Protein 3ABH (pdb70)

Organism: Homo sapiens (NCBI:txid9606)

CATH classification: 1.20.1270.60

B-factor: mean 42.29, std 32.55, range [4.33, 200.43]

Structure (mmCIF, N/CA/C/O backbone):
data_3ABH
#
_entry.id   3ABH
#
_cell.length_a   31.522
_cell.length_b   86.145
_cell.length_c   353.051
_cell.angle_alpha   90.00
_cell.angle_beta   90.00
_cell.angle_gamma   90.00
#
_symmetry.space_group_name_H-M   'P 21 21 21'
#
loop_
_entity.id
_entity.type
_entity.pdbx_description
1 polymer 'Protein kinase C and casein kinase substrate in neurons protein 2'
2 water water
#
loop_
_atom_site.group_PDB
_atom_site.id
_atom_site.type_symbol
_atom_site.label_atom_id
_atom_site.label_alt_id
_atom_site.label_comp_id
_atom_site.label_asym_id
_atom_site.label_entity_id
_atom_site.label_seq_id
_atom_site.pdbx_PDB_ins_code
_atom_site.Cartn_x
_atom_site.Cartn_y
_atom_site.Cartn_z
_atom_site.occupancy
_atom_site.B_iso_or_equiv
_atom_site.auth_seq_id
_atom_site.auth_comp_id
_atom_site.auth_asym_id
_atom_site.auth_atom_id
_atom_site.pdbx_PDB_model_num
ATOM 1 N N . ASP A 1 23 ? -5.365 23.640 41.934 1.00 62.25 16 ASP A N 1
ATOM 2 C CA . ASP A 1 23 ? -6.240 22.587 41.339 1.00 62.22 16 ASP A CA 1
ATOM 3 C C . ASP A 1 23 ? -7.561 23.162 40.839 1.00 57.71 16 ASP A C 1
ATOM 4 O O . ASP A 1 23 ? -8.074 22.759 39.794 1.00 59.15 16 ASP A O 1
ATOM 9 N N . SER A 1 24 ? -8.111 24.106 41.594 1.00 45.20 17 SER A N 1
ATOM 10 C CA . SER A 1 24 ? -9.374 24.732 41.234 1.00 38.90 17 SER A CA 1
ATOM 11 C C . SER A 1 24 ? -9.216 25.773 40.129 1.00 35.09 17 SER A C 1
ATOM 12 O O . SER A 1 24 ? -8.143 26.355 39.956 1.00 33.99 17 SER A O 1
ATOM 15 N N . PHE A 1 25 ? -10.299 25.994 39.390 1.00 43.81 18 PHE A N 1
ATOM 16 C CA . PHE A 1 25 ? -10.335 26.968 38.302 1.00 41.16 18 PHE A CA 1
ATOM 17 C C . PHE A 1 25 ? -9.969 28.354 38.817 1.00 41.01 18 PHE A C 1
ATOM 18 O O . PHE A 1 25 ? -9.425 29.174 38.079 1.00 40.48 18 PHE A O 1
ATOM 26 N N . TRP A 1 26 ? -10.272 28.606 40.088 1.00 32.48 19 TRP A N 1
ATOM 27 C CA . TRP A 1 26 ? -10.007 29.906 40.691 1.00 32.89 19 TRP A CA 1
ATOM 28 C C . TRP A 1 26 ? -8.579 30.146 41.157 1.00 34.89 19 TRP A C 1
ATOM 29 O O . TRP A 1 26 ? -8.219 31.272 41.492 1.00 36.36 19 TRP A O 1
ATOM 40 N N . GLU A 1 27 ? -7.770 29.094 41.193 1.00 33.25 20 GLU A N 1
ATOM 41 C CA . GLU A 1 27 ? -6.378 29.241 41.591 1.00 34.95 20 GLU A CA 1
ATOM 42 C C . GLU A 1 27 ? -5.713 30.101 40.520 1.00 34.40 20 GLU A C 1
ATOM 43 O O . GLU A 1 27 ? -6.101 30.051 39.355 1.00 33.27 20 GLU A O 1
ATOM 49 N N . VAL A 1 28 ? -4.716 30.887 40.912 1.00 41.95 21 VAL A N 1
ATOM 50 C CA . VAL A 1 28 ? -4.021 31.755 39.969 1.00 40.67 21 VAL A CA 1
ATOM 51 C C . VAL A 1 28 ? -3.434 31.010 38.770 1.00 39.39 21 VAL A C 1
ATOM 52 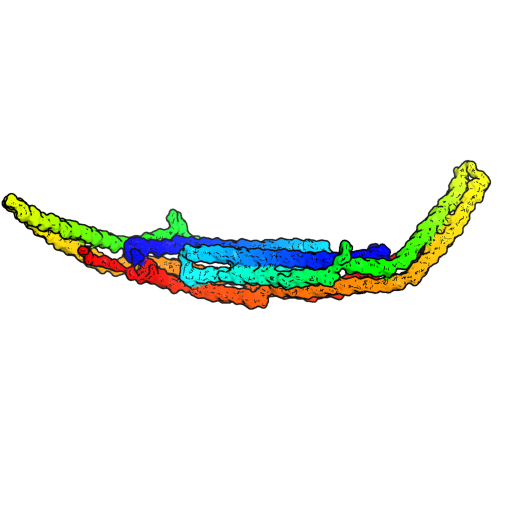O O . VAL A 1 28 ? -2.569 30.145 38.918 1.00 39.47 21 VAL A O 1
ATOM 56 N N . GLY A 1 29 ? -3.919 31.353 37.580 1.00 33.78 22 GLY A N 1
ATOM 57 C CA . GLY A 1 29 ? -3.421 30.733 36.365 1.00 31.65 22 GLY A CA 1
ATOM 58 C C . GLY A 1 29 ? -4.041 29.417 35.930 1.00 32.47 22 GLY A C 1
ATOM 59 O O . GLY A 1 29 ? -3.707 28.915 34.860 1.00 32.69 22 GLY A O 1
ATOM 60 N N . ASN A 1 30 ? -4.937 28.849 36.729 1.00 36.49 23 ASN A N 1
ATOM 61 C CA . ASN A 1 30 ? -5.554 27.581 36.354 1.00 36.60 23 ASN A CA 1
ATOM 62 C C . ASN A 1 30 ? -6.663 27.718 35.318 1.00 36.37 23 ASN A C 1
ATOM 63 O O . ASN A 1 30 ? -7.356 26.752 35.004 1.00 37.36 23 ASN A O 1
ATOM 68 N N . TYR A 1 31 ? -6.831 28.923 34.791 1.00 29.08 24 TYR A N 1
ATOM 69 C CA . TYR A 1 31 ? -7.842 29.173 33.772 1.00 29.52 24 TYR A CA 1
ATOM 70 C C . TYR A 1 31 ? -7.283 28.655 32.447 1.00 30.01 24 TYR A C 1
ATOM 71 O O . TYR A 1 31 ? -7.986 28.586 31.440 1.00 28.59 24 TYR A O 1
ATOM 80 N N . LYS A 1 32 ? -6.003 28.297 32.472 1.00 29.50 25 LYS A N 1
ATOM 81 C CA . LYS A 1 32 ? -5.295 27.805 31.298 1.00 32.37 25 LYS A CA 1
ATOM 82 C C . LYS A 1 32 ? -5.959 26.631 30.586 1.00 30.25 25 LYS A C 1
ATOM 83 O O . LYS A 1 32 ? -5.871 26.514 29.364 1.00 28.59 25 LYS A O 1
ATOM 89 N N . ARG A 1 33 ? -6.621 25.762 31.340 1.00 33.25 26 ARG A N 1
ATOM 90 C CA . ARG A 1 33 ? -7.272 24.608 30.737 1.00 31.94 26 ARG A CA 1
ATOM 91 C C . ARG A 1 33 ? -8.376 25.077 29.795 1.00 30.73 26 ARG A C 1
ATOM 92 O O . ARG A 1 33 ? -8.635 24.449 28.765 1.00 28.97 26 ARG A O 1
ATOM 100 N N . THR A 1 34 ? -9.021 26.185 30.152 1.00 23.64 27 THR A N 1
ATOM 101 C CA . THR A 1 34 ? -10.083 26.741 29.327 1.00 22.27 27 THR A CA 1
ATOM 102 C C . THR A 1 34 ? -9.467 27.351 28.077 1.00 20.99 27 THR A C 1
ATOM 103 O O . THR A 1 34 ? -10.037 27.273 26.991 1.00 21.21 27 THR A O 1
ATOM 107 N N . VAL A 1 35 ? -8.296 27.956 28.235 1.00 24.10 28 VAL A N 1
ATOM 108 C CA . VAL A 1 35 ? -7.614 28.562 27.104 1.00 22.25 28 VAL A CA 1
ATOM 109 C C . VAL A 1 35 ? -7.144 27.474 26.149 1.00 22.82 28 VAL A C 1
ATOM 110 O O . VAL A 1 35 ? -7.220 27.640 24.932 1.00 23.75 28 VAL A O 1
ATOM 114 N N . LYS A 1 36 ? -6.671 26.359 26.703 1.00 22.68 29 LYS A N 1
ATOM 115 C CA . LYS A 1 36 ? -6.178 25.243 25.896 1.00 22.43 29 LYS A CA 1
ATOM 116 C C . LYS A 1 36 ? -7.262 24.622 25.019 1.00 22.49 29 LYS A C 1
ATOM 117 O O . LYS A 1 36 ? -6.989 24.167 23.911 1.00 20.20 29 LYS A O 1
ATOM 123 N N . ARG A 1 37 ? -8.491 24.601 25.521 1.00 19.53 30 ARG A N 1
ATOM 124 C CA . ARG A 1 37 ? -9.596 24.031 24.771 1.00 20.29 30 ARG A CA 1
ATOM 125 C C . ARG A 1 37 ? -9.712 24.721 23.419 1.00 20.06 30 ARG A C 1
ATOM 126 O O . ARG A 1 37 ? -10.231 24.152 22.457 1.00 19.79 30 ARG A O 1
ATOM 134 N N . ILE A 1 38 ? -9.225 25.957 23.360 1.00 18.39 31 ILE A N 1
ATOM 135 C CA . ILE A 1 38 ? -9.254 26.730 22.140 1.00 16.42 31 ILE A CA 1
ATOM 136 C C . ILE A 1 38 ? -8.266 26.144 21.140 1.00 16.83 31 ILE A C 1
ATOM 137 O O . ILE A 1 38 ? -8.638 25.863 19.998 1.00 15.87 31 ILE A O 1
ATOM 142 N N . ASP A 1 39 ? -7.012 25.949 21.545 1.00 16.24 32 ASP A N 1
ATOM 143 C CA . ASP A 1 39 ? -6.056 25.342 20.617 1.00 17.37 32 ASP A CA 1
ATOM 144 C C . ASP A 1 39 ? -6.567 23.954 20.222 1.00 16.19 32 ASP A C 1
ATOM 145 O O . ASP A 1 39 ? -6.443 23.546 19.068 1.00 13.49 32 ASP A O 1
ATOM 150 N N . ASP A 1 40 ? -7.161 23.243 21.179 1.00 17.52 33 ASP A N 1
ATOM 151 C CA . ASP A 1 40 ? -7.693 21.898 20.922 1.00 18.80 33 ASP A CA 1
ATOM 152 C C . ASP A 1 40 ? -8.866 21.879 19.955 1.00 17.06 33 ASP A C 1
ATOM 153 O O . ASP A 1 40 ? -9.056 20.907 19.219 1.00 18.87 33 ASP A O 1
ATOM 158 N N . GLY A 1 41 ? -9.662 22.942 19.982 1.00 13.15 34 GLY A N 1
ATOM 159 C CA . GLY A 1 41 ? -10.808 23.030 19.101 1.00 13.14 34 GLY A CA 1
ATOM 160 C C . GLY A 1 41 ? -10.352 23.013 17.659 1.00 13.22 34 GLY A C 1
ATOM 161 O O . GLY A 1 41 ? -10.929 22.318 16.813 1.00 12.29 34 GLY A O 1
ATOM 162 N N . HIS A 1 42 ? -9.307 23.782 17.378 1.00 15.55 35 HIS A N 1
ATOM 163 C CA . HIS A 1 42 ? -8.768 23.865 16.028 1.00 15.31 35 HIS A CA 1
ATOM 164 C C . HIS A 1 42 ? -8.214 22.508 15.610 1.00 16.57 35 HIS A C 1
ATOM 165 O O . HIS A 1 42 ? -8.447 22.058 14.487 1.00 14.00 35 HIS A O 1
ATOM 172 N N . ARG A 1 43 ? -7.492 21.862 16.527 1.00 9.89 36 ARG A N 1
ATOM 173 C CA . ARG A 1 43 ? -6.904 20.542 16.294 1.00 9.86 36 ARG A CA 1
ATOM 174 C C . ARG A 1 43 ? -7.981 19.493 16.020 1.00 9.42 36 ARG A C 1
ATOM 175 O O . ARG A 1 43 ? -7.781 18.593 15.204 1.00 7.33 36 ARG A O 1
ATOM 183 N N . LEU A 1 44 ? -9.116 19.604 16.701 1.00 15.76 37 LEU A N 1
ATOM 184 C CA . LEU A 1 44 ? -10.206 18.654 16.504 1.00 15.44 37 LEU A CA 1
ATOM 185 C C . LEU A 1 44 ? -10.819 18.833 15.115 1.00 15.13 37 LEU A C 1
ATOM 186 O O . LEU A 1 44 ? -11.294 17.879 14.516 1.00 15.50 37 LEU A O 1
ATOM 191 N N . CYS A 1 45 ? -10.816 20.057 14.608 1.00 13.96 38 CYS A N 1
ATOM 192 C CA . CYS A 1 45 ? -11.337 20.299 13.272 1.00 15.75 38 CYS A CA 1
ATOM 193 C C . CYS A 1 45 ? -10.463 19.546 12.280 1.00 15.33 38 CYS A C 1
ATOM 194 O O . CYS A 1 45 ? -10.958 18.927 11.336 1.00 14.94 38 CYS A O 1
ATOM 197 N N . SER A 1 46 ? -9.156 19.582 12.513 1.00 10.84 39 SER A N 1
ATOM 198 C CA . SER A 1 46 ? -8.218 18.898 11.627 1.00 11.13 39 SER A CA 1
ATOM 199 C C . SER A 1 46 ? -8.335 17.383 11.768 1.00 11.68 39 SER A C 1
ATOM 200 O O . SER A 1 46 ? -8.196 16.655 10.791 1.00 11.75 39 SER A O 1
ATOM 203 N N . ASP A 1 47 ? -8.590 16.910 12.985 1.00 12.44 40 ASP A N 1
ATOM 204 C CA . ASP A 1 47 ? -8.769 15.477 13.200 1.00 12.20 40 ASP A CA 1
ATOM 205 C C . ASP A 1 47 ? -9.972 15.004 12.384 1.00 11.19 40 ASP A C 1
ATOM 206 O O . ASP A 1 47 ? -9.894 14.002 11.675 1.00 13.70 40 ASP A O 1
ATOM 211 N N . LEU A 1 48 ? -11.088 15.729 12.493 1.00 11.04 41 LEU A N 1
ATOM 212 C CA . LEU A 1 48 ? -12.294 15.357 11.771 1.00 10.77 41 LEU A CA 1
ATOM 213 C C . LEU A 1 48 ? -12.041 15.311 10.266 1.00 11.89 41 LEU A C 1
ATOM 214 O O . LEU A 1 48 ? -12.474 14.382 9.584 1.00 11.24 41 LEU A O 1
ATOM 227 N N . ASN A 1 50 ? -9.200 14.779 8.615 1.00 13.67 43 ASN A N 1
ATOM 228 C CA . ASN A 1 50 ? -8.358 13.642 8.270 1.00 13.65 43 ASN A CA 1
ATOM 229 C C . ASN A 1 50 ? -9.160 12.359 8.334 1.00 12.16 43 ASN A C 1
ATOM 230 O O . ASN A 1 50 ? -8.986 11.470 7.511 1.00 11.01 43 ASN A O 1
ATOM 235 N N . CYS A 1 51 ? -10.044 12.286 9.323 1.00 14.62 44 CYS A N 1
ATOM 236 C CA . CYS A 1 51 ? -10.916 11.133 9.519 1.00 14.99 44 CYS A CA 1
ATOM 237 C C . CYS A 1 51 ? -11.784 10.933 8.271 1.00 15.09 44 CYS A C 1
ATOM 238 O O . CYS A 1 51 ? -11.870 9.827 7.729 1.00 14.94 44 CYS A O 1
ATOM 241 N N . LEU A 1 52 ? -12.419 12.012 7.819 1.00 11.55 45 LEU A N 1
ATOM 242 C CA . LEU A 1 52 ? -13.264 11.961 6.622 1.00 9.39 45 LEU A CA 1
ATOM 243 C C . LEU A 1 52 ? -12.424 11.685 5.382 1.00 9.97 45 LEU A C 1
ATOM 244 O O . LEU A 1 52 ? -12.804 10.890 4.511 1.00 11.34 45 LEU A O 1
ATOM 249 N N . HIS A 1 53 ? -11.275 12.343 5.307 1.00 10.73 46 HIS A N 1
ATOM 250 C CA . HIS A 1 53 ? -10.370 12.160 4.182 1.00 12.70 46 HIS A CA 1
ATOM 251 C C . HIS A 1 53 ? -9.994 10.675 4.085 1.00 13.24 46 HIS A C 1
ATOM 252 O O . HIS A 1 53 ? -10.019 10.085 3.003 1.00 11.43 46 HIS A O 1
ATOM 259 N N . GLU A 1 54 ? -9.641 10.077 5.220 1.00 12.76 47 GLU A N 1
ATOM 260 C CA . GLU A 1 54 ? -9.258 8.670 5.242 1.00 11.70 47 GLU A CA 1
ATOM 261 C C . GLU A 1 54 ? -10.393 7.752 4.810 1.00 11.24 47 GLU A C 1
ATOM 262 O O . GLU A 1 54 ? -10.171 6.767 4.098 1.00 12.01 47 GLU A O 1
ATOM 268 N N . ARG A 1 55 ? -11.618 8.075 5.221 1.00 13.86 48 ARG A N 1
ATOM 269 C CA . ARG A 1 55 ? -12.761 7.271 4.817 1.00 12.58 48 ARG A CA 1
ATOM 270 C C . ARG A 1 55 ? -12.985 7.449 3.303 1.00 13.18 48 ARG A C 1
ATOM 271 O O . ARG A 1 55 ? -13.328 6.502 2.595 1.00 10.82 48 ARG A O 1
ATOM 279 N N . ALA A 1 56 ? -12.776 8.668 2.815 1.00 13.32 49 ALA A N 1
ATOM 280 C CA . ALA A 1 56 ? -12.951 8.971 1.396 1.00 12.77 49 ALA A CA 1
ATOM 281 C C . ALA A 1 56 ? -12.020 8.143 0.507 1.00 13.48 49 ALA A C 1
ATOM 282 O O . ALA A 1 56 ? -12.421 7.693 -0.562 1.00 11.01 49 ALA A O 1
ATOM 284 N N . ARG A 1 57 ? -10.772 7.959 0.939 1.00 15.68 50 ARG A N 1
ATOM 285 C CA . ARG A 1 57 ? -9.816 7.164 0.170 1.00 13.75 50 ARG A CA 1
ATOM 286 C C . ARG A 1 57 ? -10.302 5.713 0.107 1.00 12.72 50 ARG A C 1
ATOM 287 O O . ARG A 1 57 ? -10.181 5.037 -0.924 1.00 13.29 50 ARG A O 1
ATOM 295 N N . ILE A 1 58 ? -10.844 5.242 1.222 1.00 9.43 51 ILE A N 1
ATOM 296 C CA . ILE A 1 58 ? -11.353 3.876 1.327 1.00 9.75 51 ILE A CA 1
ATOM 297 C C . ILE A 1 58 ? -12.540 3.639 0.385 1.00 10.39 51 ILE A C 1
ATOM 298 O O . ILE A 1 58 ? -12.646 2.588 -0.241 1.00 11.18 51 ILE A O 1
ATOM 303 N N . GLU A 1 59 ? -13.423 4.627 0.290 1.00 12.99 52 GLU A N 1
ATOM 304 C CA . GLU A 1 59 ? -14.585 4.530 -0.577 1.00 14.83 52 GLU A CA 1
ATOM 305 C C . GLU A 1 59 ? -14.130 4.521 -2.034 1.00 15.36 52 GLU A C 1
ATOM 306 O O . GLU A 1 59 ? -14.681 3.798 -2.860 1.00 14.10 52 GLU A O 1
ATOM 312 N N . LYS A 1 60 ? -13.127 5.334 -2.346 1.00 11.29 53 LYS A N 1
ATOM 313 C CA . LYS A 1 60 ? -12.612 5.390 -3.709 1.00 11.62 53 LYS A CA 1
ATOM 314 C C . LYS A 1 60 ? -11.894 4.088 -4.075 1.00 10.53 53 LYS A C 1
ATOM 315 O O . LYS A 1 60 ? -11.964 3.644 -5.224 1.00 9.36 53 LYS A O 1
ATOM 321 N N . ALA A 1 61 ? -11.196 3.497 -3.100 1.00 15.77 54 ALA A N 1
ATOM 322 C CA . ALA A 1 61 ? -10.464 2.249 -3.314 1.00 14.89 54 ALA A CA 1
ATOM 323 C C . ALA A 1 61 ? -11.400 1.109 -3.706 1.00 15.95 54 ALA A C 1
ATOM 324 O O . ALA A 1 61 ? -11.097 0.320 -4.606 1.00 15.48 54 ALA A O 1
ATOM 326 N N . TYR A 1 62 ? -12.535 1.022 -3.026 1.00 12.96 55 TYR A N 1
ATOM 327 C CA . TYR A 1 62 ? -13.527 -0.012 -3.316 1.00 14.08 55 TYR A CA 1
ATOM 328 C C . TYR A 1 62 ? -14.051 0.233 -4.733 1.00 12.72 55 TYR A C 1
ATOM 329 O O . TYR A 1 62 ? -14.264 -0.707 -5.500 1.00 12.38 55 TYR A O 1
ATOM 338 N N . ALA A 1 63 ? -14.246 1.505 -5.075 1.00 9.24 56 ALA A N 1
ATOM 339 C CA . ALA A 1 63 ? -14.737 1.874 -6.395 1.00 7.88 56 ALA A CA 1
ATOM 340 C C . ALA A 1 63 ? -13.725 1.505 -7.470 1.00 9.39 56 ALA A C 1
ATOM 341 O O . ALA A 1 63 ? -14.083 1.011 -8.535 1.00 13.05 56 ALA A O 1
ATOM 343 N N . GLN A 1 64 ? -12.457 1.770 -7.192 1.00 11.67 57 GLN A N 1
ATOM 344 C CA . GLN A 1 64 ? -11.397 1.458 -8.133 1.00 12.95 57 GLN A CA 1
ATOM 345 C C . GLN A 1 64 ? -11.380 -0.047 -8.398 1.00 11.11 57 GLN A C 1
ATOM 346 O O . GLN A 1 64 ? -11.256 -0.484 -9.546 1.00 11.38 57 GLN A O 1
ATOM 352 N N . GLN A 1 65 ? -11.490 -0.839 -7.337 1.00 7.64 58 GLN A N 1
ATOM 353 C CA . GLN A 1 65 ? -11.473 -2.285 -7.505 1.00 11.42 58 GLN A CA 1
ATOM 354 C C . GLN A 1 65 ? -12.671 -2.794 -8.295 1.00 11.03 58 GLN A C 1
ATOM 355 O O . GLN A 1 65 ? -12.525 -3.689 -9.124 1.00 14.35 58 GLN A O 1
ATOM 361 N N . LEU A 1 66 ? -13.850 -2.227 -8.047 1.00 11.32 59 LEU A N 1
ATOM 362 C CA . LEU A 1 66 ? -15.048 -2.634 -8.781 1.00 8.84 59 LEU A CA 1
ATOM 363 C C . LEU A 1 66 ? -14.885 -2.324 -10.266 1.00 10.86 59 LEU A C 1
ATOM 364 O O . LEU A 1 66 ? -15.225 -3.144 -11.114 1.00 11.82 59 LEU A O 1
ATOM 369 N N . THR A 1 67 ? -14.368 -1.137 -10.564 1.00 13.80 60 THR A N 1
ATOM 370 C CA . THR A 1 67 ? -14.130 -0.698 -11.943 1.00 14.72 60 THR A CA 1
ATOM 371 C C . THR A 1 67 ? -13.242 -1.700 -12.675 1.00 13.45 60 THR A C 1
ATOM 372 O O . THR A 1 67 ? -13.547 -2.128 -13.781 1.00 15.86 60 THR A O 1
ATOM 376 N N . GLU A 1 68 ? -12.125 -2.043 -12.047 1.00 11.89 61 GLU A N 1
ATOM 377 C CA . GLU A 1 68 ? -11.168 -2.981 -12.611 1.00 10.52 61 GLU A CA 1
ATOM 378 C C . GLU A 1 68 ? -11.756 -4.376 -12.794 1.00 9.69 61 GLU A C 1
ATOM 379 O O . GLU A 1 68 ? -11.555 -5.015 -13.827 1.00 8.79 61 GLU A O 1
ATOM 385 N N . TRP A 1 69 ? -12.491 -4.847 -11.796 1.00 13.82 62 TRP A N 1
ATOM 386 C CA . TRP A 1 69 ? -13.100 -6.165 -11.869 1.00 12.96 62 TRP A CA 1
ATOM 387 C C . TRP A 1 69 ? -14.043 -6.191 -13.072 1.00 14.98 62 TRP A C 1
ATOM 388 O O . TRP A 1 69 ? -14.060 -7.153 -13.840 1.00 15.26 62 TRP A O 1
ATOM 399 N N . ALA A 1 70 ? -14.812 -5.118 -13.236 1.00 12.84 63 ALA A N 1
ATOM 400 C CA . ALA A 1 70 ? -15.760 -4.999 -14.339 1.00 14.02 63 ALA A CA 1
ATOM 401 C C . ALA A 1 70 ? -15.052 -5.009 -15.691 1.00 15.57 63 ALA A C 1
ATOM 402 O O . ALA A 1 70 ? -15.452 -5.718 -16.608 1.00 15.69 63 ALA A O 1
ATOM 404 N N . ARG A 1 71 ? -14.006 -4.201 -15.815 1.00 15.74 64 ARG A N 1
ATOM 405 C CA . ARG A 1 71 ? -13.261 -4.126 -17.071 1.00 19.12 64 ARG A CA 1
ATOM 406 C C . ARG A 1 71 ? -12.656 -5.479 -17.444 1.00 17.68 64 ARG A C 1
ATOM 407 O O . ARG A 1 71 ? -12.677 -5.881 -18.608 1.00 16.02 64 ARG A O 1
ATOM 415 N N . ARG A 1 72 ? -12.112 -6.169 -16.447 1.00 17.46 65 ARG A N 1
ATOM 416 C CA . ARG A 1 72 ? -11.467 -7.464 -16.654 1.00 17.77 65 ARG A CA 1
ATOM 417 C C . ARG A 1 72 ? -12.442 -8.532 -17.116 1.00 17.71 65 ARG A C 1
ATOM 418 O O . ARG A 1 72 ? -12.189 -9.257 -18.090 1.00 19.99 65 ARG A O 1
ATOM 426 N N . TRP A 1 73 ? -13.568 -8.615 -16.424 1.00 14.70 66 TRP A N 1
ATOM 427 C CA . TRP A 1 73 ? -14.560 -9.612 -16.758 1.00 14.34 66 TRP A CA 1
ATOM 428 C C . TRP A 1 73 ? -15.336 -9.326 -18.018 1.00 14.34 66 TRP A C 1
ATOM 429 O O . TRP A 1 73 ? -15.794 -10.253 -18.691 1.00 12.38 66 TRP A O 1
ATOM 440 N N . ARG A 1 74 ? -15.472 -8.052 -18.360 1.00 15.85 67 ARG A N 1
ATOM 441 C CA . ARG A 1 74 ? -16.166 -7.728 -19.594 1.00 17.38 67 ARG A CA 1
ATOM 442 C C . ARG A 1 74 ? -15.322 -8.346 -20.712 1.00 17.13 67 ARG A C 1
ATOM 443 O O . ARG A 1 74 ? -15.838 -9.012 -21.606 1.00 16.79 67 ARG A O 1
ATOM 451 N N . GLN A 1 75 ? -14.013 -8.135 -20.643 1.00 16.67 68 GLN A N 1
ATOM 452 C CA . GLN A 1 75 ? -13.118 -8.681 -21.656 1.00 17.76 68 GLN A CA 1
ATOM 453 C C . GLN A 1 75 ? -13.095 -10.207 -21.658 1.00 14.40 68 GLN A C 1
ATOM 454 O O . GLN A 1 75 ? -13.154 -10.823 -22.719 1.00 13.20 68 GLN A O 1
ATOM 460 N N . LEU A 1 76 ? -13.009 -10.818 -20.482 1.00 11.23 69 LEU A N 1
ATOM 461 C CA . LEU A 1 76 ? -12.994 -12.275 -20.402 1.00 10.48 69 LEU A CA 1
ATOM 462 C C . LEU A 1 76 ? -14.301 -12.899 -20.874 1.00 10.82 69 LEU A C 1
ATOM 463 O O . LEU A 1 76 ? -14.302 -13.953 -21.515 1.00 10.04 69 LEU A O 1
ATOM 468 N N . VAL A 1 77 ? -15.420 -12.259 -20.553 1.00 13.47 70 VAL A N 1
ATOM 469 C CA . VAL A 1 77 ? -16.713 -12.793 -20.970 1.00 12.47 70 VAL A CA 1
ATOM 470 C C . VAL A 1 77 ? -16.918 -12.628 -22.473 1.00 12.43 70 VAL A C 1
ATOM 471 O O . VAL A 1 77 ? -17.362 -13.556 -23.147 1.00 10.31 70 VAL A O 1
ATOM 475 N N . GLU A 1 78 ? -16.578 -11.462 -23.007 1.00 15.99 71 GLU A N 1
ATOM 476 C CA . GLU A 1 78 ? -16.736 -11.224 -24.440 1.00 19.66 71 GLU A CA 1
ATOM 477 C C . GLU A 1 78 ? -15.848 -12.137 -25.286 1.00 19.07 71 GLU A C 1
ATOM 478 O O . GLU A 1 78 ? -16.262 -12.602 -26.342 1.00 16.17 71 GLU A O 1
ATOM 484 N N . LYS A 1 79 ? -14.624 -12.383 -24.830 1.00 22.39 72 LYS A N 1
ATOM 485 C CA . LYS A 1 79 ? -13.706 -13.236 -25.572 1.00 23.25 72 LYS A CA 1
ATOM 486 C C . LYS A 1 79 ? -13.959 -14.723 -25.334 1.00 22.90 72 LYS A C 1
ATOM 487 O O . LYS A 1 79 ? -13.523 -15.566 -26.121 1.00 22.64 72 LYS A O 1
ATOM 493 N N . GLY A 1 80 ? -14.671 -15.040 -24.255 1.00 18.97 73 GLY A N 1
ATOM 494 C CA . GLY A 1 80 ? -14.961 -16.428 -23.932 1.00 15.88 73 GLY A CA 1
ATOM 495 C C . GLY A 1 80 ? -16.033 -17.055 -24.808 1.00 15.83 73 GLY A C 1
ATOM 496 O O . GLY A 1 80 ? -16.570 -16.393 -25.684 1.00 13.56 73 GLY A O 1
ATOM 497 N N . PRO A 1 81 ? -16.364 -18.342 -24.590 1.00 19.85 74 PRO A N 1
ATOM 498 C CA . PRO A 1 81 ? -17.376 -19.064 -25.371 1.00 20.32 74 PRO A CA 1
ATOM 499 C C . PRO A 1 81 ? -18.849 -18.946 -24.957 1.00 21.27 74 PRO A C 1
ATOM 500 O O . PRO A 1 81 ? -19.699 -19.650 -25.505 1.00 21.57 74 PRO A O 1
ATOM 504 N N . GLN A 1 82 ? -19.158 -18.078 -23.997 1.00 19.22 75 GLN A N 1
ATOM 505 C CA . GLN A 1 82 ? -20.549 -17.898 -23.585 1.00 17.92 75 GLN A CA 1
ATOM 506 C C . GLN A 1 82 ? -21.192 -16.756 -24.374 1.00 20.64 75 GLN A C 1
ATOM 507 O O . GLN A 1 82 ? -20.720 -15.610 -24.335 1.00 16.94 75 GLN A O 1
ATOM 513 N N . TYR A 1 83 ? -22.273 -17.071 -25.083 1.00 16.88 76 TYR A N 1
ATOM 514 C CA . TYR A 1 83 ? -22.982 -16.080 -25.877 1.00 18.06 76 TYR A CA 1
ATOM 515 C C . TYR A 1 83 ? -24.476 -16.078 -25.546 1.00 15.03 76 TYR A C 1
ATOM 516 O O . TYR A 1 83 ? -24.895 -16.611 -24.519 1.00 11.88 76 TYR A O 1
ATOM 525 N N . GLY A 1 84 ? -25.268 -15.457 -26.413 1.00 16.73 77 GLY A N 1
ATOM 526 C CA . GLY A 1 84 ? -26.708 -15.405 -26.201 1.00 17.58 77 GLY A CA 1
ATOM 527 C C . GLY A 1 84 ? -27.159 -14.618 -24.986 1.00 18.87 77 GLY A C 1
ATOM 528 O O . GLY A 1 84 ? -26.405 -13.814 -24.430 1.00 19.36 77 GLY A O 1
ATOM 529 N N . THR A 1 85 ? -28.404 -14.856 -24.573 1.00 20.86 78 THR A N 1
ATOM 530 C CA . THR A 1 85 ? -28.990 -14.167 -23.429 1.00 19.60 78 THR A CA 1
ATOM 531 C C . THR A 1 85 ? -28.332 -14.545 -22.111 1.00 19.82 78 THR A C 1
ATOM 532 O O . THR A 1 85 ? -28.433 -13.804 -21.134 1.00 19.77 78 THR A O 1
ATOM 536 N N . VAL A 1 86 ? -27.671 -15.700 -22.063 1.00 15.73 79 VAL A N 1
ATOM 537 C CA . VAL A 1 86 ? -27.010 -16.084 -20.822 1.00 13.97 79 VAL A CA 1
ATOM 538 C C . VAL A 1 86 ? -25.781 -15.203 -20.667 1.00 13.60 79 VAL A C 1
ATOM 539 O O . VAL A 1 86 ? -25.431 -14.809 -19.553 1.00 11.88 79 VAL A O 1
ATOM 543 N N . GLU A 1 87 ? -25.131 -14.886 -21.786 1.00 12.04 80 GLU A N 1
ATOM 544 C CA . GLU A 1 87 ? -23.971 -14.000 -21.738 1.00 12.92 80 GLU A CA 1
ATOM 545 C C . GLU A 1 87 ? -24.434 -12.626 -21.243 1.00 12.63 80 GLU A C 1
ATOM 546 O O . GLU A 1 87 ? -23.769 -11.991 -20.425 1.00 13.79 80 GLU A O 1
ATOM 552 N N . LYS A 1 88 ? -25.575 -12.158 -21.732 1.00 18.35 81 LYS A N 1
ATOM 553 C CA . LYS A 1 88 ? -26.059 -10.851 -21.288 1.00 18.89 81 LYS A CA 1
ATOM 554 C C . LYS A 1 88 ? -26.349 -10.829 -19.791 1.00 17.20 81 LYS A C 1
ATOM 555 O O . LYS A 1 88 ? -26.109 -9.825 -19.120 1.00 18.11 81 LYS A O 1
ATOM 561 N N . ALA A 1 89 ? -26.858 -11.939 -19.273 1.00 14.44 82 ALA A N 1
ATOM 562 C CA . ALA A 1 89 ? -27.174 -12.048 -17.851 1.00 13.97 82 ALA A CA 1
ATOM 563 C C . ALA A 1 89 ? -25.901 -11.931 -17.025 1.00 15.54 82 ALA A C 1
ATOM 564 O O . ALA A 1 89 ? -25.885 -11.286 -15.973 1.00 17.31 82 ALA A O 1
ATOM 566 N N . TRP A 1 90 ? -24.837 -12.572 -17.500 1.00 14.87 83 TRP A N 1
ATOM 567 C CA . TRP A 1 90 ? -23.548 -12.542 -16.818 1.00 13.87 83 TRP A CA 1
ATOM 568 C C . TRP A 1 90 ? -22.971 -11.136 -16.891 1.00 15.21 83 TRP A C 1
ATOM 569 O O . TRP A 1 90 ? -22.439 -10.611 -15.907 1.00 13.21 83 TRP A O 1
ATOM 588 N N . ALA A 1 92 ? -24.459 -8.486 -16.956 1.00 21.67 85 ALA A N 1
ATOM 589 C CA . ALA A 1 92 ? -25.218 -7.576 -16.106 1.00 20.48 85 ALA A CA 1
ATOM 590 C C . ALA A 1 92 ? -24.454 -7.323 -14.809 1.00 19.38 85 ALA A C 1
ATOM 591 O O . ALA A 1 92 ? -24.599 -6.266 -14.187 1.00 19.18 85 ALA A O 1
ATOM 593 N N . PHE A 1 93 ? -23.631 -8.287 -14.401 1.00 16.69 86 PHE A N 1
ATOM 594 C CA . PHE A 1 93 ? -22.861 -8.119 -13.177 1.00 14.08 86 PHE A CA 1
ATOM 595 C C . PHE A 1 93 ? -21.735 -7.106 -13.372 1.00 14.63 86 PHE A C 1
ATOM 596 O O . PHE A 1 93 ? -21.371 -6.401 -12.430 1.00 11.63 86 PHE A O 1
ATOM 612 N N . SER A 1 95 ? -22.014 -4.502 -15.243 1.00 13.12 88 SER A N 1
ATOM 613 C CA . SER A 1 95 ? -22.692 -3.205 -15.177 1.00 12.31 88 SER A CA 1
ATOM 614 C C . SER A 1 95 ? -22.982 -2.805 -13.723 1.00 11.48 88 SER A C 1
ATOM 615 O O . SER A 1 95 ? -22.878 -1.628 -13.362 1.00 10.47 88 SER A O 1
ATOM 618 N N . GLU A 1 96 ? -23.342 -3.783 -12.896 1.00 14.41 89 GLU A N 1
ATOM 619 C CA . GLU A 1 96 ? -23.620 -3.530 -11.478 1.00 14.31 89 GLU A CA 1
ATOM 620 C C . GLU A 1 96 ? -22.369 -2.984 -10.783 1.00 13.16 89 GLU A C 1
ATOM 621 O O . GLU A 1 96 ? -22.414 -1.970 -10.085 1.00 14.08 89 GLU A O 1
ATOM 627 N N . ALA A 1 97 ? -21.246 -3.662 -10.979 1.00 11.73 90 ALA A N 1
ATOM 628 C CA . ALA A 1 97 ? -19.998 -3.221 -10.356 1.00 11.46 90 ALA A CA 1
ATOM 629 C C . ALA A 1 97 ? -19.700 -1.779 -10.768 1.00 12.40 90 ALA A C 1
ATOM 630 O O . ALA A 1 97 ? -19.178 -0.984 -9.978 1.00 14.93 90 ALA A O 1
ATOM 632 N N . GLU A 1 98 ? -20.035 -1.441 -12.009 1.00 15.81 91 GLU A N 1
ATOM 633 C CA . GLU A 1 98 ? -19.794 -0.095 -12.517 1.00 16.10 91 GLU A CA 1
ATOM 634 C C . GLU A 1 98 ? -20.693 0.941 -11.854 1.00 15.59 91 GLU A C 1
ATOM 635 O O . GLU A 1 98 ? -20.231 2.024 -11.485 1.00 15.13 91 GLU A O 1
ATOM 641 N N . ARG A 1 99 ? -21.970 0.601 -11.701 1.00 13.83 92 ARG A N 1
ATOM 642 C CA . ARG A 1 99 ? -22.931 1.500 -11.073 1.00 14.91 92 ARG A CA 1
ATOM 643 C C . ARG A 1 99 ? -22.536 1.715 -9.608 1.00 14.68 92 ARG A C 1
ATOM 644 O O . ARG A 1 99 ? -22.550 2.842 -9.115 1.00 14.58 92 ARG A O 1
ATOM 652 N N . VAL A 1 100 ? -22.155 0.635 -8.932 1.00 12.83 93 VAL A N 1
ATOM 653 C CA . VAL A 1 100 ? -21.752 0.698 -7.524 1.00 13.00 93 VAL A CA 1
ATOM 654 C C . VAL A 1 100 ? -20.441 1.479 -7.383 1.00 12.58 93 VAL A C 1
ATOM 655 O O . VAL A 1 100 ? -20.216 2.173 -6.393 1.00 15.25 93 VAL A O 1
ATOM 659 N N . SER A 1 101 ? -19.581 1.366 -8.386 1.00 15.23 94 SER A N 1
ATOM 660 C CA . SER A 1 101 ? -18.322 2.086 -8.361 1.00 13.68 94 SER A CA 1
ATOM 661 C C . SER A 1 101 ? -18.615 3.587 -8.417 1.00 13.82 94 SER A C 1
ATOM 662 O O . SER A 1 101 ? -18.047 4.372 -7.653 1.00 15.89 94 SER A O 1
ATOM 665 N N . GLU A 1 102 ? -19.499 3.976 -9.334 1.00 10.85 95 GLU A N 1
ATOM 666 C CA . GLU A 1 102 ? -19.865 5.376 -9.483 1.00 11.89 95 GLU A CA 1
ATOM 667 C C . GLU A 1 102 ? -20.461 5.888 -8.180 1.00 11.96 95 GLU A C 1
ATOM 668 O O . GLU A 1 102 ? -20.223 7.030 -7.779 1.00 9.76 95 GLU A O 1
ATOM 674 N N . LEU A 1 103 ? -21.241 5.034 -7.527 1.00 12.66 96 LEU A N 1
ATOM 675 C CA . LEU A 1 103 ? -21.859 5.383 -6.254 1.00 13.62 96 LEU A CA 1
ATOM 676 C C . LEU A 1 103 ? -20.796 5.744 -5.222 1.00 13.39 96 LEU A C 1
ATOM 677 O O . LEU A 1 103 ? -20.836 6.817 -4.617 1.00 15.62 96 LEU A O 1
ATOM 682 N N . HIS A 1 104 ? -19.838 4.844 -5.020 1.00 15.64 97 HIS A N 1
ATOM 683 C CA . HIS A 1 104 ? -18.802 5.083 -4.024 1.00 14.34 97 HIS A CA 1
ATOM 684 C C . HIS A 1 104 ? -17.844 6.195 -4.372 1.00 15.89 97 HIS A C 1
ATOM 685 O O . HIS A 1 104 ? -17.285 6.844 -3.481 1.00 14.86 97 HIS A O 1
ATOM 692 N N . LEU A 1 105 ? -17.656 6.422 -5.667 1.00 15.73 98 LEU A N 1
ATOM 693 C CA . LEU A 1 105 ? -16.775 7.483 -6.117 1.00 16.38 98 LEU A CA 1
ATOM 694 C C . LEU A 1 105 ? -17.471 8.767 -5.675 1.00 14.95 98 LEU A C 1
ATOM 695 O O . LEU A 1 105 ? -16.829 9.722 -5.246 1.00 15.79 98 LEU A O 1
ATOM 700 N N . GLU A 1 106 ? -18.798 8.772 -5.777 1.00 15.87 99 GLU A N 1
ATOM 701 C CA . GLU A 1 106 ? -19.594 9.932 -5.378 1.00 15.32 99 GLU A CA 1
ATOM 702 C C . GLU A 1 106 ? -19.564 10.162 -3.859 1.00 15.10 99 GLU A C 1
ATOM 703 O O . GLU A 1 106 ? -19.655 11.305 -3.395 1.00 13.92 99 GLU A O 1
ATOM 709 N N . VAL A 1 107 ? -19.442 9.085 -3.088 1.00 12.69 100 VAL A N 1
ATOM 710 C CA . VAL A 1 107 ? -19.392 9.234 -1.634 1.00 12.01 100 VAL A CA 1
ATOM 711 C C . VAL A 1 107 ? -18.111 10.003 -1.342 1.00 11.85 100 VAL A C 1
ATOM 712 O O . VAL A 1 107 ? -18.105 10.961 -0.575 1.00 11.14 100 VAL A O 1
ATOM 716 N N . LYS A 1 108 ? -17.029 9.584 -1.988 1.00 14.51 101 LYS A N 1
ATOM 717 C CA . LYS A 1 108 ? -15.739 10.229 -1.828 1.00 13.85 101 LYS A CA 1
ATOM 718 C C . LYS A 1 108 ? -15.856 11.705 -2.219 1.00 14.18 101 LYS A C 1
ATOM 719 O O . LYS A 1 108 ? -15.372 12.583 -1.501 1.00 12.11 101 LYS A O 1
ATOM 725 N N . ALA A 1 109 ? -16.508 11.969 -3.351 1.00 14.72 102 ALA A N 1
ATOM 726 C CA . ALA A 1 109 ? -16.693 13.332 -3.840 1.00 15.47 102 ALA A CA 1
ATOM 727 C C . ALA A 1 109 ? -17.471 14.220 -2.866 1.00 13.82 102 ALA A C 1
ATOM 728 O O . ALA A 1 109 ? -17.151 15.402 -2.702 1.00 15.30 102 ALA A O 1
ATOM 730 N N . SER A 1 110 ? -18.493 13.654 -2.229 1.00 11.56 103 SER A N 1
ATOM 731 C CA . SER A 1 110 ? -19.303 14.399 -1.277 1.00 12.58 103 SER A CA 1
ATOM 732 C C . SER A 1 110 ? -18.547 14.620 0.022 1.00 14.90 103 SER A C 1
ATOM 733 O O . SER A 1 110 ? -18.641 15.692 0.617 1.00 16.44 103 SER A O 1
ATOM 736 N N . LEU A 1 111 ? -17.808 13.606 0.465 1.00 14.97 104 LEU A N 1
ATOM 737 C CA . LEU A 1 111 ? -17.038 13.726 1.703 1.00 14.10 104 LEU A CA 1
ATOM 738 C C . LEU A 1 111 ? -15.944 14.781 1.569 1.00 15.48 104 LEU A C 1
ATOM 739 O O . LEU A 1 111 ? -15.643 15.509 2.523 1.00 13.71 104 LEU A O 1
ATOM 752 N N . ASN A 1 113 ? -15.568 17.212 -1.369 1.00 20.01 106 ASN A N 1
ATOM 753 C CA . ASN A 1 113 ? -16.038 18.484 -1.899 1.00 19.79 106 ASN A CA 1
ATOM 754 C C . ASN A 1 113 ? -17.029 19.202 -1.009 1.00 20.47 106 ASN A C 1
ATOM 755 O O . ASN A 1 113 ? -17.129 20.430 -1.054 1.00 22.37 106 ASN A O 1
ATOM 760 N N . ASP A 1 114 ? -17.765 18.459 -0.194 1.00 12.97 107 ASP A N 1
ATOM 761 C CA . ASP A 1 114 ? -18.733 19.112 0.668 1.00 12.65 107 ASP A CA 1
ATOM 762 C C . ASP A 1 114 ? -18.353 19.146 2.141 1.00 10.63 107 ASP A C 1
ATOM 763 O O . ASP A 1 114 ? -18.092 20.211 2.685 1.00 8.82 107 ASP A O 1
ATOM 768 N N . ASP A 1 115 ? -18.324 17.980 2.774 1.00 11.11 108 ASP A N 1
ATOM 769 C CA . ASP A 1 115 ? -18.030 17.872 4.198 1.00 12.02 108 ASP A CA 1
ATOM 770 C C . ASP A 1 115 ? -16.649 18.367 4.620 1.00 12.86 108 ASP A C 1
ATOM 771 O O . ASP A 1 115 ? -16.533 19.235 5.481 1.00 14.70 108 ASP A O 1
ATOM 776 N N . PHE A 1 116 ? -15.611 17.807 4.010 1.00 14.04 109 PHE A N 1
ATOM 777 C CA . PHE A 1 116 ? -14.216 18.181 4.291 1.00 13.43 109 PHE A CA 1
ATOM 778 C C . PHE A 1 116 ? -14.051 19.698 4.128 1.00 13.65 109 PHE A C 1
ATOM 779 O O . PHE A 1 116 ? -13.528 20.398 5.002 1.00 11.39 109 PHE A O 1
ATOM 787 N N . GLU A 1 117 ? -14.496 20.198 2.988 1.00 15.98 110 GLU A N 1
ATOM 788 C CA . GLU A 1 117 ? -14.392 21.617 2.685 1.00 16.01 110 GLU A CA 1
ATOM 789 C C . GLU A 1 117 ? -15.151 22.495 3.667 1.00 14.75 110 GLU A C 1
ATOM 790 O O . GLU A 1 117 ? -14.659 23.557 4.071 1.00 13.61 110 GLU A O 1
ATOM 796 N N . LYS A 1 118 ? -16.350 22.059 4.035 1.00 15.87 111 LYS A N 1
ATOM 797 C CA . LYS A 1 118 ? -17.179 22.802 4.975 1.00 16.27 111 LYS A CA 1
ATOM 798 C C . LYS A 1 118 ? -16.457 22.975 6.307 1.00 15.54 111 LYS A C 1
ATOM 799 O O . LYS A 1 118 ? -16.468 24.062 6.890 1.00 12.90 111 LYS A O 1
ATOM 805 N N . ILE A 1 119 ? -15.827 21.900 6.778 1.00 10.08 112 ILE A N 1
ATOM 806 C CA . ILE A 1 119 ? -15.085 21.932 8.040 1.00 9.71 112 ILE A CA 1
ATOM 807 C C . ILE A 1 119 ? -13.858 22.822 7.888 1.00 9.01 112 ILE A C 1
ATOM 808 O O . ILE A 1 119 ? -13.546 23.624 8.763 1.00 12.28 112 ILE A O 1
ATOM 813 N N . LYS A 1 120 ? -13.158 22.655 6.772 1.00 15.00 113 LYS A N 1
ATOM 814 C CA . LYS A 1 120 ? -11.966 23.434 6.469 1.00 14.26 113 LYS A CA 1
ATOM 815 C C . LYS A 1 120 ? -12.289 24.935 6.451 1.00 16.75 113 LYS A C 1
ATOM 816 O O . LYS A 1 120 ? -11.539 25.748 6.998 1.00 15.28 113 LYS A O 1
ATOM 822 N N . ASN A 1 121 ? -13.404 25.301 5.824 1.00 11.53 114 ASN A N 1
ATOM 823 C CA . ASN A 1 121 ? -13.798 26.708 5.763 1.00 11.73 114 ASN A CA 1
ATOM 824 C C . ASN A 1 121 ? -14.240 27.223 7.136 1.00 12.45 114 ASN A C 1
ATOM 825 O O . ASN A 1 121 ? -14.027 28.394 7.473 1.00 12.08 114 ASN A O 1
ATOM 830 N N . TRP A 1 122 ? -14.853 26.356 7.934 1.00 17.73 115 TRP A N 1
ATOM 831 C CA . TRP A 1 122 ? -15.287 26.773 9.264 1.00 16.66 115 TRP A CA 1
ATOM 832 C C . TRP A 1 122 ? -14.057 27.049 10.119 1.00 18.39 115 TRP A C 1
ATOM 833 O O . TRP A 1 122 ? -14.013 28.025 10.873 1.00 18.31 115 TRP A O 1
ATOM 844 N N . GLN A 1 123 ? -13.062 26.175 9.991 1.00 16.00 116 GLN A N 1
ATOM 845 C CA . GLN A 1 123 ? -11.821 26.295 10.744 1.00 16.48 116 GLN A CA 1
ATOM 846 C C . GLN A 1 123 ? -11.080 27.587 10.401 1.00 17.59 116 GLN A C 1
ATOM 847 O O . GLN A 1 123 ? -10.483 28.210 11.275 1.00 15.86 116 GLN A O 1
ATOM 853 N N . LYS A 1 124 ? -11.121 27.997 9.135 1.00 17.76 117 LYS A N 1
ATOM 854 C CA . LYS A 1 124 ? -10.424 29.216 8.745 1.00 19.05 117 LYS A CA 1
ATOM 855 C C . LYS A 1 124 ? -11.169 30.469 9.184 1.00 18.58 117 LYS A C 1
ATOM 856 O O . LYS A 1 124 ? -10.553 31.510 9.395 1.00 18.24 117 LYS A O 1
ATOM 862 N N . GLU A 1 125 ? -12.488 30.367 9.323 1.00 15.86 118 GLU A N 1
ATOM 863 C CA . GLU A 1 125 ? -13.302 31.501 9.754 1.00 18.43 118 GLU A CA 1
ATOM 864 C C . GLU A 1 125 ? -13.339 31.627 11.276 1.00 17.00 118 GLU A C 1
ATOM 865 O O . GLU A 1 125 ? -13.494 32.721 11.808 1.00 17.84 118 GLU A O 1
ATOM 871 N N . ALA A 1 126 ? -13.214 30.506 11.973 1.00 14.49 119 ALA A N 1
ATOM 872 C CA . ALA A 1 126 ? -13.256 30.511 13.434 1.00 13.43 119 ALA A CA 1
ATOM 873 C C . ALA A 1 126 ? -11.895 30.743 14.113 1.00 12.54 119 ALA A C 1
ATOM 874 O O . ALA A 1 126 ? -11.828 31.312 15.206 1.00 12.07 119 ALA A O 1
ATOM 876 N N . PHE A 1 127 ? -10.815 30.297 13.483 1.00 17.01 120 PHE A N 1
ATOM 877 C CA . PHE A 1 127 ? -9.487 30.450 14.071 1.00 17.25 120 PHE A CA 1
ATOM 878 C C . PHE A 1 127 ? -8.558 31.205 13.132 1.00 18.83 120 PHE A C 1
ATOM 879 O O . PHE A 1 127 ? -8.424 30.841 11.965 1.00 17.35 120 PHE A O 1
ATOM 887 N N . HIS A 1 128 ? -7.901 32.243 13.646 1.00 20.27 121 HIS A N 1
ATOM 888 C CA . HIS A 1 128 ? -6.999 33.042 12.824 1.00 20.21 121 HIS A CA 1
ATOM 889 C C . HIS A 1 128 ? -5.552 33.054 13.332 1.00 20.93 121 HIS A C 1
ATOM 890 O O . HIS A 1 128 ? -5.249 33.616 14.386 1.00 20.35 121 HIS A O 1
ATOM 897 N N . LYS A 1 129 ? -4.670 32.415 12.571 1.00 15.95 122 LYS A N 1
ATOM 898 C CA . LYS A 1 129 ? -3.250 32.354 12.911 1.00 17.69 122 LYS A CA 1
ATOM 899 C C . LYS A 1 129 ? -2.677 33.763 12.805 1.00 17.04 122 LYS A C 1
ATOM 900 O O . LYS A 1 129 ? -3.001 34.499 11.872 1.00 11.12 122 LYS A O 1
ATOM 906 N N . GLN A 1 130 ? -1.823 34.131 13.753 1.00 9.18 123 GLN A N 1
ATOM 907 C CA . GLN A 1 130 ? -1.224 35.457 13.740 1.00 14.24 123 GLN A CA 1
ATOM 908 C C . GLN A 1 130 ? 0.256 35.411 13.363 1.00 16.22 123 GLN A C 1
ATOM 909 O O . GLN A 1 130 ? 0.917 34.384 13.512 1.00 12.65 123 GLN A O 1
ATOM 931 N N . GLY A 1 133 ? 2.637 34.135 15.800 1.00 37.11 126 GLY A N 1
ATOM 932 C CA . GLY A 1 133 ? 2.398 32.766 16.229 1.00 30.13 126 GLY A CA 1
ATOM 933 C C . GLY A 1 133 ? 1.201 32.650 17.154 1.00 25.60 126 GLY A C 1
ATOM 934 O O . GLY A 1 133 ? 0.886 33.585 17.895 1.00 26.29 126 GLY A O 1
ATOM 935 N N . GLY A 1 134 ? 0.527 31.505 17.100 1.00 32.56 127 GLY A N 1
ATOM 936 C CA . GLY A 1 134 ? -0.635 31.285 17.939 1.00 26.24 127 GLY A CA 1
ATOM 937 C C . GLY A 1 134 ? -1.919 31.790 17.312 1.00 22.06 127 GLY A C 1
ATOM 938 O O . GLY A 1 134 ? -1.894 32.522 16.319 1.00 19.54 127 GLY A O 1
ATOM 939 N N . PHE A 1 135 ? -3.051 31.393 17.885 1.00 23.26 128 PHE A N 1
ATOM 940 C CA . PHE A 1 135 ? -4.343 31.836 17.376 1.00 21.16 128 PHE A CA 1
ATOM 941 C C . PHE A 1 135 ? -4.809 33.109 18.057 1.00 20.93 128 PHE A C 1
ATOM 942 O O . PHE A 1 135 ? -4.659 33.280 19.273 1.00 22.25 128 PHE A O 1
ATOM 950 N N . LYS A 1 136 ? -5.383 33.995 17.258 1.00 18.83 129 LYS A N 1
ATOM 951 C CA . LYS A 1 136 ? -5.907 35.259 17.752 1.00 18.25 129 LYS A CA 1
ATOM 952 C C . LYS A 1 136 ? -6.893 35.008 18.895 1.00 19.38 129 LYS A C 1
ATOM 953 O O . LYS A 1 136 ? -6.809 35.635 19.955 1.00 16.05 129 LYS A O 1
ATOM 959 N N . GLU A 1 137 ? -7.823 34.079 18.694 1.00 18.55 130 GLU A N 1
ATOM 960 C CA . GLU A 1 137 ? -8.807 33.829 19.732 1.00 19.55 130 GLU A CA 1
ATOM 961 C C . GLU A 1 137 ? -8.257 33.171 21.002 1.00 19.78 130 GLU A C 1
ATOM 962 O O . GLU A 1 137 ? -8.868 33.271 22.062 1.00 17.28 130 GLU A O 1
ATOM 968 N N . THR A 1 138 ? -7.100 32.524 20.904 1.00 16.34 131 THR A N 1
ATOM 969 C CA . THR A 1 138 ? -6.467 31.902 22.068 1.00 19.70 131 THR A CA 1
ATOM 970 C C . THR A 1 138 ? -5.759 32.999 22.865 1.00 23.58 131 THR A C 1
ATOM 971 O O . THR A 1 138 ? -5.810 33.035 24.102 1.00 22.61 131 THR A O 1
ATOM 975 N N . LYS A 1 139 ? -5.078 33.879 22.139 1.00 21.39 132 LYS A N 1
ATOM 976 C CA . LYS A 1 139 ? -4.360 34.984 22.757 1.00 28.26 132 LYS A CA 1
ATOM 977 C C . LYS A 1 139 ? -5.339 35.941 23.426 1.00 26.28 132 LYS A C 1
ATOM 978 O O . LYS A 1 139 ? -5.029 36.533 24.459 1.00 25.79 132 LYS A O 1
ATOM 984 N N . GLU A 1 140 ? -6.522 36.088 22.838 1.00 24.76 133 GLU A N 1
ATOM 985 C CA . GLU A 1 140 ? -7.535 36.969 23.406 1.00 24.41 133 GLU A CA 1
ATOM 986 C C . GLU A 1 140 ? -8.019 36.413 24.729 1.00 23.00 133 GLU A C 1
ATOM 987 O O . GLU A 1 140 ? -8.202 37.156 25.691 1.00 22.33 133 GLU A O 1
ATOM 993 N N . ALA A 1 141 ? -8.248 35.101 24.759 1.00 22.83 134 ALA A N 1
ATOM 994 C CA . ALA A 1 141 ? -8.714 34.425 25.963 1.00 20.91 134 ALA A CA 1
ATOM 995 C C . ALA A 1 141 ? -7.686 34.602 27.071 1.00 20.72 134 ALA A C 1
ATOM 996 O O . ALA A 1 141 ? -8.020 34.963 28.198 1.00 20.99 134 ALA A O 1
ATOM 998 N N . GLU A 1 142 ? -6.433 34.332 26.735 1.00 26.84 135 GLU A N 1
ATOM 999 C CA . GLU A 1 142 ? -5.341 34.456 27.683 1.00 28.42 135 GLU A CA 1
ATOM 1000 C C . GLU A 1 142 ? -5.299 35.875 28.250 1.00 28.20 135 GLU A C 1
ATOM 1001 O O . GLU A 1 142 ? -5.318 36.067 29.469 1.00 25.71 135 GLU A O 1
ATOM 1007 N N . ASP A 1 143 ? -5.252 36.867 27.366 1.00 28.95 136 ASP A N 1
ATOM 1008 C CA . ASP A 1 143 ? -5.215 38.257 27.808 1.00 30.38 136 ASP A CA 1
ATOM 1009 C C . ASP A 1 143 ? -6.438 38.565 28.677 1.00 29.11 136 ASP A C 1
ATOM 1010 O O . ASP A 1 143 ? -6.322 39.187 29.732 1.00 28.91 136 ASP A O 1
ATOM 1015 N N . GLY A 1 144 ? -7.607 38.119 28.230 1.00 26.43 137 GLY A N 1
ATOM 1016 C CA . GLY A 1 144 ? -8.828 38.364 28.976 1.00 25.05 137 GLY A CA 1
ATOM 1017 C C . GLY A 1 144 ? -8.806 37.834 30.400 1.00 26.23 137 GLY A C 1
ATOM 1018 O O . GLY A 1 144 ? -9.214 38.526 31.334 1.00 25.52 137 GLY A O 1
ATOM 1019 N N . PHE A 1 145 ? -8.341 36.602 30.571 1.00 24.98 138 PHE A N 1
ATOM 1020 C CA . PHE A 1 145 ? -8.272 35.986 31.893 1.00 26.49 138 PHE A CA 1
ATOM 1021 C C . PHE A 1 145 ? -7.255 36.697 32.776 1.00 29.98 138 PHE A C 1
ATOM 1022 O O . PHE A 1 145 ? -7.523 36.973 33.948 1.00 27.64 138 PHE A O 1
ATOM 1030 N N . ARG A 1 146 ? -6.086 36.984 32.209 1.00 28.99 139 ARG A N 1
ATOM 1031 C CA . ARG A 1 146 ? -5.033 37.673 32.941 1.00 32.03 139 ARG A CA 1
ATOM 1032 C C . ARG A 1 146 ? -5.555 38.988 33.499 1.00 33.23 139 ARG A C 1
ATOM 1033 O O . ARG A 1 146 ? -5.388 39.281 34.680 1.00 33.47 139 ARG A O 1
ATOM 1041 N N . LYS A 1 147 ? -6.197 39.773 32.642 1.00 27.74 140 LYS A N 1
ATOM 1042 C CA . LYS A 1 147 ? -6.730 41.067 33.045 1.00 29.90 140 LYS A CA 1
ATOM 1043 C C . LYS A 1 147 ? -7.818 40.959 34.109 1.00 29.94 140 LYS A C 1
ATOM 1044 O O . LYS A 1 147 ? -7.975 41.851 34.936 1.00 29.35 140 LYS A O 1
ATOM 1050 N N . ALA A 1 148 ? -8.569 39.865 34.092 1.00 36.10 141 ALA A N 1
ATOM 1051 C CA . ALA A 1 148 ? -9.632 39.682 35.068 1.00 37.56 141 ALA A CA 1
ATOM 1052 C C . ALA A 1 148 ? -9.063 39.168 36.382 1.00 38.34 141 ALA A C 1
ATOM 1053 O O . ALA A 1 148 ? -9.692 39.293 37.435 1.00 37.71 141 ALA A O 1
ATOM 1055 N N . GLN A 1 149 ? -7.859 38.612 36.316 1.00 44.31 142 GLN A N 1
ATOM 1056 C CA . GLN A 1 149 ? -7.208 38.046 37.488 1.00 45.45 142 GLN A CA 1
ATOM 1057 C C . GLN A 1 149 ? -6.067 38.900 38.039 1.00 48.59 142 GLN A C 1
ATOM 1058 O O . GLN A 1 149 ? -5.611 38.682 39.160 1.00 49.78 142 GLN A O 1
ATOM 1064 N N . LYS A 1 150 ? -5.615 39.878 37.260 1.00 41.81 143 LYS A N 1
ATOM 1065 C CA . LYS A 1 150 ? -4.503 40.734 37.676 1.00 45.73 143 LYS A CA 1
ATOM 1066 C C . LYS A 1 150 ? -4.605 41.336 39.079 1.00 45.41 143 LYS A C 1
ATOM 1067 O O . LYS A 1 150 ? -3.721 41.126 39.911 1.00 44.43 143 LYS A O 1
ATOM 1073 N N . PRO A 1 151 ? -5.677 42.094 39.360 1.00 44.36 144 PRO A N 1
ATOM 1074 C CA . PRO A 1 151 ? -5.823 42.698 40.689 1.00 44.13 144 PRO A CA 1
ATOM 1075 C C . PRO A 1 151 ? -5.855 41.675 41.818 1.00 43.67 144 PRO A C 1
ATOM 1076 O O . PRO A 1 151 ? -5.041 41.736 42.741 1.00 44.30 144 PRO A O 1
ATOM 1080 N N . TRP A 1 152 ? -6.793 40.737 41.739 1.00 44.73 145 TRP A N 1
ATOM 1081 C CA . TRP A 1 152 ? -6.927 39.700 42.756 1.00 43.97 145 TRP A CA 1
ATOM 1082 C C . TRP A 1 152 ? -5.579 39.017 42.965 1.00 43.79 145 TRP A C 1
ATOM 1083 O O . TRP A 1 152 ? -5.158 38.789 44.099 1.00 43.38 145 TRP A O 1
ATOM 1094 N N . ALA A 1 153 ? -4.903 38.700 41.865 1.00 40.44 146 ALA A N 1
ATOM 1095 C CA . ALA A 1 153 ? -3.600 38.046 41.931 1.00 40.37 146 ALA A CA 1
ATOM 1096 C C . ALA A 1 153 ? -2.596 38.920 42.678 1.00 41.09 146 ALA A C 1
ATOM 1097 O O . ALA A 1 153 ? -1.754 38.419 43.426 1.00 39.97 146 ALA A O 1
ATOM 1099 N N . LYS A 1 154 ? -2.686 40.228 42.462 1.00 45.94 147 LYS A N 1
ATOM 1100 C CA . LYS A 1 154 ? -1.790 41.170 43.120 1.00 48.10 147 LYS A CA 1
ATOM 1101 C C . LYS A 1 154 ? -2.104 41.203 44.610 1.00 47.45 147 LYS A C 1
ATOM 1102 O O . LYS A 1 154 ? -1.200 41.205 45.443 1.00 47.30 147 LYS A O 1
ATOM 1108 N N . LYS A 1 155 ? -3.393 41.224 44.936 1.00 52.58 148 LYS A N 1
ATOM 1109 C CA . LYS A 1 155 ? -3.823 41.251 46.325 1.00 52.27 148 LYS A CA 1
ATOM 1110 C C . LYS A 1 155 ? -3.416 39.957 47.017 1.00 52.14 148 LYS A C 1
ATOM 1111 O O . LYS A 1 155 ? -3.085 39.957 48.202 1.00 52.17 148 LYS A O 1
ATOM 1117 N N . LEU A 1 156 ? -3.440 38.853 46.275 1.00 43.80 149 LEU A N 1
ATOM 1118 C CA . LEU A 1 156 ? -3.051 37.567 46.838 1.00 43.90 149 LEU A CA 1
ATOM 1119 C C . LEU A 1 156 ? -1.583 37.628 47.252 1.00 45.51 149 LEU A C 1
ATOM 1120 O O . LEU A 1 156 ? -1.228 37.229 48.361 1.00 45.30 149 LEU A O 1
ATOM 1125 N N . LYS A 1 157 ? -0.733 38.129 46.361 1.00 47.98 150 LYS A N 1
ATOM 1126 C CA . LYS A 1 157 ? 0.690 38.251 46.664 1.00 50.52 150 LYS A CA 1
ATOM 1127 C C . LYS A 1 157 ? 0.878 39.078 47.928 1.00 50.62 150 LYS A C 1
ATOM 1128 O O . LYS A 1 157 ? 1.719 38.758 48.767 1.00 49.81 150 LYS A O 1
ATOM 1134 N N . GLU A 1 158 ? 0.096 40.148 48.052 1.00 53.73 151 GLU A N 1
ATOM 1135 C CA . GLU A 1 158 ? 0.165 41.006 49.228 1.00 55.23 151 GLU A CA 1
ATOM 1136 C C . GLU A 1 158 ? -0.107 40.151 50.455 1.00 55.05 151 GLU A C 1
ATOM 1137 O O . GLU A 1 158 ? 0.677 40.141 51.402 1.00 54.50 151 GLU A O 1
ATOM 1143 N N . VAL A 1 159 ? -1.223 39.430 50.426 1.00 50.56 152 VAL A N 1
ATOM 1144 C CA . VAL A 1 159 ? -1.603 38.560 51.528 1.00 51.36 152 VAL A CA 1
ATOM 1145 C C . VAL A 1 159 ? -0.512 37.525 51.780 1.00 54.00 152 VAL A C 1
ATOM 1146 O O . VAL A 1 159 ? -0.282 37.116 52.919 1.00 54.86 152 VAL A O 1
ATOM 1150 N N . GLU A 1 160 ? 0.163 37.110 50.712 1.00 59.82 153 GLU A N 1
ATOM 1151 C CA . GLU A 1 160 ? 1.233 36.125 50.815 1.00 63.75 153 GLU A CA 1
ATOM 1152 C C . GLU A 1 160 ? 2.440 36.712 51.536 1.00 62.89 153 GLU A C 1
ATOM 1153 O O . GLU A 1 160 ? 3.088 36.035 52.334 1.00 62.86 153 GLU A O 1
ATOM 1159 N N . ALA A 1 161 ? 2.739 37.974 51.245 1.00 61.81 154 ALA A N 1
ATOM 1160 C CA . ALA A 1 161 ? 3.868 38.655 51.867 1.00 61.97 154 ALA A CA 1
ATOM 1161 C C . ALA A 1 161 ? 3.577 38.893 53.342 1.00 62.20 154 ALA A C 1
ATOM 1162 O O . ALA A 1 161 ? 4.443 38.704 54.195 1.00 61.95 154 ALA A O 1
ATOM 1164 N N . ALA A 1 162 ? 2.350 39.311 53.634 1.00 63.55 155 ALA A N 1
ATOM 1165 C CA . ALA A 1 162 ? 1.937 39.569 55.005 1.00 63.53 155 ALA A CA 1
ATOM 1166 C C . ALA A 1 162 ? 1.940 38.263 55.788 1.00 64.06 155 ALA A C 1
ATOM 1167 O O . ALA A 1 162 ? 2.097 38.257 57.009 1.00 65.71 155 ALA A O 1
ATOM 1169 N N . LYS A 1 163 ? 1.769 37.156 55.073 1.00 61.24 156 LYS A N 1
ATOM 1170 C CA . LYS A 1 163 ? 1.747 35.836 55.689 1.00 63.64 156 LYS A CA 1
ATOM 1171 C C . LYS A 1 163 ? 3.149 35.415 56.122 1.00 67.34 156 LYS A C 1
ATOM 1172 O O . LYS A 1 163 ? 3.370 35.057 57.278 1.00 65.40 156 LYS A O 1
ATOM 1178 N N . LYS A 1 164 ? 4.094 35.464 55.189 1.00 78.02 157 LYS A N 1
ATOM 1179 C CA . LYS A 1 164 ? 5.472 35.085 55.475 1.00 82.03 157 LYS A CA 1
ATOM 1180 C C . LYS A 1 164 ? 6.141 36.084 56.413 1.00 83.85 157 LYS A C 1
ATOM 1181 O O . LYS A 1 164 ? 7.027 35.723 57.189 1.00 82.06 157 LYS A O 1
ATOM 1187 N N . ALA A 1 165 ? 5.714 37.340 56.335 1.00 100.43 158 ALA A N 1
ATOM 1188 C CA . ALA A 1 165 ? 6.271 38.392 57.178 1.00 103.41 158 ALA A CA 1
ATOM 1189 C C . ALA A 1 165 ? 5.742 38.276 58.603 1.00 104.92 158 ALA A C 1
ATOM 1190 O O . ALA A 1 165 ? 6.329 38.817 59.539 1.00 106.03 158 ALA A O 1
ATOM 1192 N N . HIS A 1 166 ? 4.630 37.567 58.759 1.00 93.48 159 HIS A N 1
ATOM 1193 C CA . HIS A 1 166 ? 4.024 37.379 60.070 1.00 95.02 159 HIS A CA 1
ATOM 1194 C C . HIS A 1 166 ? 4.764 36.287 60.836 1.00 96.71 159 HIS A C 1
ATOM 1195 O O . HIS A 1 166 ? 5.013 36.416 62.034 1.00 96.09 159 HIS A O 1
ATOM 1202 N N . HIS A 1 167 ? 5.111 35.211 60.135 1.00 97.94 160 HIS A N 1
ATOM 1203 C CA . HIS A 1 167 ? 5.827 34.097 60.746 1.00 98.94 160 HIS A CA 1
ATOM 1204 C C . HIS A 1 167 ? 7.269 34.483 61.058 1.00 96.26 160 HIS A C 1
ATOM 1205 O O . HIS A 1 167 ? 7.881 33.939 61.976 1.00 97.39 160 HIS A O 1
ATOM 1212 N N . ALA A 1 168 ? 7.807 35.423 60.287 1.00 87.47 161 ALA A N 1
ATOM 1213 C CA . ALA A 1 168 ? 9.177 35.881 60.485 1.00 86.49 161 ALA A CA 1
ATOM 1214 C C . ALA A 1 168 ? 9.348 36.471 61.882 1.00 86.93 161 ALA A C 1
ATOM 1215 O O . ALA A 1 168 ? 10.339 36.203 62.562 1.00 85.43 161 ALA A O 1
ATOM 1217 N N . ALA A 1 169 ? 8.375 37.274 62.301 1.00 97.02 162 ALA A N 1
ATOM 1218 C CA . ALA A 1 169 ? 8.404 37.905 63.616 1.00 96.56 162 ALA A CA 1
ATOM 1219 C C . ALA A 1 169 ? 7.828 36.962 64.665 1.00 95.92 162 ALA A C 1
ATOM 1220 O O . ALA A 1 169 ? 8.261 36.958 65.817 1.00 93.56 162 ALA A O 1
ATOM 1222 N N . CYS A 1 170 ? 6.844 36.167 64.257 1.00 99.05 163 CYS A N 1
ATOM 1223 C CA . CYS A 1 170 ? 6.210 35.213 65.156 1.00 99.03 163 CYS A CA 1
ATOM 1224 C C . CYS A 1 170 ? 7.242 34.180 65.598 1.00 98.53 163 CYS A C 1
ATOM 1225 O O . CYS A 1 170 ? 7.100 33.549 66.646 1.00 97.83 163 CYS A O 1
ATOM 1228 N N . LYS A 1 171 ? 8.284 34.017 64.789 1.00 84.28 164 LYS A N 1
ATOM 1229 C CA . LYS A 1 171 ? 9.353 33.071 65.085 1.00 84.07 164 LYS A CA 1
ATOM 1230 C C . LYS A 1 171 ? 10.564 33.818 65.633 1.00 85.08 164 LYS A C 1
ATOM 1231 O O . LYS A 1 171 ? 11.387 33.250 66.351 1.00 87.13 164 LYS A O 1
ATOM 1237 N N . GLU A 1 172 ? 10.662 35.097 65.286 1.00 92.48 165 GLU A N 1
ATOM 1238 C CA . GLU A 1 172 ? 11.765 35.936 65.736 1.00 94.81 165 GLU A CA 1
ATOM 1239 C C . GLU A 1 172 ? 11.670 36.181 67.237 1.00 95.71 165 GLU A C 1
ATOM 1240 O O . GLU A 1 172 ? 12.682 36.393 67.907 1.00 96.09 165 GLU A O 1
ATOM 1246 N N . GLU A 1 173 ? 10.448 36.154 67.761 1.00 101.12 166 GLU A N 1
ATOM 1247 C CA . GLU A 1 173 ? 10.224 36.371 69.184 1.00 102.32 166 GLU A CA 1
ATOM 1248 C C . GLU A 1 173 ? 10.700 35.171 69.994 1.00 101.17 166 GLU A C 1
ATOM 1249 O O . GLU A 1 173 ? 11.462 35.321 70.949 1.00 99.29 166 GLU A O 1
ATOM 1255 N N . LYS A 1 174 ? 10.251 33.981 69.607 1.00 94.59 167 LYS A N 1
ATOM 1256 C CA . LYS A 1 174 ? 10.635 32.759 70.302 1.00 92.68 167 LYS A CA 1
ATOM 1257 C C . LYS A 1 174 ? 12.120 32.454 70.148 1.00 92.86 167 LYS A C 1
ATOM 1258 O O . LYS A 1 174 ? 12.591 31.398 70.569 1.00 92.67 167 LYS A O 1
ATOM 1264 N N . LEU A 1 175 ? 12.852 33.380 69.539 1.00 107.12 168 LEU A N 1
ATOM 1265 C CA . LEU A 1 175 ? 14.288 33.218 69.355 1.00 108.31 168 LEU A CA 1
ATOM 1266 C C . LEU A 1 175 ? 14.957 33.927 70.526 1.00 108.97 168 LEU A C 1
ATOM 1267 O O . LEU A 1 175 ? 15.986 33.483 71.035 1.00 107.52 168 LEU A O 1
ATOM 1272 N N . ALA A 1 176 ? 14.352 35.033 70.949 1.00 116.21 169 ALA A N 1
ATOM 1273 C CA . ALA A 1 176 ? 14.863 35.814 72.068 1.00 116.40 169 ALA A CA 1
ATOM 1274 C C . ALA A 1 176 ? 14.240 35.297 73.360 1.00 115.99 169 ALA A C 1
ATOM 1275 O O . ALA A 1 176 ? 14.886 35.278 74.408 1.00 114.19 169 ALA A O 1
ATOM 1277 N N . ILE A 1 177 ? 12.980 34.880 73.277 1.00 99.29 170 ILE A N 1
ATOM 1278 C CA . ILE A 1 177 ? 12.272 34.351 74.437 1.00 98.55 170 ILE A CA 1
ATOM 1279 C C . ILE A 1 177 ? 13.016 33.132 74.967 1.00 98.61 170 ILE A C 1
ATOM 1280 O O . ILE A 1 177 ? 13.147 32.948 76.177 1.00 98.19 170 ILE A O 1
ATOM 1285 N N . SER A 1 178 ? 13.502 32.300 74.052 1.00 101.83 171 SER A N 1
ATOM 1286 C CA . SER A 1 178 ? 14.240 31.103 74.428 1.00 104.78 171 SER A CA 1
ATOM 1287 C C . SER A 1 178 ? 15.571 31.496 75.056 1.00 106.71 171 SER A C 1
ATOM 1288 O O . SER A 1 178 ? 16.081 30.804 75.938 1.00 106.66 171 SER A O 1
ATOM 1291 N N . ARG A 1 179 ? 16.130 32.611 74.596 1.00 108.82 172 ARG A N 1
ATOM 1292 C CA . ARG A 1 179 ? 17.398 33.099 75.121 1.00 110.16 172 ARG A CA 1
ATOM 1293 C C . ARG A 1 179 ? 17.258 33.417 76.604 1.00 110.06 172 ARG A C 1
ATOM 1294 O O . ARG A 1 179 ? 18.242 33.419 77.344 1.00 111.01 172 ARG A O 1
ATOM 1302 N N . GLU A 1 180 ? 16.029 33.691 77.030 1.00 106.28 173 GLU A N 1
ATOM 1303 C CA . GLU A 1 180 ? 15.752 34.000 78.427 1.00 107.95 173 GLU A CA 1
ATOM 1304 C C . GLU A 1 180 ? 16.157 32.815 79.296 1.00 109.50 173 GLU A C 1
ATOM 1305 O O . GLU A 1 180 ? 16.610 32.987 80.429 1.00 106.69 173 GLU A O 1
ATOM 1311 N N . ALA A 1 181 ? 15.988 31.613 78.755 1.00 116.15 174 ALA A N 1
ATOM 1312 C CA . ALA A 1 181 ? 16.344 30.393 79.467 1.00 116.52 174 ALA A CA 1
ATOM 1313 C C . ALA A 1 181 ? 17.859 30.239 79.465 1.00 116.61 174 ALA A C 1
ATOM 1314 O O . ALA A 1 181 ? 18.452 29.812 80.455 1.00 116.10 174 ALA A O 1
ATOM 1316 N N . ASN A 1 182 ? 18.480 30.593 78.342 1.00 117.20 175 ASN A N 1
ATOM 1317 C CA . ASN A 1 182 ? 19.929 30.509 78.204 1.00 118.05 175 ASN A CA 1
ATOM 1318 C C . ASN A 1 182 ? 20.590 31.549 79.100 1.00 117.28 175 ASN A C 1
ATOM 1319 O O . ASN A 1 182 ? 21.811 31.564 79.259 1.00 118.65 175 ASN A O 1
ATOM 1324 N N . SER A 1 183 ? 19.770 32.420 79.680 1.00 119.69 176 SER A N 1
ATOM 1325 C CA . SER A 1 183 ? 20.256 33.470 80.565 1.00 118.77 176 SER A CA 1
ATOM 1326 C C . SER A 1 183 ? 20.305 32.969 82.004 1.00 117.00 176 SER A C 1
ATOM 1327 O O . SER A 1 183 ? 21.311 33.131 82.695 1.00 115.11 176 SER A O 1
ATOM 1330 N N . LYS A 1 184 ? 19.210 32.360 82.448 1.00 106.88 177 LYS A N 1
ATOM 1331 C CA . LYS A 1 184 ? 19.127 31.828 83.802 1.00 102.97 177 LYS A CA 1
ATOM 1332 C C . LYS A 1 184 ? 20.221 30.785 84.001 1.00 102.74 177 LYS A C 1
ATOM 1333 O O . LYS A 1 184 ? 20.760 30.633 85.097 1.00 102.73 177 LYS A O 1
ATOM 1339 N N . ALA A 1 185 ? 20.544 30.073 82.927 1.00 105.36 178 ALA A N 1
ATOM 1340 C CA . ALA A 1 185 ? 21.569 29.039 82.966 1.00 105.94 178 ALA A CA 1
ATOM 1341 C C . ALA A 1 185 ? 22.968 29.643 83.023 1.00 107.38 178 ALA A C 1
ATOM 1342 O O . ALA A 1 185 ? 23.955 28.923 83.170 1.00 108.71 178 ALA A O 1
ATOM 1344 N N . ASP A 1 186 ? 23.049 30.964 82.904 1.00 104.82 179 ASP A N 1
ATOM 1345 C CA . ASP A 1 186 ? 24.334 31.651 82.947 1.00 107.40 179 ASP A CA 1
ATOM 1346 C C . ASP A 1 186 ? 24.683 32.050 84.378 1.00 107.31 179 ASP A C 1
ATOM 1347 O O . ASP A 1 186 ? 24.110 32.991 84.927 1.00 107.41 179 ASP A O 1
ATOM 1352 N N . PRO A 1 187 ? 25.630 31.329 85.001 1.00 116.14 180 PRO A N 1
ATOM 1353 C CA . PRO A 1 187 ? 26.057 31.608 86.375 1.00 115.25 180 PRO A CA 1
ATOM 1354 C C . PRO A 1 187 ? 26.478 33.063 86.555 1.00 115.89 180 PRO A C 1
ATOM 1355 O O . PRO A 1 187 ? 26.201 33.678 87.585 1.00 113.17 180 PRO A O 1
ATOM 1359 N N . SER A 1 188 ? 27.147 33.604 85.542 1.00 124.32 181 SER A N 1
ATOM 1360 C CA . SER A 1 188 ? 27.612 34.984 85.575 1.00 124.96 181 SER A CA 1
ATOM 1361 C C . SER A 1 188 ? 26.458 35.951 85.810 1.00 122.99 181 SER A C 1
ATOM 1362 O O . SER A 1 188 ? 26.608 36.946 86.520 1.00 121.50 181 SER A O 1
ATOM 1365 N N . LEU A 1 189 ? 25.308 35.650 85.213 1.00 117.35 182 LEU A N 1
ATOM 1366 C CA . LEU A 1 189 ? 24.121 36.490 85.343 1.00 116.17 182 LEU A CA 1
ATOM 1367 C C . LEU A 1 189 ? 24.522 37.950 85.151 1.00 116.79 182 LEU A C 1
ATOM 1368 O O . LEU A 1 189 ? 24.524 38.736 86.099 1.00 118.67 182 LEU A O 1
ATOM 1373 N N . ASN A 1 190 ? 24.873 38.302 83.918 1.00 118.46 183 ASN A N 1
ATOM 1374 C CA . ASN A 1 190 ? 25.282 39.662 83.598 1.00 119.76 183 ASN A CA 1
ATOM 1375 C C . ASN A 1 190 ? 24.219 40.670 84.028 1.00 120.38 183 ASN A C 1
ATOM 1376 O O . ASN A 1 190 ? 23.020 40.408 83.921 1.00 120.77 183 ASN A O 1
ATOM 1381 N N . PRO A 1 191 ? 24.652 41.840 84.525 1.00 113.42 184 PRO A N 1
ATOM 1382 C CA . PRO A 1 191 ? 23.764 42.913 84.985 1.00 113.34 184 PRO A CA 1
ATOM 1383 C C . PRO A 1 191 ? 22.688 43.315 83.980 1.00 113.85 184 PRO A C 1
ATOM 1384 O O . PRO A 1 191 ? 21.707 42.599 83.782 1.00 114.44 184 PRO A O 1
ATOM 1388 N N . GLU A 1 192 ? 22.882 44.471 83.353 1.00 126.25 185 GLU A N 1
ATOM 1389 C CA . GLU A 1 192 ? 21.934 44.988 82.374 1.00 127.48 185 GLU A CA 1
ATOM 1390 C C . GLU A 1 192 ? 21.908 44.148 81.103 1.00 127.12 185 GLU A C 1
ATOM 1391 O O . GLU A 1 192 ? 20.985 44.261 80.296 1.00 127.27 185 GLU A O 1
ATOM 1397 N N . GLN A 1 193 ? 22.921 43.306 80.925 1.00 118.64 186 GLN A N 1
ATOM 1398 C CA . GLN A 1 193 ? 22.992 42.451 79.748 1.00 118.11 186 GLN A CA 1
ATOM 1399 C C . GLN A 1 193 ? 21.873 41.417 79.787 1.00 116.65 186 GLN A C 1
ATOM 1400 O O . GLN A 1 193 ? 21.648 40.690 78.819 1.00 115.35 186 GLN A O 1
ATOM 1406 N N . LEU A 1 194 ? 21.174 41.362 80.918 1.00 117.20 187 LEU A N 1
ATOM 1407 C CA . LEU A 1 194 ? 20.059 40.440 81.099 1.00 114.44 187 LEU A CA 1
ATOM 1408 C C . LEU A 1 194 ? 18.787 41.149 80.654 1.00 112.95 187 LEU A C 1
ATOM 1409 O O . LEU A 1 194 ? 17.906 40.549 80.039 1.00 113.85 187 LEU A O 1
ATOM 1414 N N . LYS A 1 195 ? 18.704 42.435 80.977 1.00 112.46 188 LYS A N 1
ATOM 1415 C CA . LYS A 1 195 ? 17.554 43.251 80.615 1.00 110.81 188 LYS A CA 1
ATOM 1416 C C . LYS A 1 195 ? 17.560 43.459 79.105 1.00 109.69 188 LYS A C 1
ATOM 1417 O O . LYS A 1 195 ? 16.508 43.505 78.471 1.00 110.44 188 LYS A O 1
ATOM 1423 N N . LYS A 1 196 ? 18.759 43.586 78.542 1.00 110.53 189 LYS A N 1
ATOM 1424 C CA . LYS A 1 196 ? 18.928 43.785 77.106 1.00 108.61 189 LYS A CA 1
ATOM 1425 C C . LYS A 1 196 ? 18.189 42.706 76.326 1.00 107.28 189 LYS A C 1
ATOM 1426 O O . LYS A 1 196 ? 17.657 42.961 75.246 1.00 107.01 189 LYS A O 1
ATOM 1432 N N . LEU A 1 197 ? 18.161 41.500 76.881 1.00 93.44 190 LEU A N 1
ATOM 1433 C CA . LEU A 1 197 ? 17.480 40.386 76.240 1.00 91.76 190 LEU A CA 1
ATOM 1434 C C . LEU A 1 197 ? 15.975 40.542 76.425 1.00 91.54 190 LEU A C 1
ATOM 1435 O O . LEU A 1 197 ? 15.181 39.970 75.677 1.00 93.15 190 LEU A O 1
ATOM 1440 N N . GLN A 1 198 ? 15.592 41.324 77.430 1.00 92.51 191 GLN A N 1
ATOM 1441 C CA . GLN A 1 198 ? 14.185 41.574 77.720 1.00 93.55 191 GLN A CA 1
ATOM 1442 C C . GLN A 1 198 ? 13.631 42.630 76.771 1.00 95.21 191 GLN A C 1
ATOM 1443 O O . GLN A 1 198 ? 12.461 43.006 76.855 1.00 94.79 191 GLN A O 1
ATOM 1449 N N . ASP A 1 199 ? 14.483 43.109 75.871 1.00 105.14 192 ASP A N 1
ATOM 1450 C CA . ASP A 1 199 ? 14.082 44.107 74.888 1.00 107.16 192 ASP A CA 1
ATOM 1451 C C . ASP A 1 199 ? 13.644 43.376 73.628 1.00 105.57 192 ASP A C 1
ATOM 1452 O O . ASP A 1 199 ? 12.636 43.721 73.010 1.00 102.74 192 ASP A O 1
ATOM 1457 N N . LYS A 1 200 ? 14.415 42.360 73.258 1.00 104.37 193 LYS A N 1
ATOM 1458 C CA . LYS A 1 200 ? 14.122 41.562 72.077 1.00 101.94 193 LYS A CA 1
ATOM 1459 C C . LYS A 1 200 ? 12.997 40.576 72.363 1.00 101.23 193 LYS A C 1
ATOM 1460 O O . LYS A 1 200 ? 12.729 39.681 71.564 1.00 102.93 193 LYS A O 1
ATOM 1466 N N . ILE A 1 201 ? 12.345 40.737 73.510 1.00 96.71 194 ILE A N 1
ATOM 1467 C CA . ILE A 1 201 ? 11.244 39.857 73.881 1.00 95.82 194 ILE A CA 1
ATOM 1468 C C . ILE A 1 201 ? 9.938 40.642 73.873 1.00 96.61 194 ILE A C 1
ATOM 1469 O O . ILE A 1 201 ? 8.859 40.073 73.713 1.00 98.44 194 ILE A O 1
ATOM 1474 N N . GLU A 1 202 ? 10.044 41.956 74.047 1.00 91.49 195 GLU A N 1
ATOM 1475 C CA . GLU A 1 202 ? 8.871 42.818 74.048 1.00 92.41 195 GLU A CA 1
ATOM 1476 C C . GLU A 1 202 ? 8.659 43.400 72.656 1.00 92.10 195 GLU A C 1
ATOM 1477 O O . GLU A 1 202 ? 7.535 43.457 72.159 1.00 90.97 195 GLU A O 1
ATOM 1483 N N . LYS A 1 203 ? 9.750 43.832 72.030 1.00 102.29 196 LYS A N 1
ATOM 1484 C CA . LYS A 1 203 ? 9.684 44.408 70.694 1.00 101.31 196 LYS A CA 1
ATOM 1485 C C . LYS A 1 203 ? 9.366 43.338 69.655 1.00 100.02 196 LYS A C 1
ATOM 1486 O O . LYS A 1 203 ? 8.632 43.589 68.701 1.00 100.01 196 LYS A O 1
ATOM 1492 N N . CYS A 1 204 ? 9.921 42.146 69.842 1.00 92.30 197 CYS A N 1
ATOM 1493 C CA . CYS A 1 204 ? 9.672 41.052 68.913 1.00 91.95 197 CYS A CA 1
ATOM 1494 C C . CYS A 1 204 ? 8.216 40.621 68.999 1.00 92.09 197 CYS A C 1
ATOM 1495 O O . CYS A 1 204 ? 7.603 40.273 67.990 1.00 91.30 197 CYS A O 1
ATOM 1498 N N . LYS A 1 205 ? 7.664 40.648 70.207 1.00 94.17 198 LYS A N 1
ATOM 1499 C CA . LYS A 1 205 ? 6.272 40.271 70.409 1.00 94.34 198 LYS A CA 1
ATOM 1500 C C . LYS A 1 205 ? 5.401 41.473 70.060 1.00 96.11 198 LYS A C 1
ATOM 1501 O O . LYS A 1 205 ? 4.172 41.397 70.078 1.00 96.82 198 LYS A O 1
ATOM 1507 N N . GLN A 1 206 ? 6.060 42.583 69.740 1.00 99.86 199 GLN A N 1
ATOM 1508 C CA . GLN A 1 206 ? 5.379 43.817 69.371 1.00 102.65 199 GLN A CA 1
ATOM 1509 C C . GLN A 1 206 ? 4.985 43.759 67.899 1.00 102.72 199 GLN A C 1
ATOM 1510 O O . GLN A 1 206 ? 3.838 44.027 67.540 1.00 102.39 199 GLN A O 1
ATOM 1516 N N . ASP A 1 207 ? 5.947 43.405 67.053 1.00 107.70 200 ASP A N 1
ATOM 1517 C CA . ASP A 1 207 ? 5.712 43.306 65.619 1.00 107.21 200 ASP A CA 1
ATOM 1518 C C . ASP A 1 207 ? 4.730 42.184 65.304 1.00 103.89 200 ASP A C 1
ATOM 1519 O O . ASP A 1 207 ? 4.079 42.194 64.260 1.00 102.30 200 ASP A O 1
ATOM 1524 N N . VAL A 1 208 ? 4.629 41.218 66.211 1.00 89.28 201 VAL A N 1
ATOM 1525 C CA . VAL A 1 208 ? 3.719 40.095 66.026 1.00 86.03 201 VAL A CA 1
ATOM 1526 C C . VAL A 1 208 ? 2.290 40.609 65.907 1.00 84.53 201 VAL A C 1
ATOM 1527 O O . VAL A 1 208 ? 1.474 40.043 65.179 1.00 85.81 201 VAL A O 1
ATOM 1531 N N . LEU A 1 209 ? 1.994 41.688 66.624 1.00 81.84 202 LEU A N 1
ATOM 1532 C CA . LEU A 1 209 ? 0.664 42.281 66.593 1.00 81.77 202 LEU A CA 1
ATOM 1533 C C . LEU A 1 209 ? 0.533 43.178 65.366 1.00 81.49 202 LEU A C 1
ATOM 1534 O O . LEU A 1 209 ? -0.554 43.323 64.806 1.00 83.40 202 LEU A O 1
ATOM 1539 N N . LYS A 1 210 ? 1.648 43.774 64.952 1.00 84.62 203 LYS A N 1
ATOM 1540 C CA . LYS A 1 210 ? 1.663 44.651 63.786 1.00 85.42 203 LYS A CA 1
ATOM 1541 C C . LYS A 1 210 ? 1.410 43.834 62.525 1.00 83.75 203 LYS A C 1
ATOM 1542 O O . LYS A 1 210 ? 0.443 44.073 61.799 1.00 80.56 203 LYS A O 1
ATOM 1548 N N . THR A 1 211 ? 2.288 42.870 62.271 1.00 96.34 204 THR A N 1
ATOM 1549 C CA . THR A 1 211 ? 2.164 42.009 61.104 1.00 94.01 204 THR A CA 1
ATOM 1550 C C . THR A 1 211 ? 0.794 41.344 61.088 1.00 92.02 204 THR A C 1
ATOM 1551 O O . THR A 1 211 ? 0.180 41.195 60.033 1.00 92.75 204 THR A O 1
ATOM 1555 N N . LYS A 1 212 ? 0.318 40.949 62.266 1.00 72.04 205 LYS A N 1
ATOM 1556 C CA . LYS A 1 212 ? -0.980 40.299 62.385 1.00 72.89 205 LYS A CA 1
ATOM 1557 C C . LYS A 1 212 ? -2.080 41.181 61.811 1.00 74.12 205 LYS A C 1
ATOM 1558 O O . LYS A 1 212 ? -2.828 40.759 60.930 1.00 74.30 205 LYS A O 1
ATOM 1564 N N . GLU A 1 213 ? -2.172 42.408 62.314 1.00 95.00 206 GLU A N 1
ATOM 1565 C CA . GLU A 1 213 ? -3.181 43.350 61.847 1.00 95.57 206 GLU A CA 1
ATOM 1566 C C . GLU A 1 213 ? -3.059 43.566 60.344 1.00 92.88 206 GLU A C 1
ATOM 1567 O O . GLU A 1 213 ? -4.064 43.659 59.638 1.00 92.36 206 GLU A O 1
ATOM 1573 N N . LYS A 1 214 ? -1.823 43.646 59.861 1.00 74.32 207 LYS A N 1
ATOM 1574 C CA . LYS A 1 214 ? -1.568 43.835 58.439 1.00 71.08 207 LYS A CA 1
ATOM 1575 C C . LYS A 1 214 ? -2.082 42.616 57.680 1.00 70.57 207 LYS A C 1
ATOM 1576 O O . LYS A 1 214 ? -2.881 42.735 56.752 1.00 70.76 207 LYS A O 1
ATOM 1582 N N . TYR A 1 215 ? -1.610 41.446 58.095 1.00 71.90 208 TYR A N 1
ATOM 1583 C CA . TYR A 1 215 ? -1.991 40.177 57.488 1.00 70.00 208 TYR A CA 1
ATOM 1584 C C . TYR A 1 215 ? -3.508 40.043 57.410 1.00 68.05 208 TYR A C 1
ATOM 1585 O O . TYR A 1 215 ? -4.052 39.642 56.380 1.00 69.12 208 TYR A O 1
ATOM 1594 N N . GLU A 1 216 ? -4.184 40.387 58.501 1.00 55.10 209 GLU A N 1
ATOM 1595 C CA . GLU A 1 216 ? -5.639 40.307 58.560 1.00 53.61 209 GLU A CA 1
ATOM 1596 C C . GLU A 1 216 ? -6.265 41.401 57.700 1.00 52.83 209 GLU A C 1
ATOM 1597 O O . GLU A 1 216 ? -7.364 41.237 57.165 1.00 52.85 209 GLU A O 1
ATOM 1603 N N . LYS A 1 217 ? -5.555 42.516 57.572 1.00 62.04 210 LYS A N 1
ATOM 1604 C CA . LYS A 1 217 ? -6.037 43.634 56.776 1.00 62.11 210 LYS A CA 1
ATOM 1605 C C . LYS A 1 217 ? -6.025 43.281 55.289 1.00 62.73 210 LYS A C 1
ATOM 1606 O O . LYS A 1 217 ? -7.018 43.481 54.591 1.00 59.83 210 LYS A O 1
ATOM 1612 N N . SER A 1 218 ? -4.901 42.754 54.810 1.00 71.02 211 SER A N 1
ATOM 1613 C CA . SER A 1 218 ? -4.780 42.378 53.405 1.00 71.28 211 SER A CA 1
ATOM 1614 C C . SER A 1 218 ? -5.750 41.244 53.092 1.00 70.94 211 SER A C 1
ATOM 1615 O O . SER A 1 218 ? -6.286 41.159 51.987 1.00 72.12 211 SER A O 1
ATOM 1618 N N . LEU A 1 219 ? -5.968 40.373 54.072 1.00 58.68 212 LEU A N 1
ATOM 1619 C CA . LEU A 1 219 ? -6.887 39.253 53.913 1.00 59.76 212 LEU A CA 1
ATOM 1620 C C . LEU A 1 219 ? -8.300 39.788 53.738 1.00 61.27 212 LEU A C 1
ATOM 1621 O O . LEU A 1 219 ? -9.017 39.388 52.823 1.00 61.09 212 LEU A O 1
ATOM 1626 N N . LYS A 1 220 ? -8.690 40.697 54.625 1.00 69.92 213 LYS A N 1
ATOM 1627 C CA . LYS A 1 220 ? -10.015 41.303 54.577 1.00 69.99 213 LYS A CA 1
ATOM 1628 C C . LYS A 1 220 ? -10.206 42.012 53.241 1.00 67.11 213 LYS A C 1
ATOM 1629 O O . LYS A 1 220 ? -11.302 42.023 52.679 1.00 66.89 213 LYS A O 1
ATOM 1635 N N . GLU A 1 221 ? -9.126 42.605 52.742 1.00 58.73 214 GLU A N 1
ATOM 1636 C CA . GLU A 1 221 ? -9.154 43.317 51.472 1.00 56.21 214 GLU A CA 1
ATOM 1637 C C . GLU A 1 221 ? -9.399 42.337 50.331 1.00 56.30 214 GLU A C 1
ATOM 1638 O O . GLU A 1 221 ? -10.245 42.572 49.468 1.00 56.53 214 GLU A O 1
ATOM 1644 N N . LEU A 1 222 ? -8.655 41.236 50.338 1.00 49.89 215 LEU A N 1
ATOM 1645 C CA . LEU A 1 222 ? -8.801 40.214 49.312 1.00 50.53 215 LEU A CA 1
ATOM 1646 C C . LEU A 1 222 ? -10.225 39.672 49.335 1.00 54.24 215 LEU A C 1
ATOM 1647 O O . LEU A 1 222 ? -10.887 39.599 48.303 1.00 54.46 215 LEU A O 1
ATOM 1652 N N . ASP A 1 223 ? -10.685 39.296 50.524 1.00 56.45 216 ASP A N 1
ATOM 1653 C CA . ASP A 1 223 ? -12.027 38.757 50.703 1.00 61.42 216 ASP A CA 1
ATOM 1654 C C . ASP A 1 223 ? -13.072 39.763 50.228 1.00 60.96 216 ASP A C 1
ATOM 1655 O O . ASP A 1 223 ? -14.200 39.395 49.899 1.00 61.13 216 ASP A O 1
ATOM 1660 N N . GLN A 1 224 ? -12.685 41.033 50.187 1.00 57.62 217 GLN A N 1
ATOM 1661 C CA . GLN A 1 224 ? -13.584 42.099 49.759 1.00 57.51 217 GLN A CA 1
ATOM 1662 C C . GLN A 1 224 ? -13.657 42.229 48.237 1.00 54.17 217 GLN A C 1
ATOM 1663 O O . GLN A 1 224 ? -14.723 42.492 47.679 1.00 53.97 217 GLN A O 1
ATOM 1669 N N . GLY A 1 225 ? -12.521 42.044 47.570 1.00 58.92 218 GLY A N 1
ATOM 1670 C CA . GLY A 1 225 ? -12.486 42.153 46.122 1.00 55.03 218 GLY A CA 1
ATOM 1671 C C . GLY A 1 225 ? -12.810 40.858 45.399 1.00 53.00 218 GLY A C 1
ATOM 1672 O O . GLY A 1 225 ? -12.960 40.846 44.177 1.00 53.27 218 GLY A O 1
ATOM 1673 N N . THR A 1 226 ? -12.922 39.768 46.151 1.00 52.76 219 THR A N 1
ATOM 1674 C CA . THR A 1 226 ? -13.226 38.460 45.578 1.00 50.64 219 THR A CA 1
ATOM 1675 C C . THR A 1 226 ? -14.477 38.448 44.697 1.00 49.76 219 THR A C 1
ATOM 1676 O O . THR A 1 226 ? -14.485 37.821 43.636 1.00 49.44 219 THR A O 1
ATOM 1680 N N . PRO A 1 227 ? -15.552 39.135 45.123 1.00 48.51 220 PRO A N 1
ATOM 1681 C CA . PRO A 1 227 ? -16.767 39.148 44.305 1.00 47.19 220 PRO A CA 1
ATOM 1682 C C . PRO A 1 227 ? -16.525 39.655 42.885 1.00 45.94 220 PRO A C 1
ATOM 1683 O O . PRO A 1 227 ? -16.885 38.989 41.915 1.00 46.36 220 PRO A O 1
ATOM 1687 N N . GLN A 1 228 ? -15.912 40.829 42.763 1.00 43.82 221 GLN A N 1
ATOM 1688 C CA . GLN A 1 228 ? -15.625 41.394 41.451 1.00 41.58 221 GLN A CA 1
ATOM 1689 C C . GLN A 1 228 ? -14.691 40.478 40.669 1.00 39.82 221 GLN A C 1
ATOM 1690 O O . GLN A 1 228 ? -14.786 40.376 39.445 1.00 39.59 221 GLN A O 1
ATOM 1696 N N . TYR A 1 229 ? -13.785 39.820 41.386 1.00 37.24 222 TYR A N 1
ATOM 1697 C CA . TYR A 1 229 ? -12.845 38.896 40.766 1.00 35.70 222 TYR A CA 1
ATOM 1698 C C . TYR A 1 229 ? -13.613 37.788 40.053 1.00 35.93 222 TYR A C 1
ATOM 1699 O O . TYR A 1 229 ? -13.373 37.507 38.881 1.00 34.94 222 TYR A O 1
ATOM 1716 N N . GLU A 1 231 ? -16.710 37.770 39.120 1.00 41.26 224 GLU A N 1
ATOM 1717 C CA . GLU A 1 231 ? -17.515 38.322 38.038 1.00 41.97 224 GLU A CA 1
ATOM 1718 C C . GLU A 1 231 ? -16.673 38.473 36.770 1.00 40.31 224 GLU A C 1
ATOM 1719 O O . GLU A 1 231 ? -17.110 38.122 35.674 1.00 40.20 224 GLU A O 1
ATOM 1725 N N . ASN A 1 232 ? -15.461 38.993 36.929 1.00 32.56 225 ASN A N 1
ATOM 1726 C CA . ASN A 1 232 ? -14.559 39.198 35.800 1.00 31.04 225 ASN A CA 1
ATOM 1727 C C . ASN A 1 232 ? -14.159 37.881 35.129 1.00 30.25 225 ASN A C 1
ATOM 1728 O O . ASN A 1 232 ? -14.108 37.790 33.898 1.00 29.76 225 ASN A O 1
ATOM 1741 N N . GLU A 1 234 ? -15.790 34.887 35.340 1.00 35.57 227 GLU A N 1
ATOM 1742 C CA . GLU A 1 234 ? -16.963 34.250 34.759 1.00 36.69 227 GLU A CA 1
ATOM 1743 C C . GLU A 1 234 ? -17.391 34.933 33.465 1.00 36.43 227 GLU A C 1
ATOM 1744 O O . GLU A 1 234 ? -18.044 34.321 32.622 1.00 37.46 227 GLU A O 1
ATOM 1750 N N . GLN A 1 235 ? -17.023 36.200 33.312 1.00 34.54 228 GLN A N 1
ATOM 1751 C CA . GLN A 1 235 ? -17.367 36.942 32.109 1.00 35.09 228 GLN A CA 1
ATOM 1752 C C . GLN A 1 235 ? -16.543 36.398 30.949 1.00 31.65 228 GLN A C 1
ATOM 1753 O O . GLN A 1 235 ? -17.067 36.137 29.864 1.00 30.44 228 GLN A O 1
ATOM 1759 N N . VAL A 1 236 ? -15.249 36.223 31.192 1.00 27.61 229 VAL A N 1
ATOM 1760 C CA . VAL A 1 236 ? -14.338 35.709 30.179 1.00 24.58 229 VAL A CA 1
ATOM 1761 C C . VAL A 1 236 ? -14.641 34.241 29.897 1.00 24.25 229 VAL A C 1
ATOM 1762 O O . VAL A 1 236 ? -14.574 33.794 28.750 1.00 22.03 229 VAL A O 1
ATOM 1766 N N . PHE A 1 237 ? -14.980 33.500 30.949 1.00 21.58 230 PHE A N 1
ATOM 1767 C CA . PHE A 1 237 ? -15.303 32.084 30.805 1.00 22.63 230 PHE A CA 1
ATOM 1768 C C . PHE A 1 237 ? -16.544 31.875 29.932 1.00 24.16 230 PHE A C 1
ATOM 1769 O O . PHE A 1 237 ? -16.575 30.987 29.078 1.00 21.60 230 PHE A O 1
ATOM 1777 N N . GLU A 1 238 ? -17.570 32.687 30.158 1.00 22.78 231 GLU A N 1
ATOM 1778 C CA . GLU A 1 238 ? -18.798 32.567 29.380 1.00 27.60 231 GLU A CA 1
ATOM 1779 C C . GLU A 1 238 ? -18.500 32.813 27.906 1.00 27.54 231 GLU A C 1
ATOM 1780 O O . GLU A 1 238 ? -19.137 32.229 27.029 1.00 26.98 231 GLU A O 1
ATOM 1786 N N . GLN A 1 239 ? -17.524 33.677 27.641 1.00 27.28 232 GLN A N 1
ATOM 1787 C CA . GLN A 1 239 ? -17.144 33.987 26.269 1.00 30.10 232 GLN A CA 1
ATOM 1788 C C . GLN A 1 239 ? -16.475 32.776 25.626 1.00 24.77 232 GLN A C 1
ATOM 1789 O O . GLN A 1 239 ? -16.644 32.520 24.433 1.00 20.29 232 GLN A O 1
ATOM 1795 N N . CYS A 1 240 ? -15.711 32.038 26.424 1.00 26.12 233 CYS A N 1
ATOM 1796 C CA . CYS A 1 240 ? -15.023 30.857 25.928 1.00 24.27 233 CYS A CA 1
ATOM 1797 C C . CYS A 1 240 ? -16.025 29.733 25.717 1.00 21.81 233 CYS A C 1
ATOM 1798 O O . CYS A 1 240 ? -15.843 28.892 24.839 1.00 21.83 233 CYS A O 1
ATOM 1801 N N . GLN A 1 241 ? -17.084 2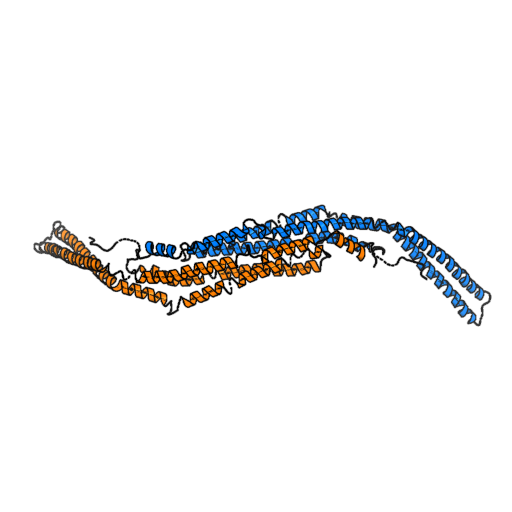9.730 26.521 1.00 21.83 234 GLN A N 1
ATOM 1802 C CA . GLN A 1 241 ? -18.126 28.715 26.420 1.00 19.67 234 GLN A CA 1
ATOM 1803 C C . GLN A 1 241 ? -18.909 28.907 25.126 1.00 20.04 234 GLN A C 1
ATOM 1804 O O . GLN A 1 241 ? -19.195 27.943 24.412 1.00 18.00 234 GLN A O 1
ATOM 1810 N N . GLN A 1 242 ? -19.245 30.157 24.820 1.00 19.50 235 GLN A N 1
ATOM 1811 C CA . GLN A 1 242 ? -19.991 30.466 23.610 1.00 22.22 235 GLN A CA 1
ATOM 1812 C C . GLN A 1 242 ? -19.194 30.162 22.351 1.00 21.44 235 GLN A C 1
ATOM 1813 O O . GLN A 1 242 ? -19.762 29.765 21.333 1.00 17.33 235 GLN A O 1
ATOM 1819 N N . PHE A 1 243 ? -17.880 30.357 22.412 1.00 18.50 236 PHE A N 1
ATOM 1820 C CA . PHE A 1 243 ? -17.039 30.079 21.256 1.00 17.44 236 PHE A CA 1
ATOM 1821 C C . PHE A 1 243 ? -17.006 28.569 21.057 1.00 18.66 236 PHE A C 1
ATOM 1822 O O . PHE A 1 243 ? -17.179 28.074 19.940 1.00 17.55 236 PHE A O 1
ATOM 1830 N N . GLU A 1 244 ? -16.792 27.848 22.155 1.00 21.29 237 GLU A N 1
ATOM 1831 C CA . GLU A 1 244 ? -16.745 26.392 22.127 1.00 22.01 237 GLU A CA 1
ATOM 1832 C C . GLU A 1 244 ? -18.090 25.860 21.627 1.00 21.88 237 GLU A C 1
ATOM 1833 O O . GLU A 1 244 ? -18.140 24.891 20.863 1.00 21.37 237 GLU A O 1
ATOM 1839 N N . GLU A 1 245 ? -19.177 26.504 22.049 1.00 20.96 238 GLU A N 1
ATOM 1840 C CA . GLU A 1 245 ? -20.512 26.088 21.627 1.00 20.64 238 GLU A CA 1
ATOM 1841 C C . GLU A 1 245 ? -20.619 26.133 20.108 1.00 20.27 238 GLU A C 1
ATOM 1842 O O . GLU A 1 245 ? -21.250 25.271 19.502 1.00 21.19 238 GLU A O 1
ATOM 1848 N N . LYS A 1 246 ? -19.996 27.134 19.492 1.00 18.81 239 LYS A N 1
ATOM 1849 C CA . LYS A 1 246 ? -20.037 27.254 18.037 1.00 18.36 239 LYS A CA 1
ATOM 1850 C C . LYS A 1 246 ? -19.480 26.017 17.347 1.00 16.88 239 LYS A C 1
ATOM 1851 O O . LYS A 1 246 ? -20.065 25.521 16.379 1.00 17.90 239 LYS A O 1
ATOM 1857 N N . ARG A 1 247 ? -18.354 25.517 17.845 1.00 17.49 240 ARG A N 1
ATOM 1858 C CA . ARG A 1 247 ? -17.727 24.337 17.261 1.00 15.18 240 ARG A CA 1
ATOM 1859 C C . ARG A 1 247 ? -18.512 23.071 17.541 1.00 14.96 240 ARG A C 1
ATOM 1860 O O . ARG A 1 247 ? -18.582 22.187 16.691 1.00 15.21 240 ARG A O 1
ATOM 1868 N N . LEU A 1 248 ? -19.076 22.969 18.742 1.00 16.62 241 LEU A N 1
ATOM 1869 C CA . LEU A 1 248 ? -19.847 21.788 19.095 1.00 15.75 241 LEU A CA 1
ATOM 1870 C C . LEU A 1 248 ? -21.112 21.704 18.241 1.00 16.75 241 LEU A C 1
ATOM 1871 O O . LEU A 1 248 ? -21.461 20.629 17.763 1.00 16.76 241 LEU A O 1
ATOM 1876 N N . ARG A 1 249 ? -21.799 22.828 18.037 1.00 18.72 242 ARG A N 1
ATOM 1877 C CA . ARG A 1 249 ? -23.009 22.809 17.215 1.00 18.11 242 ARG A CA 1
ATOM 1878 C C . ARG A 1 249 ? -22.658 22.543 15.751 1.00 18.52 242 ARG A C 1
ATOM 1879 O O . ARG A 1 249 ? -23.410 21.874 15.039 1.00 18.64 242 ARG A O 1
ATOM 1887 N N . PHE A 1 250 ? -21.525 23.082 15.306 1.00 11.83 243 PHE A N 1
ATOM 1888 C CA . PHE A 1 250 ? -21.073 22.896 13.929 1.00 12.65 243 PHE A CA 1
ATOM 1889 C C . PHE A 1 250 ? -20.797 21.406 13.691 1.00 13.95 243 PHE A C 1
ATOM 1890 O O . PHE A 1 250 ? -21.215 20.847 12.678 1.00 16.96 243 PHE A O 1
ATOM 1898 N N . PHE A 1 251 ? -20.101 20.769 14.630 1.00 18.52 244 PHE A N 1
ATOM 1899 C CA . PHE A 1 251 ? -19.781 19.344 14.517 1.00 17.63 244 PHE A CA 1
ATOM 1900 C C . PHE A 1 251 ? -21.050 18.497 14.371 1.00 16.70 244 PHE A C 1
ATOM 1901 O O . PHE A 1 251 ? -21.098 17.551 13.587 1.00 15.01 244 PHE A O 1
ATOM 1909 N N . ARG A 1 252 ? -22.081 18.833 15.131 1.00 15.75 245 ARG A N 1
ATOM 1910 C CA . ARG A 1 252 ? -23.323 18.080 15.063 1.00 17.19 245 ARG A CA 1
ATOM 1911 C C . ARG A 1 252 ? -23.967 18.263 13.695 1.00 16.28 245 ARG A C 1
ATOM 1912 O O . ARG A 1 252 ? -24.408 17.297 13.072 1.00 13.75 245 ARG A O 1
ATOM 1920 N N . GLU A 1 253 ? -24.011 19.510 13.237 1.00 17.43 246 GLU A N 1
ATOM 1921 C CA . GLU A 1 253 ? -24.587 19.849 11.944 1.00 16.31 246 GLU A CA 1
ATOM 1922 C C . GLU A 1 253 ? -23.861 19.156 10.792 1.00 17.61 246 GLU A C 1
ATOM 1923 O O . GLU A 1 253 ? -24.497 18.579 9.908 1.00 16.19 246 GLU A O 1
ATOM 1929 N N . VAL A 1 254 ? -22.531 19.213 10.786 1.00 15.14 247 VAL A N 1
ATOM 1930 C CA . VAL A 1 254 ? -21.802 18.583 9.692 1.00 14.84 247 VAL A CA 1
ATOM 1931 C C . VAL A 1 254 ? -21.797 17.052 9.732 1.00 13.67 247 VAL A C 1
ATOM 1932 O O . VAL A 1 254 ? -21.758 16.402 8.686 1.00 11.26 247 VAL A O 1
ATOM 1936 N N . LEU A 1 255 ? -21.845 16.465 10.922 1.00 16.01 248 LEU A N 1
ATOM 1937 C CA . LEU A 1 255 ? -21.851 15.008 11.010 1.00 14.51 248 LEU A CA 1
ATOM 1938 C C . LEU A 1 255 ? -23.144 14.439 10.439 1.00 15.16 248 LEU A C 1
ATOM 1939 O O . LEU A 1 255 ? -23.156 13.330 9.894 1.00 15.15 248 LEU A O 1
ATOM 1944 N N . LEU A 1 256 ? -24.234 15.195 10.556 1.00 15.97 249 LEU A N 1
ATOM 1945 C CA . LEU A 1 256 ? -25.508 14.735 10.025 1.00 16.37 249 LEU A CA 1
ATOM 1946 C C . LEU A 1 256 ? -25.416 14.704 8.501 1.00 16.24 249 LEU A C 1
ATOM 1947 O O . LEU A 1 256 ? -26.003 13.837 7.849 1.00 15.66 249 LEU A O 1
ATOM 1952 N N . GLU A 1 257 ? -24.667 15.647 7.939 1.00 15.50 250 GLU A N 1
ATOM 1953 C CA . GLU A 1 257 ? -24.488 15.716 6.491 1.00 16.12 250 GLU A CA 1
ATOM 1954 C C . GLU A 1 257 ? -23.589 14.573 6.020 1.00 15.19 250 GLU A C 1
ATOM 1955 O O . GLU A 1 257 ? -23.829 13.976 4.970 1.00 16.82 250 GLU A O 1
ATOM 1961 N N . VAL A 1 258 ? -22.565 14.259 6.808 1.00 13.16 251 VAL A N 1
ATOM 1962 C CA . VAL A 1 258 ? -21.651 13.167 6.476 1.00 10.87 251 VAL A CA 1
ATOM 1963 C C . VAL A 1 258 ? -22.473 11.873 6.481 1.00 11.32 251 VAL A C 1
ATOM 1964 O O . VAL A 1 258 ? -22.381 11.049 5.574 1.00 10.36 251 VAL A O 1
ATOM 1968 N N . GLN A 1 259 ? -23.293 11.721 7.511 1.00 12.86 252 GLN A N 1
ATOM 1969 C CA . GLN A 1 259 ? -24.165 10.560 7.668 1.00 14.90 252 GLN A CA 1
ATOM 1970 C C . GLN A 1 259 ? -24.971 10.313 6.388 1.00 13.34 252 GLN A C 1
ATOM 1971 O O . GLN A 1 259 ? -25.007 9.202 5.855 1.00 12.19 252 GLN A O 1
ATOM 1977 N N . LYS A 1 260 ? -25.619 11.359 5.900 1.00 17.87 253 LYS A N 1
ATOM 1978 C CA . LYS A 1 260 ? -26.425 11.263 4.693 1.00 18.80 253 LYS A CA 1
ATOM 1979 C C . LYS A 1 260 ? -25.591 10.942 3.446 1.00 19.50 253 LYS A C 1
ATOM 1980 O O . LYS A 1 260 ? -26.070 10.264 2.535 1.00 17.71 253 LYS A O 1
ATOM 1986 N N . HIS A 1 261 ? -24.346 11.414 3.407 1.00 15.60 254 HIS A N 1
ATOM 1987 C CA . HIS A 1 261 ? -23.480 11.153 2.256 1.00 14.97 254 HIS A CA 1
ATOM 1988 C C . HIS A 1 261 ? -22.962 9.716 2.222 1.00 14.67 254 HIS A C 1
ATOM 1989 O O . HIS A 1 261 ? -22.608 9.198 1.159 1.00 12.72 254 HIS A O 1
ATOM 1996 N N . LEU A 1 262 ? -22.921 9.071 3.383 1.00 10.84 255 LEU A N 1
ATOM 1997 C CA . LEU A 1 262 ? -22.417 7.706 3.457 1.00 12.88 255 LEU A CA 1
ATOM 1998 C C . LEU A 1 262 ? -23.500 6.680 3.164 1.00 14.35 255 LEU A C 1
ATOM 1999 O O . LEU A 1 262 ? -23.224 5.597 2.656 1.00 17.74 255 LEU A O 1
ATOM 2004 N N . ASP A 1 263 ? -24.730 7.036 3.500 1.00 20.07 256 ASP A N 1
ATOM 2005 C CA . ASP A 1 263 ? -25.885 6.164 3.324 1.00 21.59 256 ASP A CA 1
ATOM 2006 C C . ASP A 1 263 ? -26.318 6.093 1.855 1.00 22.42 256 ASP A C 1
ATOM 2007 O O . ASP A 1 263 ? -26.958 7.009 1.342 1.00 20.88 256 ASP A O 1
ATOM 2012 N N . LEU A 1 264 ? -25.962 5.004 1.179 1.00 21.61 257 LEU A N 1
ATOM 2013 C CA . LEU A 1 264 ? -26.328 4.856 -0.225 1.00 20.62 257 LEU A CA 1
ATOM 2014 C C . LEU A 1 264 ? -27.839 4.722 -0.420 1.00 20.97 257 LEU A C 1
ATOM 2015 O O . LEU A 1 264 ? -28.342 4.850 -1.543 1.00 17.51 257 LEU A O 1
ATOM 2020 N N . SER A 1 265 ? -28.564 4.467 0.667 1.00 18.95 258 SER A N 1
ATOM 2021 C CA . SER A 1 265 ? -30.020 4.346 0.581 1.00 21.35 258 SER A CA 1
ATOM 2022 C C . SER A 1 265 ? -30.619 5.699 0.192 1.00 20.14 258 SER A C 1
ATOM 2023 O O . SER A 1 265 ? -31.754 5.779 -0.283 1.00 19.72 258 SER A O 1
ATOM 2026 N N . ASN A 1 266 ? -29.838 6.757 0.395 1.00 20.97 259 ASN A N 1
ATOM 2027 C CA . ASN A 1 266 ? -30.269 8.107 0.070 1.00 19.82 259 ASN A CA 1
ATOM 2028 C C . ASN A 1 266 ? -30.175 8.376 -1.432 1.00 20.92 259 ASN A C 1
ATOM 2029 O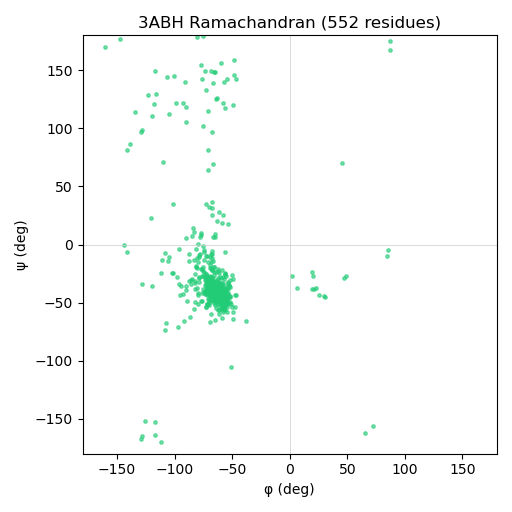 O . ASN A 1 266 ? -30.633 9.418 -1.912 1.00 17.99 259 ASN A O 1
ATOM 2034 N N . VAL A 1 267 ? -29.571 7.444 -2.168 1.00 17.92 260 VAL A N 1
ATOM 2035 C CA . VAL A 1 267 ? -29.446 7.602 -3.614 1.00 18.30 260 VAL A CA 1
ATOM 2036 C C . VAL A 1 267 ? -30.658 6.978 -4.308 1.00 19.93 260 VAL A C 1
ATOM 2037 O O . VAL A 1 267 ? -30.912 5.770 -4.208 1.00 15.80 260 VAL A O 1
ATOM 2041 N N . ALA A 1 268 ? -31.404 7.824 -5.007 1.00 23.99 261 ALA A N 1
ATOM 2042 C CA . ALA A 1 268 ? -32.613 7.418 -5.706 1.00 25.04 261 ALA A CA 1
ATOM 2043 C C . ALA A 1 268 ? -32.473 6.165 -6.549 1.00 24.59 261 ALA A C 1
ATOM 2044 O O . ALA A 1 268 ? -33.346 5.304 -6.531 1.00 27.53 261 ALA A O 1
ATOM 2046 N N . GLY A 1 269 ? -31.380 6.058 -7.292 1.00 25.46 262 GLY A N 1
ATOM 2047 C CA . GLY A 1 269 ? -31.211 4.901 -8.145 1.00 25.13 262 GLY A CA 1
ATOM 2048 C C . GLY A 1 269 ? -30.516 3.695 -7.556 1.00 24.77 262 GLY A C 1
ATOM 2049 O O . GLY A 1 269 ? -30.275 2.730 -8.275 1.00 25.58 262 GLY A O 1
ATOM 2050 N N . TYR A 1 270 ? -30.210 3.723 -6.262 1.00 18.00 263 TYR A N 1
ATOM 2051 C CA . TYR A 1 270 ? -29.5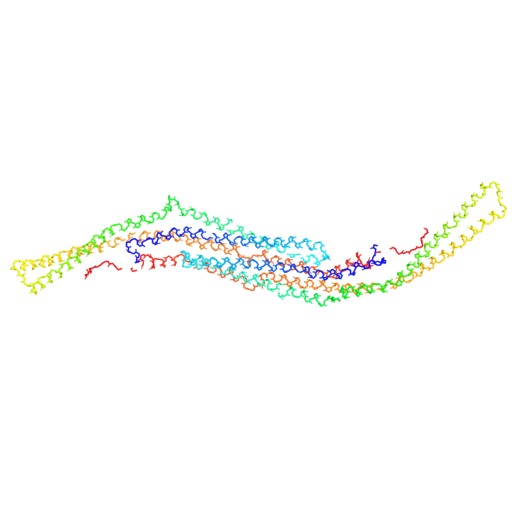11 2.597 -5.646 1.00 16.66 263 TYR A CA 1
ATOM 2052 C C . TYR A 1 270 ? -30.245 1.282 -5.870 1.00 16.51 263 TYR A C 1
ATOM 2053 O O . TYR A 1 270 ? -29.650 0.293 -6.293 1.00 13.64 263 TYR A O 1
ATOM 2062 N N . LYS A 1 271 ? -31.541 1.268 -5.581 1.00 12.77 264 LYS A N 1
ATOM 2063 C CA . LYS A 1 271 ? -32.328 0.058 -5.764 1.00 15.18 264 LYS A CA 1
ATOM 2064 C C . LYS A 1 271 ? -32.458 -0.328 -7.240 1.00 14.60 264 LYS A C 1
ATOM 2065 O O . LYS A 1 271 ? -32.543 -1.505 -7.557 1.00 11.91 264 LYS A O 1
ATOM 2071 N N . ALA A 1 272 ? -32.460 0.654 -8.138 1.00 14.67 265 ALA A N 1
ATOM 2072 C CA . ALA A 1 272 ? -32.575 0.383 -9.576 1.00 15.92 265 ALA A CA 1
ATOM 2073 C C . ALA A 1 272 ? -31.409 -0.449 -10.111 1.00 16.06 265 ALA A C 1
ATOM 2074 O O . ALA A 1 272 ? -31.552 -1.179 -11.094 1.00 13.51 265 ALA A O 1
ATOM 2076 N N . ILE A 1 273 ? -30.251 -0.324 -9.475 1.00 18.73 266 ILE A N 1
ATOM 2077 C CA . ILE A 1 273 ? -29.084 -1.091 -9.892 1.00 17.59 266 ILE A CA 1
ATOM 2078 C C . ILE A 1 273 ? -29.430 -2.569 -9.777 1.00 15.78 266 ILE A C 1
ATOM 2079 O O . ILE A 1 273 ? -29.181 -3.359 -10.689 1.00 17.34 266 ILE A O 1
ATOM 2084 N N . TYR A 1 274 ? -30.031 -2.940 -8.656 1.00 14.02 267 TYR A N 1
ATOM 2085 C CA . TYR A 1 274 ? -30.369 -4.333 -8.458 1.00 13.91 267 TYR A CA 1
ATOM 2086 C C . TYR A 1 274 ? -31.621 -4.776 -9.184 1.00 15.54 267 TYR A C 1
ATOM 2087 O O . TYR A 1 274 ? -31.723 -5.932 -9.574 1.00 14.90 267 TYR A O 1
ATOM 2096 N N . HIS A 1 275 ? -32.560 -3.860 -9.395 1.00 20.01 268 HIS A N 1
ATOM 2097 C CA . HIS A 1 275 ? -33.754 -4.205 -10.144 1.00 22.71 268 HIS A CA 1
ATOM 2098 C C . HIS A 1 275 ? -33.312 -4.520 -11.578 1.00 21.28 268 HIS A C 1
ATOM 2099 O O . HIS A 1 275 ? -33.741 -5.514 -12.162 1.00 22.04 268 HIS A O 1
ATOM 2106 N N . ASP A 1 276 ? -32.454 -3.668 -12.135 1.00 14.99 269 ASP A N 1
ATOM 2107 C CA . ASP A 1 276 ? -31.946 -3.865 -13.496 1.00 14.20 269 ASP A CA 1
ATOM 2108 C C . ASP A 1 276 ? -31.142 -5.163 -13.622 1.00 12.90 269 ASP A C 1
ATOM 2109 O O . ASP A 1 276 ? -31.267 -5.874 -14.608 1.00 10.53 269 ASP A O 1
ATOM 2114 N N . LEU A 1 277 ? -30.303 -5.452 -12.629 1.00 17.92 270 LEU A N 1
ATOM 2115 C CA . LEU A 1 277 ? -29.477 -6.668 -12.630 1.00 17.47 270 LEU A CA 1
ATOM 2116 C C . LEU A 1 277 ? -30.376 -7.902 -12.699 1.00 17.82 270 LEU A C 1
ATOM 2117 O O . LEU A 1 277 ? -30.152 -8.811 -13.500 1.00 17.82 270 LEU A O 1
ATOM 2122 N N . GLU A 1 278 ? -31.382 -7.924 -11.830 1.00 15.14 271 GLU A N 1
ATOM 2123 C CA . GLU A 1 278 ? -32.335 -9.021 -11.757 1.00 15.29 271 GLU A CA 1
ATOM 2124 C C . GLU A 1 278 ? -33.116 -9.181 -13.055 1.00 15.17 271 GLU A C 1
ATOM 2125 O O . GLU A 1 278 ? -33.366 -10.302 -13.515 1.00 13.78 271 GLU A O 1
ATOM 2131 N N . GLN A 1 279 ? -33.527 -8.056 -13.624 1.00 14.19 272 GLN A N 1
ATOM 2132 C CA . GLN A 1 279 ? -34.274 -8.077 -14.868 1.00 16.63 272 GLN A CA 1
ATOM 2133 C C . GLN A 1 279 ? -33.414 -8.657 -15.982 1.00 15.71 272 GLN A C 1
ATOM 2134 O O . GLN A 1 279 ? -33.885 -9.458 -16.790 1.00 13.08 272 GLN A O 1
ATOM 2140 N N . SER A 1 280 ? -32.153 -8.249 -16.036 1.00 14.62 273 SER A N 1
ATOM 2141 C CA . SER A 1 280 ? -31.269 -8.766 -17.076 1.00 14.03 273 SER A CA 1
ATOM 2142 C C . SER A 1 280 ? -31.045 -10.269 -16.919 1.00 14.57 273 SER A C 1
ATOM 2143 O O . SER A 1 280 ? -30.992 -10.999 -17.908 1.00 15.71 273 SER A O 1
ATOM 2146 N N . ILE A 1 281 ? -30.918 -10.733 -15.681 1.00 12.99 274 ILE A N 1
ATOM 2147 C CA . ILE A 1 281 ? -30.715 -12.159 -15.432 1.00 13.67 274 ILE A CA 1
ATOM 2148 C C . ILE A 1 281 ? -31.972 -12.943 -15.824 1.00 13.82 274 ILE A C 1
ATOM 2149 O O . ILE A 1 281 ? -31.887 -13.979 -16.487 1.00 15.59 274 ILE A O 1
ATOM 2154 N N . ARG A 1 282 ? -33.136 -12.450 -15.410 1.00 20.10 275 ARG A N 1
ATOM 2155 C CA . ARG A 1 282 ? -34.399 -13.111 -15.735 1.00 19.93 275 ARG A CA 1
ATOM 2156 C C . ARG A 1 282 ? -34.563 -13.268 -17.249 1.00 20.41 275 ARG A C 1
ATOM 2157 O O . ARG A 1 282 ? -35.266 -14.165 -17.721 1.00 22.18 275 ARG A O 1
ATOM 2165 N N . ALA A 1 283 ? -33.912 -12.391 -18.000 1.00 15.74 276 ALA A N 1
ATOM 2166 C CA . ALA A 1 283 ? -33.963 -12.423 -19.458 1.00 16.66 276 ALA A CA 1
ATOM 2167 C C . ALA A 1 283 ? -33.175 -13.604 -20.035 1.00 16.91 276 ALA A C 1
ATOM 2168 O O . ALA A 1 283 ? -33.240 -13.876 -21.231 1.00 17.61 276 ALA A O 1
ATOM 2170 N N . ALA A 1 284 ? -32.417 -14.296 -19.192 1.00 17.27 277 ALA A N 1
ATOM 2171 C CA . ALA A 1 284 ? -31.661 -15.453 -19.655 1.00 16.76 277 ALA A CA 1
ATOM 2172 C C . ALA A 1 284 ? -32.693 -16.491 -20.100 1.00 17.92 277 ALA A C 1
ATOM 2173 O O . ALA A 1 284 ? -33.584 -16.867 -19.324 1.00 16.07 277 ALA A O 1
ATOM 2175 N N . ASP A 1 285 ? -32.564 -16.945 -21.346 1.00 19.46 278 ASP A N 1
ATOM 2176 C CA . ASP A 1 285 ? -33.498 -17.902 -21.933 1.00 21.70 278 ASP A CA 1
ATOM 2177 C C . ASP A 1 285 ? -32.760 -19.078 -22.562 1.00 20.47 278 ASP A C 1
ATOM 2178 O O . ASP A 1 285 ? -32.308 -18.992 -23.703 1.00 23.42 278 ASP A O 1
ATOM 2183 N N . ALA A 1 286 ? -32.647 -20.178 -21.827 1.00 19.03 279 ALA A N 1
ATOM 2184 C CA . ALA A 1 286 ? -31.944 -21.359 -22.321 1.00 19.67 279 ALA A CA 1
ATOM 2185 C C . ALA A 1 286 ? -32.437 -21.799 -23.698 1.00 20.74 279 ALA A C 1
ATOM 2186 O O . ALA A 1 286 ? -31.639 -22.006 -24.613 1.00 20.39 279 ALA A O 1
ATOM 2188 N N . VAL A 1 287 ? -33.751 -21.922 -23.846 1.00 24.39 280 VAL A N 1
ATOM 2189 C CA . VAL A 1 287 ? -34.345 -22.354 -25.109 1.00 26.47 280 VAL A CA 1
ATOM 2190 C C . VAL A 1 287 ? -33.987 -21.431 -26.267 1.00 27.40 280 VAL A C 1
ATOM 2191 O O . VAL A 1 287 ? -33.534 -21.892 -27.316 1.00 28.73 280 VAL A O 1
ATOM 2195 N N . GLU A 1 288 ? -34.191 -20.129 -26.084 1.00 21.00 281 GLU A N 1
ATOM 2196 C CA . GLU A 1 288 ? -33.877 -19.177 -27.139 1.00 22.63 281 GLU A CA 1
ATOM 2197 C C . GLU A 1 288 ? -32.423 -19.347 -27.564 1.00 21.71 281 GLU A C 1
ATOM 2198 O O . GLU A 1 288 ? -32.122 -19.449 -28.754 1.00 19.02 281 GLU A O 1
ATOM 2204 N N . ASP A 1 289 ? -31.527 -19.382 -26.584 1.00 19.74 282 ASP A N 1
ATOM 2205 C CA . ASP A 1 289 ? -30.107 -19.546 -26.852 1.00 20.94 282 ASP A CA 1
ATOM 2206 C C . ASP A 1 289 ? -29.829 -20.832 -27.626 1.00 21.75 282 ASP A C 1
ATOM 2207 O O . ASP A 1 289 ? -29.000 -20.849 -28.544 1.00 22.09 282 ASP A O 1
ATOM 2212 N N . LEU A 1 290 ? -30.522 -21.907 -27.263 1.00 20.72 283 LEU A N 1
ATOM 2213 C CA . LEU A 1 290 ? -30.316 -23.182 -27.936 1.00 23.92 283 LEU A CA 1
ATOM 2214 C C . LEU A 1 290 ? -30.807 -23.166 -29.380 1.00 26.63 283 LEU A C 1
ATOM 2215 O O . LEU A 1 290 ? -30.186 -23.760 -30.260 1.00 23.23 283 LEU A O 1
ATOM 2220 N N . ARG A 1 291 ? -31.915 -22.479 -29.630 1.00 24.40 284 ARG A N 1
ATOM 2221 C CA . ARG A 1 291 ? -32.448 -22.390 -30.991 1.00 31.58 284 ARG A CA 1
ATOM 2222 C C . ARG A 1 291 ? -31.427 -21.707 -31.900 1.00 32.69 284 ARG A C 1
ATOM 2223 O O . ARG A 1 291 ? -31.188 -22.140 -33.028 1.00 31.78 284 ARG A O 1
ATOM 2231 N N . TRP A 1 292 ? -30.834 -20.628 -31.400 1.00 37.94 285 TRP A N 1
ATOM 2232 C CA . TRP A 1 292 ? -29.844 -19.882 -32.163 1.00 40.95 285 TRP A CA 1
ATOM 2233 C C . TRP A 1 292 ? -28.692 -20.790 -32.557 1.00 36.14 285 TRP A C 1
ATOM 2234 O O . TRP A 1 292 ? -28.298 -20.840 -33.720 1.00 34.81 285 TRP A O 1
ATOM 2245 N N . PHE A 1 293 ? -28.153 -21.508 -31.578 1.00 29.69 286 PHE A N 1
ATOM 2246 C CA . PHE A 1 293 ? -27.031 -22.400 -31.832 1.00 25.37 286 PHE A CA 1
ATOM 2247 C C . PHE A 1 293 ? -27.324 -23.426 -32.920 1.00 25.00 286 PHE A C 1
ATOM 2248 O O . PHE A 1 293 ? -26.462 -23.727 -33.750 1.00 23.19 286 PHE A O 1
ATOM 2256 N N . ARG A 1 294 ? -28.535 -23.975 -32.901 1.00 29.61 287 ARG A N 1
ATOM 2257 C CA . ARG A 1 294 ? -28.927 -24.975 -33.883 1.00 30.89 287 ARG A CA 1
ATOM 2258 C C . ARG A 1 294 ? -28.991 -24.398 -35.293 1.00 31.63 287 ARG A C 1
ATOM 2259 O O . ARG A 1 294 ? -28.427 -24.963 -36.233 1.00 29.61 287 ARG A O 1
ATOM 2267 N N . ALA A 1 295 ? -29.686 -23.273 -35.435 1.00 36.91 288 ALA A N 1
ATOM 2268 C CA . ALA A 1 295 ? -29.839 -22.630 -36.737 1.00 37.96 288 ALA A CA 1
ATOM 2269 C C . ALA A 1 295 ? -28.534 -22.060 -37.288 1.00 39.31 288 ALA A C 1
ATOM 2270 O O . ALA A 1 295 ? -28.329 -22.021 -38.501 1.00 38.09 288 ALA A O 1
ATOM 2272 N N . ASN A 1 296 ? -27.644 -21.633 -36.399 1.00 33.02 289 ASN A N 1
ATOM 2273 C CA . ASN A 1 296 ? -26.382 -21.048 -36.833 1.00 34.24 289 ASN A CA 1
ATOM 2274 C C . ASN A 1 296 ? -25.137 -21.919 -36.681 1.00 32.91 289 ASN A C 1
ATOM 2275 O O . ASN A 1 296 ? -24.080 -21.578 -37.214 1.00 32.45 289 ASN A O 1
ATOM 2280 N N . HIS A 1 297 ? -25.253 -23.041 -35.973 1.00 33.04 290 HIS A N 1
ATOM 2281 C CA . HIS A 1 297 ? -24.101 -23.920 -35.764 1.00 32.44 290 HIS A CA 1
ATOM 2282 C C . HIS A 1 297 ? -24.445 -25.404 -35.762 1.00 31.62 290 HIS A C 1
ATOM 2283 O O . HIS A 1 297 ? -23.563 -26.247 -35.593 1.00 29.91 290 HIS A O 1
ATOM 2290 N N . GLY A 1 298 ? -25.721 -25.723 -35.944 1.00 40.28 291 GLY A N 1
ATOM 2291 C CA . GLY A 1 298 ? -26.133 -27.114 -35.940 1.00 40.42 291 GLY A CA 1
ATOM 2292 C C . GLY A 1 298 ? -26.895 -27.536 -37.181 1.00 39.85 291 GLY A C 1
ATOM 2293 O O . GLY A 1 298 ? -26.703 -26.965 -38.256 1.00 40.42 291 GLY A O 1
ATOM 2294 N N . PRO A 1 299 ? -27.776 -28.540 -37.056 1.00 37.26 292 PRO A N 1
ATOM 2295 C CA . PRO A 1 299 ? -28.592 -29.073 -38.150 1.00 37.43 292 PRO A CA 1
ATOM 2296 C C . PRO A 1 299 ? -29.346 -28.010 -38.948 1.00 38.80 292 PRO A C 1
ATOM 2297 O O . PRO A 1 299 ? -29.661 -28.214 -40.121 1.00 37.38 292 PRO A O 1
ATOM 2301 N N . GLY A 1 300 ? -29.640 -26.883 -38.305 1.00 44.72 293 GLY A N 1
ATOM 2302 C CA . GLY A 1 300 ? -30.369 -25.818 -38.973 1.00 46.36 293 GLY A CA 1
ATOM 2303 C C . GLY A 1 300 ? -29.586 -25.079 -40.044 1.00 47.20 293 GLY A C 1
ATOM 2304 O O . GLY A 1 300 ? -30.148 -24.277 -40.789 1.00 47.20 293 GLY A O 1
ATOM 2313 N N . ALA A 1 302 ? -27.497 -24.304 -43.503 1.00 43.10 295 ALA A N 1
ATOM 2314 C CA . ALA A 1 302 ? -27.667 -24.666 -44.901 1.00 44.12 295 ALA A CA 1
ATOM 2315 C C . ALA A 1 302 ? -26.541 -25.624 -45.273 1.00 45.50 295 ALA A C 1
ATOM 2316 O O . ALA A 1 302 ? -25.458 -25.574 -44.688 1.00 44.33 295 ALA A O 1
ATOM 2326 N N . ASN A 1 304 ? -24.798 -27.506 -48.880 1.00 40.53 297 ASN A N 1
ATOM 2327 C CA . ASN A 1 304 ? -24.748 -27.718 -50.319 1.00 44.59 297 ASN A CA 1
ATOM 2328 C C . ASN A 1 304 ? -24.447 -29.189 -50.580 1.00 44.02 297 ASN A C 1
ATOM 2329 O O . ASN A 1 304 ? -23.303 -29.558 -50.836 1.00 43.79 297 ASN A O 1
ATOM 2334 N N . TRP A 1 305 ? -25.479 -30.026 -50.509 1.00 50.32 298 TRP A N 1
ATOM 2335 C CA . TRP A 1 305 ? -25.313 -31.459 -50.724 1.00 50.12 298 TRP A CA 1
ATOM 2336 C C . TRP A 1 305 ? -24.701 -31.757 -52.089 1.00 51.65 298 TRP A C 1
ATOM 2337 O O . TRP A 1 305 ? -25.045 -31.126 -53.089 1.00 50.53 298 TRP A O 1
ATOM 2348 N N . PRO A 1 306 ? -23.778 -32.731 -52.142 1.00 47.88 299 PRO A N 1
ATOM 2349 C CA . PRO A 1 306 ? -23.082 -33.147 -53.364 1.00 50.23 299 PRO A CA 1
ATOM 2350 C C . PRO A 1 306 ? -23.973 -33.362 -54.587 1.00 53.61 299 PRO A C 1
ATOM 2351 O O . PRO A 1 306 ? -25.098 -33.851 -54.479 1.00 54.31 299 PRO A O 1
ATOM 2355 N N . GLN A 1 307 ? -23.448 -32.983 -55.748 1.00 71.49 300 GLN A N 1
ATOM 2356 C CA . GLN A 1 307 ? -24.151 -33.133 -57.017 1.00 77.02 300 GLN A CA 1
ATOM 2357 C C . GLN A 1 307 ? -23.146 -33.403 -58.129 1.00 78.51 300 GLN A C 1
ATOM 2358 O O . GLN A 1 307 ? -21.936 -33.403 -57.899 1.00 79.44 300 GLN A O 1
ATOM 2364 N N . PHE A 1 308 ? -23.654 -33.629 -59.335 1.00 84.54 301 PHE A N 1
ATOM 2365 C CA . PHE A 1 308 ? -22.801 -33.899 -60.484 1.00 88.55 301 PHE A CA 1
ATOM 2366 C C . PHE A 1 308 ? -22.052 -32.640 -60.909 1.00 90.85 301 PHE A C 1
ATOM 2367 O O . PHE A 1 308 ? -22.659 -31.663 -61.344 1.00 91.17 301 PHE A O 1
ATOM 2375 N N . GLU A 1 309 ? -20.730 -32.668 -60.775 1.00 76.48 302 GLU A N 1
ATOM 2376 C CA . GLU A 1 309 ? -19.904 -31.530 -61.154 1.00 78.83 302 GLU A CA 1
ATOM 2377 C C . GLU A 1 309 ? -18.962 -31.906 -62.290 1.00 80.53 302 GLU A C 1
ATOM 2378 O O . GLU A 1 309 ? -18.537 -33.057 -62.399 1.00 82.02 302 GLU A O 1
ATOM 2384 N N . GLU A 1 310 ? -18.639 -30.931 -63.133 1.00 93.14 303 GLU A N 1
ATOM 2385 C CA . GLU A 1 310 ? -17.752 -31.162 -64.267 1.00 98.16 303 GLU A CA 1
ATOM 2386 C C . GLU A 1 310 ? -16.695 -30.069 -64.380 1.00 99.56 303 GLU A C 1
ATOM 2387 O O . GLU A 1 310 ? -16.661 -29.388 -65.427 1.00 99.62 303 GLU A O 1
ATOM 2393 N N . ASP B 1 23 ? -18.062 -25.090 -44.098 1.00 51.08 16 ASP B N 1
ATOM 2394 C CA . ASP B 1 23 ? -18.206 -24.716 -42.662 1.00 53.00 16 ASP B CA 1
ATOM 2395 C C . ASP B 1 23 ? -19.589 -25.091 -42.138 1.00 47.99 16 ASP B C 1
ATOM 2396 O O . ASP B 1 23 ? -19.942 -24.771 -41.004 1.00 47.12 16 ASP B O 1
ATOM 2401 N N . SER B 1 24 ? -20.368 -25.771 -42.972 1.00 51.17 17 SER B N 1
ATOM 2402 C CA . SER B 1 24 ? -21.708 -26.198 -42.591 1.00 45.16 17 SER B CA 1
ATOM 2403 C C . SER B 1 24 ? -21.666 -27.400 -41.648 1.00 42.16 17 SER B C 1
ATOM 2404 O O . SER B 1 24 ? -20.828 -28.289 -41.796 1.00 42.17 17 SER B O 1
ATOM 2407 N N . PHE B 1 25 ? -22.574 -27.415 -40.677 1.00 27.95 18 PHE B N 1
ATOM 2408 C CA . PHE B 1 25 ? -22.666 -28.508 -39.710 1.00 26.12 18 PHE B CA 1
ATOM 2409 C C . PHE B 1 25 ? -22.618 -29.873 -40.406 1.00 26.16 18 PHE B C 1
ATOM 2410 O O . PHE B 1 25 ? -21.927 -30.796 -39.963 1.00 23.40 18 PHE B O 1
ATOM 2418 N N . TRP B 1 26 ? -23.355 -29.984 -41.506 1.00 39.85 19 TRP B N 1
ATOM 2419 C CA . TRP B 1 26 ? -23.449 -31.229 -42.256 1.00 40.02 19 TRP B CA 1
ATOM 2420 C C . TRP B 1 26 ? -22.181 -31.698 -42.958 1.00 41.01 19 TRP B C 1
ATOM 2421 O O . TRP B 1 26 ? -22.121 -32.831 -43.437 1.00 41.36 19 TRP B O 1
ATOM 2432 N N . GLU B 1 27 ? -21.174 -30.833 -43.026 1.00 33.30 20 GLU B N 1
ATOM 2433 C CA . GLU B 1 27 ? -19.910 -31.209 -43.642 1.00 34.00 20 GLU B CA 1
ATOM 2434 C C . GLU B 1 27 ? -19.274 -32.252 -42.726 1.00 33.50 20 GLU B C 1
ATOM 2435 O O . GLU B 1 27 ? -19.481 -32.233 -41.510 1.00 34.47 20 GLU B O 1
ATOM 2441 N N . VAL B 1 28 ? -18.504 -33.166 -43.304 1.00 34.68 21 VAL B N 1
ATOM 2442 C CA . VAL B 1 28 ? -17.858 -34.207 -42.518 1.00 33.47 21 VAL B CA 1
ATOM 2443 C C . VAL B 1 28 ? -16.947 -33.639 -41.431 1.00 33.90 21 VAL B C 1
ATOM 2444 O O . VAL B 1 28 ? -16.015 -32.884 -41.713 1.00 32.52 21 VAL B O 1
ATOM 2448 N N . GLY B 1 29 ? -17.233 -34.006 -40.185 1.00 37.59 22 GLY B N 1
ATOM 2449 C CA . GLY B 1 29 ? -16.425 -33.548 -39.070 1.00 36.66 22 GLY B CA 1
ATOM 2450 C C . GLY B 1 29 ? -16.769 -32.189 -38.487 1.00 36.30 22 GLY B C 1
ATOM 2451 O O . GLY B 1 29 ? -16.254 -31.829 -37.429 1.00 36.33 22 GLY B O 1
ATOM 2452 N N . ASN B 1 30 ? -17.633 -31.428 -39.152 1.00 36.11 23 ASN B N 1
ATOM 2453 C CA . ASN B 1 30 ? -17.993 -30.107 -38.645 1.00 34.46 23 ASN B CA 1
ATOM 2454 C C . ASN B 1 30 ? -18.786 -30.135 -37.351 1.00 32.48 23 ASN B C 1
ATOM 2455 O O . ASN B 1 30 ? -19.060 -29.090 -36.762 1.00 32.07 23 ASN B O 1
ATOM 2460 N N . TYR B 1 31 ? -19.141 -31.333 -36.905 1.00 25.83 24 TYR B N 1
ATOM 2461 C CA . TYR B 1 31 ? -19.895 -31.498 -35.668 1.00 24.08 24 TYR B CA 1
ATOM 2462 C C . TYR B 1 31 ? -19.003 -31.175 -34.467 1.00 26.21 24 TYR B C 1
ATOM 2463 O O . TYR B 1 31 ? -19.484 -30.990 -33.341 1.00 23.09 24 TYR B O 1
ATOM 2472 N N . LYS B 1 32 ? -17.699 -31.114 -34.714 1.00 21.44 25 LYS B N 1
ATOM 2473 C CA . LYS B 1 32 ? -16.739 -30.848 -33.656 1.00 26.83 25 LYS B CA 1
ATOM 2474 C C . LYS B 1 32 ? -17.006 -29.569 -32.880 1.00 24.86 25 LYS B C 1
ATOM 2475 O O . LYS B 1 32 ? -16.642 -29.466 -31.710 1.00 22.77 25 LYS B O 1
ATOM 2481 N N . ARG B 1 33 ? -17.654 -28.602 -33.519 1.00 25.88 26 ARG B N 1
ATOM 2482 C CA . ARG B 1 33 ? -17.957 -27.342 -32.857 1.00 25.87 26 ARG B CA 1
ATOM 2483 C C . ARG B 1 33 ? -18.942 -27.604 -31.723 1.00 24.07 26 ARG B C 1
ATOM 2484 O O . ARG B 1 33 ? -18.807 -27.046 -30.632 1.00 22.25 26 ARG B O 1
ATOM 2492 N N . THR B 1 34 ? -19.919 -28.473 -31.978 1.00 25.57 27 THR B N 1
ATOM 2493 C CA . THR B 1 34 ? -20.915 -28.820 -30.970 1.00 23.09 27 THR B CA 1
ATOM 2494 C C . THR B 1 34 ? -20.255 -29.578 -29.828 1.00 23.33 27 THR B C 1
ATOM 2495 O O . THR B 1 34 ? -20.589 -29.373 -28.659 1.00 23.43 27 THR B O 1
ATOM 2499 N N . VAL B 1 35 ? -19.315 -30.454 -30.173 1.00 20.77 28 VAL B N 1
ATOM 2500 C CA . VAL B 1 35 ? -18.603 -31.246 -29.178 1.00 21.11 28 VAL B CA 1
ATOM 2501 C C . VAL B 1 35 ? -17.714 -30.339 -28.332 1.00 21.64 28 VAL B C 1
ATOM 2502 O O . VAL B 1 35 ? -17.553 -30.551 -27.126 1.00 20.53 28 VAL B O 1
ATOM 2506 N N . LYS B 1 36 ? -17.146 -29.324 -28.975 1.00 23.41 29 LYS B N 1
ATOM 2507 C CA . LYS B 1 36 ? -16.276 -28.368 -28.302 1.00 25.89 29 LYS B CA 1
ATOM 2508 C C . LYS B 1 36 ? -17.036 -27.606 -27.208 1.00 24.83 29 LYS B C 1
ATOM 2509 O O . LYS B 1 36 ? -16.481 -27.288 -26.151 1.00 22.92 29 LYS B O 1
ATOM 2515 N N . ARG B 1 37 ? -18.308 -27.324 -27.466 1.00 22.27 30 ARG B N 1
ATOM 2516 C CA . ARG B 1 37 ? -19.140 -26.603 -26.511 1.00 20.98 30 ARG B CA 1
ATOM 2517 C C . ARG B 1 37 ? -19.181 -27.317 -25.153 1.00 18.59 30 ARG B C 1
ATOM 2518 O O . ARG B 1 37 ? -19.436 -26.693 -24.124 1.00 17.83 30 ARG B O 1
ATOM 2526 N N . ILE B 1 38 ? -18.934 -28.626 -25.157 1.00 18.73 31 ILE B N 1
ATOM 2527 C CA . ILE B 1 38 ? -18.937 -29.421 -23.929 1.00 16.65 31 ILE B CA 1
ATOM 2528 C C . ILE B 1 38 ? -17.720 -29.075 -23.071 1.00 15.63 31 ILE B C 1
ATOM 2529 O O . ILE B 1 38 ? -17.849 -28.801 -21.882 1.00 12.73 31 ILE B O 1
ATOM 2534 N N . ASP B 1 39 ? -16.532 -29.095 -23.664 1.00 16.55 32 ASP B N 1
ATOM 2535 C CA . ASP B 1 39 ? -15.340 -28.739 -22.901 1.00 17.59 32 ASP B CA 1
ATOM 2536 C C . ASP B 1 39 ? -15.468 -27.267 -22.504 1.00 16.70 32 ASP B C 1
ATOM 2537 O O . ASP B 1 39 ? -15.019 -26.867 -21.437 1.00 17.09 32 ASP B O 1
ATOM 2542 N N . ASP B 1 40 ? -16.086 -26.469 -23.370 1.00 14.86 33 ASP B N 1
ATOM 2543 C CA . ASP B 1 40 ? -16.265 -25.040 -23.089 1.00 14.59 33 ASP B CA 1
ATOM 2544 C C . ASP B 1 40 ? -17.186 -24.828 -21.889 1.00 13.83 33 ASP B C 1
ATOM 2545 O O . ASP B 1 40 ? -16.975 -23.916 -21.090 1.00 16.44 33 ASP B O 1
ATOM 2550 N N . GLY B 1 41 ? -18.206 -25.670 -21.771 1.00 15.99 34 GLY B N 1
ATOM 2551 C CA . GLY B 1 41 ? -19.147 -25.559 -20.671 1.00 15.70 34 GLY B CA 1
ATOM 2552 C C . GLY B 1 41 ? -18.451 -25.746 -19.339 1.00 16.23 34 GLY B C 1
ATOM 2553 O O . GLY B 1 41 ? -18.788 -25.095 -18.348 1.00 18.50 34 GLY B O 1
ATOM 2554 N N . HIS B 1 42 ? -17.480 -26.650 -19.309 1.00 15.53 35 HIS B N 1
ATOM 2555 C CA . HIS B 1 42 ? -16.731 -26.891 -18.088 1.00 16.00 35 HIS B CA 1
ATOM 2556 C C . HIS B 1 42 ? -15.848 -25.673 -17.826 1.00 15.61 35 HIS B C 1
ATOM 2557 O O . HIS B 1 42 ? -15.700 -25.240 -16.689 1.00 16.71 35 HIS B O 1
ATOM 2564 N N . ARG B 1 43 ? -15.273 -25.124 -18.890 1.00 13.92 36 ARG B N 1
ATOM 2565 C CA . ARG B 1 43 ? -14.414 -23.952 -18.777 1.00 13.40 36 ARG B CA 1
ATOM 2566 C C . ARG B 1 43 ? -15.205 -22.747 -18.247 1.00 12.07 36 ARG B C 1
ATOM 2567 O O . ARG B 1 43 ? -14.714 -22.005 -17.396 1.00 12.70 36 ARG B O 1
ATOM 2575 N N . LEU B 1 44 ? -16.425 -22.562 -18.751 1.00 10.09 37 LEU B N 1
ATOM 2576 C CA . LEU B 1 44 ? -17.269 -21.442 -18.323 1.00 11.76 37 LEU B CA 1
ATOM 2577 C C . LEU B 1 44 ? -17.667 -21.520 -16.840 1.00 11.53 37 LEU B C 1
ATOM 2578 O O . LEU B 1 44 ? -17.819 -20.486 -16.182 1.00 11.74 37 LEU B O 1
ATOM 2583 N N . CYS B 1 45 ? -17.849 -22.731 -16.316 1.00 8.17 38 CYS B N 1
ATOM 2584 C CA . CYS B 1 45 ? -18.183 -22.892 -14.895 1.00 9.90 38 CYS B CA 1
ATOM 2585 C C . CYS B 1 45 ? -16.975 -22.414 -14.093 1.00 9.94 38 CYS B C 1
ATOM 2586 O O . CYS B 1 45 ? -17.110 -21.732 -13.071 1.00 9.97 38 CYS B O 1
ATOM 2589 N N . SER B 1 46 ? -15.786 -22.771 -14.560 1.00 12.79 39 SER B N 1
ATOM 2590 C CA . SER B 1 46 ? -14.576 -22.344 -13.862 1.00 13.75 39 SER B CA 1
ATOM 2591 C C . SER B 1 46 ? -14.414 -20.830 -13.968 1.00 13.30 39 SER B C 1
ATOM 2592 O O . SER B 1 46 ? -13.986 -20.173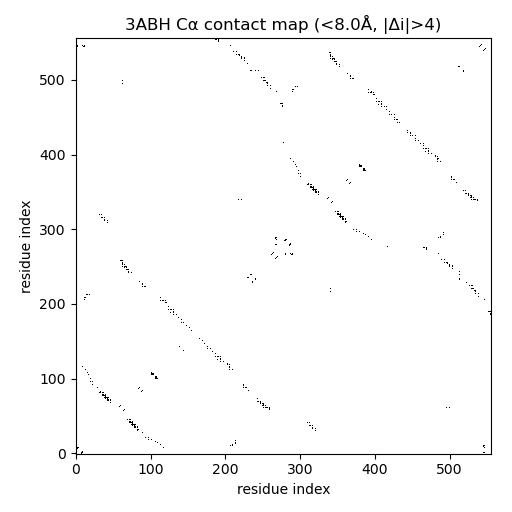 -13.024 1.00 15.53 39 SER B O 1
ATOM 2595 N N . ASP B 1 47 ? -14.751 -20.272 -15.121 1.00 7.12 40 ASP B N 1
ATOM 2596 C CA . ASP B 1 47 ? -14.636 -18.827 -15.290 1.00 7.72 40 ASP B CA 1
ATOM 2597 C C . ASP B 1 47 ? -15.576 -18.089 -14.333 1.00 8.47 40 ASP B C 1
ATOM 2598 O O . ASP B 1 47 ? -15.191 -17.085 -13.712 1.00 13.07 40 ASP B O 1
ATOM 2603 N N . LEU B 1 48 ? -16.814 -18.568 -14.235 1.00 12.45 41 LEU B N 1
ATOM 2604 C CA . LEU B 1 48 ? -17.788 -17.938 -13.361 1.00 10.35 41 LEU B CA 1
ATOM 2605 C C . LEU B 1 48 ? -17.287 -18.008 -11.925 1.00 11.04 41 LEU B C 1
ATOM 2606 O O . LEU B 1 48 ? -17.381 -17.038 -11.182 1.00 12.65 41 LEU B O 1
ATOM 2619 N N . ASN B 1 50 ? -14.214 -18.133 -10.853 1.00 15.73 43 ASN B N 1
ATOM 2620 C CA . ASN B 1 50 ? -13.121 -17.184 -10.646 1.00 16.39 43 ASN B CA 1
ATOM 2621 C C . ASN B 1 50 ? -13.650 -15.769 -10.564 1.00 15.97 43 ASN B C 1
ATOM 2622 O O . ASN B 1 50 ? -13.165 -14.962 -9.775 1.00 16.21 43 ASN B O 1
ATOM 2627 N N . CYS B 1 51 ? -14.649 -15.480 -11.392 1.00 10.07 44 CYS B N 1
ATOM 2628 C CA . CYS B 1 51 ? -15.266 -14.167 -11.434 1.00 11.87 44 CYS B CA 1
ATOM 2629 C C . CYS B 1 51 ? -15.840 -13.820 -10.057 1.00 10.82 44 CYS B C 1
ATOM 2630 O O . CYS B 1 51 ? -15.620 -12.724 -9.530 1.00 10.23 44 CYS B O 1
ATOM 2633 N N . LEU B 1 52 ? -16.569 -14.772 -9.482 1.00 11.16 45 LEU B N 1
ATOM 2634 C CA . LEU B 1 52 ? -17.190 -14.595 -8.175 1.00 10.86 45 LEU B CA 1
ATOM 2635 C C . LEU B 1 52 ? -16.159 -14.574 -7.048 1.00 11.15 45 LEU B C 1
ATOM 2636 O O . LEU B 1 52 ? -16.309 -13.841 -6.072 1.00 11.62 45 LEU B O 1
ATOM 2641 N N . HIS B 1 53 ? -15.127 -15.402 -7.174 1.00 11.83 46 HIS B N 1
ATOM 2642 C CA . HIS B 1 53 ? -14.066 -15.464 -6.165 1.00 10.06 46 HIS B CA 1
ATOM 2643 C C . HIS B 1 53 ? -13.407 -14.072 -6.105 1.00 11.39 46 HIS B C 1
ATOM 2644 O O . HIS B 1 53 ? -13.137 -13.525 -5.023 1.00 9.95 46 HIS B O 1
ATOM 2651 N N . GLU B 1 54 ? -13.163 -13.510 -7.284 1.00 11.33 47 GLU B N 1
ATOM 2652 C CA . GLU B 1 54 ? -12.535 -12.201 -7.407 1.00 12.60 47 GLU B CA 1
ATOM 2653 C C . GLU B 1 54 ? -13.382 -11.080 -6.827 1.00 13.46 47 GLU B C 1
ATOM 2654 O O . GLU B 1 54 ? -12.847 -10.152 -6.219 1.00 12.68 47 GLU B O 1
ATOM 2660 N N . ARG B 1 55 ? -14.699 -11.170 -6.995 1.00 13.01 48 ARG B N 1
ATOM 2661 C CA . ARG B 1 55 ? -15.587 -10.148 -6.449 1.00 12.47 48 ARG B CA 1
ATOM 2662 C C . ARG B 1 55 ? -15.650 -10.295 -4.935 1.00 11.38 48 ARG B C 1
ATOM 2663 O O . ARG B 1 55 ? -15.784 -9.314 -4.210 1.00 11.91 48 ARG B O 1
ATOM 2671 N N . ALA B 1 56 ? -15.550 -11.530 -4.467 1.00 12.19 49 ALA B N 1
ATOM 2672 C CA . ALA B 1 56 ? -15.587 -11.812 -3.038 1.00 12.41 49 ALA B CA 1
ATOM 2673 C C . ALA B 1 56 ? -14.360 -11.224 -2.346 1.00 13.36 49 ALA B C 1
ATOM 2674 O O . ALA B 1 56 ? -14.449 -10.759 -1.222 1.00 12.68 49 ALA B O 1
ATOM 2676 N N . ARG B 1 57 ? -13.213 -11.250 -3.017 1.00 10.10 50 ARG B N 1
ATOM 2677 C CA . ARG B 1 57 ? -11.995 -10.694 -2.436 1.00 11.05 50 ARG B CA 1
ATOM 2678 C C . ARG B 1 57 ? -12.131 -9.180 -2.351 1.00 11.14 50 ARG B C 1
ATOM 2679 O O . ARG B 1 57 ? -11.638 -8.560 -1.423 1.00 12.37 50 ARG B O 1
ATOM 2687 N N . ILE B 1 58 ? -12.810 -8.596 -3.331 1.00 15.67 51 ILE B N 1
ATOM 2688 C CA . ILE B 1 58 ? -13.025 -7.154 -3.376 1.00 15.02 51 ILE B CA 1
ATOM 2689 C C . ILE B 1 58 ? -13.950 -6.716 -2.230 1.00 15.77 51 ILE B C 1
ATOM 2690 O O . ILE B 1 58 ? -13.777 -5.649 -1.632 1.00 17.69 51 ILE B O 1
ATOM 2695 N N . GLU B 1 59 ? -14.936 -7.547 -1.927 1.00 10.22 52 GLU B N 1
ATOM 2696 C CA . GLU B 1 59 ? -15.860 -7.242 -0.843 1.00 10.27 52 GLU B CA 1
ATOM 2697 C C . GLU B 1 59 ? -15.096 -7.313 0.475 1.00 9.57 52 GLU B C 1
ATOM 2698 O O . GLU B 1 59 ? -15.187 -6.412 1.305 1.00 10.80 52 GLU B O 1
ATOM 2704 N N . LYS B 1 60 ? -14.332 -8.387 0.660 1.00 11.64 53 LYS B N 1
ATOM 2705 C CA . LYS B 1 60 ? -13.538 -8.556 1.875 1.00 11.74 53 LYS B CA 1
ATOM 2706 C C . LYS B 1 60 ? -12.574 -7.380 2.075 1.00 11.34 53 LYS B C 1
ATOM 2707 O O . LYS B 1 60 ? -12.365 -6.913 3.194 1.00 9.37 53 LYS B O 1
ATOM 2713 N N . ALA B 1 61 ? -11.978 -6.915 0.986 1.00 10.73 54 ALA B N 1
ATOM 2714 C CA . ALA B 1 61 ? -11.026 -5.810 1.051 1.00 10.89 54 ALA B CA 1
ATOM 2715 C C . ALA B 1 61 ? -11.666 -4.520 1.552 1.00 9.95 54 ALA B C 1
ATOM 2716 O O . ALA B 1 61 ? -11.101 -3.800 2.389 1.00 11.05 54 ALA B O 1
ATOM 2718 N N . TYR B 1 62 ? -12.838 -4.211 1.025 1.00 14.12 55 TYR B N 1
ATOM 2719 C CA . TYR B 1 62 ? -13.526 -3.001 1.443 1.00 14.29 55 TYR B CA 1
ATOM 2720 C C . TYR B 1 62 ? -13.892 -3.165 2.916 1.00 13.58 55 TYR B C 1
ATOM 2721 O O . TYR B 1 62 ? -13.682 -2.260 3.714 1.00 14.23 55 TYR B O 1
ATOM 2730 N N . ALA B 1 63 ? -14.393 -4.341 3.282 1.00 12.44 56 ALA B N 1
ATOM 2731 C CA . ALA B 1 63 ? -14.793 -4.609 4.671 1.00 11.57 56 ALA B CA 1
ATOM 2732 C C . ALA B 1 63 ? -13.600 -4.500 5.635 1.00 11.40 56 ALA B C 1
ATOM 2733 O O . ALA B 1 63 ? -13.722 -3.968 6.738 1.00 11.68 56 ALA B O 1
ATOM 2735 N N . GLN B 1 64 ? -12.449 -5.013 5.218 1.00 14.78 57 GLN B N 1
ATOM 2736 C CA . GLN B 1 64 ? -11.248 -4.976 6.058 1.00 14.05 57 GLN B CA 1
ATOM 2737 C C . GLN B 1 64 ? -10.697 -3.560 6.216 1.00 13.24 57 GLN B C 1
ATOM 2738 O O . GLN B 1 64 ? -10.195 -3.196 7.282 1.00 11.66 57 GLN B O 1
ATOM 2744 N N . GLN B 1 65 ? -10.777 -2.757 5.164 1.00 13.01 58 GLN B N 1
ATOM 2745 C CA . GLN B 1 65 ? -10.276 -1.384 5.272 1.00 13.07 58 GLN B CA 1
ATOM 2746 C C . GLN B 1 65 ? -11.183 -0.579 6.190 1.00 11.66 58 GLN B C 1
ATOM 2747 O O . GLN B 1 65 ? -10.722 0.286 6.922 1.00 12.22 58 GLN B O 1
ATOM 2753 N N . LEU B 1 66 ? -12.480 -0.882 6.168 1.00 10.39 59 LEU B N 1
ATOM 2754 C CA . LEU B 1 66 ? -13.416 -0.184 7.038 1.00 8.84 59 LEU B CA 1
ATOM 2755 C C . LEU B 1 66 ? -13.137 -0.529 8.498 1.00 11.72 59 LEU B C 1
ATOM 2756 O O . LEU B 1 66 ? -13.197 0.342 9.365 1.00 12.80 59 LEU B O 1
ATOM 2761 N N . THR B 1 67 ? -12.831 -1.799 8.766 1.00 16.67 60 THR B N 1
ATOM 2762 C CA . THR B 1 67 ? -12.544 -2.260 10.118 1.00 17.09 60 THR B CA 1
ATOM 2763 C C . THR B 1 67 ? -11.278 -1.592 10.639 1.00 16.46 60 THR B C 1
ATOM 2764 O O . THR B 1 67 ? -11.206 -1.196 11.800 1.00 16.63 60 THR B O 1
ATOM 2768 N N . GLU B 1 68 ? -10.277 -1.491 9.772 1.00 10.67 61 GLU B N 1
ATOM 2769 C CA . GLU B 1 68 ? -9.016 -0.857 10.114 1.00 10.32 61 GLU B CA 1
ATOM 2770 C C . GLU B 1 68 ? -9.234 0.613 10.412 1.00 8.55 61 GLU B C 1
ATOM 2771 O O . GLU B 1 68 ? -8.716 1.126 11.394 1.00 9.98 61 GLU B O 1
ATOM 2777 N N . TRP B 1 69 ? -10.017 1.280 9.566 1.00 15.25 62 TRP B N 1
ATOM 2778 C CA . TRP B 1 69 ? -10.336 2.695 9.743 1.00 13.59 62 TRP B CA 1
ATOM 2779 C C . TRP B 1 69 ? -11.060 2.913 11.084 1.00 15.75 62 TRP B C 1
ATOM 2780 O O . TRP B 1 69 ? -10.759 3.858 11.822 1.00 13.66 62 TRP B O 1
ATOM 2791 N N . ALA B 1 70 ? -12.002 2.028 11.402 1.00 14.76 63 ALA B N 1
ATOM 2792 C CA . ALA B 1 70 ? -12.774 2.146 12.642 1.00 14.62 63 ALA B CA 1
ATOM 2793 C C . ALA B 1 70 ? -11.897 1.991 13.879 1.00 15.92 63 ALA B C 1
ATOM 2794 O O . ALA B 1 70 ? -12.020 2.753 14.833 1.00 14.67 63 ALA B O 1
ATOM 2796 N N . ARG B 1 71 ? -11.024 0.989 13.860 1.00 10.75 64 ARG B N 1
ATOM 2797 C CA . ARG B 1 71 ? -10.116 0.734 14.976 1.00 13.75 64 ARG B CA 1
ATOM 2798 C C . ARG B 1 71 ? -9.115 1.885 15.133 1.00 12.55 64 ARG B C 1
ATOM 2799 O O . ARG B 1 71 ? -8.795 2.292 16.241 1.00 11.54 64 ARG B O 1
ATOM 2807 N N . ARG B 1 72 ? -8.617 2.411 14.022 1.00 11.76 65 ARG B N 1
ATOM 2808 C CA . ARG B 1 72 ? -7.678 3.527 14.095 1.00 11.69 65 ARG B CA 1
ATOM 2809 C C . ARG B 1 72 ? -8.334 4.792 14.659 1.00 11.01 65 ARG B C 1
ATOM 2810 O O . ARG B 1 72 ? -7.780 5.458 15.527 1.00 10.32 65 ARG B O 1
ATOM 2818 N N . TRP B 1 73 ? -9.523 5.122 14.175 1.00 12.54 66 TRP B N 1
ATOM 2819 C CA . TRP B 1 73 ? -10.181 6.331 14.643 1.00 10.83 66 TRP B CA 1
ATOM 2820 C C . TRP B 1 73 ? -10.833 6.220 16.008 1.00 11.64 66 TRP B C 1
ATOM 2821 O O . TRP B 1 73 ? -11.052 7.232 16.677 1.00 11.90 66 TRP B O 1
ATOM 2832 N N . ARG B 1 74 ? -11.132 4.999 16.436 1.00 14.39 67 ARG B N 1
ATOM 2833 C CA . ARG B 1 74 ? -11.709 4.822 17.761 1.00 16.21 67 ARG B CA 1
ATOM 2834 C C . ARG B 1 74 ? -10.629 5.247 18.753 1.00 15.96 67 ARG B C 1
ATOM 2835 O O . ARG B 1 74 ? -10.895 5.933 19.745 1.00 15.76 67 ARG B O 1
ATOM 2843 N N . GLN B 1 75 ? -9.402 4.837 18.469 1.00 14.74 68 GLN B N 1
ATOM 2844 C CA . GLN B 1 75 ? -8.284 5.162 19.338 1.00 14.99 68 GLN B CA 1
ATOM 2845 C C . GLN B 1 75 ? -7.926 6.637 19.295 1.00 14.06 68 GLN B C 1
ATOM 2846 O O . GLN B 1 75 ? -7.655 7.236 20.332 1.00 12.84 68 GLN B O 1
ATOM 2852 N N . LEU B 1 76 ? -7.919 7.228 18.102 1.00 16.53 69 LEU B N 1
ATOM 2853 C CA . LEU B 1 76 ? -7.559 8.644 17.987 1.00 15.99 69 LEU B CA 1
ATOM 2854 C C . LEU B 1 76 ? -8.587 9.561 18.642 1.00 15.41 69 LEU B C 1
ATOM 2855 O O . LEU B 1 76 ? -8.232 10.587 19.213 1.00 16.10 69 LEU B O 1
ATOM 2860 N N . VAL B 1 77 ? -9.860 9.203 18.555 1.00 11.35 70 VAL B N 1
ATOM 2861 C CA . VAL B 1 77 ? -10.885 10.025 19.174 1.00 10.64 70 VAL B CA 1
ATOM 2862 C C . VAL B 1 77 ? -10.799 9.862 20.695 1.00 11.43 70 VAL B C 1
ATOM 2863 O O . VAL B 1 77 ? -10.872 10.842 21.433 1.00 9.26 70 VAL B O 1
ATOM 2867 N N . GLU B 1 78 ? -10.612 8.630 21.161 1.00 16.96 71 GLU B N 1
ATOM 2868 C CA . GLU B 1 78 ? -10.527 8.378 22.600 1.00 18.53 71 GLU B CA 1
ATOM 2869 C C . GLU B 1 78 ? -9.337 9.075 23.266 1.00 17.03 71 GLU B C 1
ATOM 2870 O O . GLU B 1 78 ? -9.445 9.559 24.394 1.00 14.69 71 GLU B O 1
ATOM 2876 N N . LYS B 1 79 ? -8.198 9.107 22.584 1.00 18.60 72 LYS B N 1
ATOM 2877 C CA . LYS B 1 79 ? -7.018 9.754 23.140 1.00 20.01 72 LYS B CA 1
ATOM 2878 C C . LYS B 1 79 ? -7.012 11.263 22.904 1.00 20.72 72 LYS B C 1
ATOM 2879 O O . LYS B 1 79 ? -6.218 11.995 23.507 1.00 20.78 72 LYS B O 1
ATOM 2885 N N . GLY B 1 80 ? -7.899 11.721 22.027 1.00 17.11 73 GLY B N 1
ATOM 2886 C CA . GLY B 1 80 ? -7.978 13.140 21.718 1.00 15.00 73 GLY B CA 1
ATOM 2887 C C . GLY B 1 80 ? -8.748 13.974 22.729 1.00 15.13 73 GLY B C 1
ATOM 2888 O O . GLY B 1 80 ? -9.279 13.437 23.701 1.00 13.25 73 GLY B O 1
ATOM 2889 N N . PRO B 1 81 ? -8.825 15.303 22.518 1.00 22.79 74 PRO B N 1
ATOM 2890 C CA . PRO B 1 81 ? -9.522 16.252 23.395 1.00 21.26 74 PRO B CA 1
ATOM 2891 C C . PRO B 1 81 ? -11.031 16.422 23.221 1.00 23.16 74 PRO B C 1
ATOM 2892 O O . PRO B 1 81 ? -11.613 17.345 23.787 1.00 22.32 74 PRO B O 1
ATOM 2896 N N . GLN B 1 82 ? -11.669 15.559 22.438 1.00 15.80 75 GLN B N 1
ATOM 2897 C CA . GLN B 1 82 ? -13.117 15.669 22.280 1.00 16.22 75 GLN B CA 1
ATOM 2898 C C . GLN B 1 82 ? -13.802 14.659 23.198 1.00 16.53 75 GLN B C 1
ATOM 2899 O O . GLN B 1 82 ? -13.553 13.457 23.101 1.00 13.97 75 GLN B O 1
ATOM 2905 N N . TYR B 1 83 ? -14.654 15.154 24.091 1.00 14.63 76 TYR B N 1
ATOM 2906 C CA . TYR B 1 83 ? -15.388 14.307 25.024 1.00 15.87 76 TYR B CA 1
ATOM 2907 C C . TYR B 1 83 ? -16.885 14.643 24.980 1.00 15.58 76 TYR B C 1
ATOM 2908 O O . TYR B 1 83 ? -17.339 15.337 24.081 1.00 14.00 76 TYR B O 1
ATOM 2917 N N . GLY B 1 84 ? -17.640 14.137 25.948 1.00 18.49 77 GLY B N 1
ATOM 2918 C CA . GLY B 1 84 ? -19.069 14.423 26.014 1.00 19.83 77 GLY B CA 1
ATOM 2919 C C . GLY B 1 84 ? -19.955 13.761 24.974 1.00 20.04 77 GLY B C 1
ATOM 2920 O O . GLY B 1 84 ? -19.596 12.730 24.412 1.00 20.82 77 GLY B O 1
ATOM 2921 N N . THR B 1 85 ? -21.120 14.354 24.713 1.00 16.76 78 THR B N 1
ATOM 2922 C CA . THR B 1 85 ? -22.060 13.789 23.737 1.00 15.03 78 THR B CA 1
ATOM 2923 C C . THR B 1 85 ? -21.583 13.958 22.297 1.00 14.68 78 THR B C 1
ATOM 2924 O O . THR B 1 85 ? -21.972 13.198 21.417 1.00 15.65 78 THR B O 1
ATOM 2928 N N . VAL B 1 86 ? -20.756 14.967 22.051 1.00 18.76 79 VAL B N 1
ATOM 2929 C CA . VAL B 1 86 ? -20.242 15.197 20.702 1.00 19.02 79 VAL B CA 1
ATOM 2930 C C . VAL B 1 86 ? -19.230 14.101 20.367 1.00 19.62 79 VAL B C 1
ATOM 2931 O O . VAL B 1 86 ? -19.137 13.652 19.218 1.00 18.81 79 VAL B O 1
ATOM 2935 N N . GLU B 1 87 ? -18.472 13.668 21.371 1.00 14.21 80 GLU B N 1
ATOM 2936 C CA . GLU B 1 87 ? -17.516 12.583 21.159 1.00 15.06 80 GLU B CA 1
ATOM 2937 C C . GLU B 1 87 ? -18.307 11.324 20.797 1.00 14.87 80 GLU B C 1
ATOM 2938 O O . GLU B 1 87 ? -17.931 10.589 19.886 1.00 16.60 80 GLU B O 1
ATOM 2944 N N . LYS B 1 88 ? -19.406 11.079 21.509 1.00 17.40 81 LYS B N 1
ATOM 2945 C CA . LYS B 1 88 ? -20.227 9.901 21.232 1.00 15.75 81 LYS B CA 1
ATOM 2946 C C . LYS B 1 88 ? -20.799 9.978 19.827 1.00 14.84 81 LYS B C 1
ATOM 2947 O O . LYS B 1 88 ? -20.973 8.956 19.171 1.00 13.03 81 LYS B O 1
ATOM 2953 N N . ALA B 1 89 ? -21.112 11.190 19.378 1.00 13.38 82 ALA B N 1
ATOM 2954 C CA . ALA B 1 89 ? -21.670 11.381 18.041 1.00 13.31 82 ALA B CA 1
ATOM 2955 C C . ALA B 1 89 ? -20.620 11.009 17.001 1.00 13.53 82 ALA B C 1
ATOM 2956 O O . ALA B 1 89 ? -20.913 10.375 15.991 1.00 11.57 82 ALA B O 1
ATOM 2958 N N . TRP B 1 90 ? -19.385 11.413 17.259 1.00 16.69 83 TRP B N 1
ATOM 2959 C CA . TRP B 1 90 ? -18.284 11.117 16.357 1.00 14.52 83 TRP B CA 1
ATOM 2960 C C . TRP B 1 90 ? -17.951 9.621 16.407 1.00 15.35 83 TRP B C 1
ATOM 2961 O O . TRP B 1 90 ? -17.745 8.975 15.375 1.00 13.90 83 TRP B O 1
ATOM 2980 N N . ALA B 1 92 ? -19.799 7.249 16.879 1.00 13.71 85 ALA B N 1
ATOM 2981 C CA . ALA B 1 92 ? -20.841 6.460 16.215 1.00 13.37 85 ALA B CA 1
ATOM 2982 C C . ALA B 1 92 ? -20.424 6.073 14.797 1.00 12.72 85 ALA B C 1
ATOM 2983 O O . ALA B 1 92 ? -20.845 5.036 14.265 1.00 13.01 85 ALA B O 1
ATOM 2985 N N . PHE B 1 93 ? -19.598 6.907 14.179 1.00 12.54 86 PHE B N 1
ATOM 2986 C CA . PHE B 1 93 ? -19.139 6.612 12.827 1.00 12.97 86 PHE B CA 1
ATOM 2987 C C . PHE B 1 93 ? -18.234 5.387 12.771 1.00 13.34 86 PHE B C 1
ATOM 2988 O O . PHE B 1 93 ? -18.196 4.696 11.759 1.00 16.35 86 PHE B O 1
ATOM 3004 N N . SER B 1 95 ? -18.667 2.792 14.603 1.00 10.95 88 SER B N 1
ATOM 3005 C CA . SER B 1 95 ? -19.635 1.696 14.638 1.00 10.95 88 SER B CA 1
ATOM 3006 C C . SER B 1 95 ? -20.245 1.474 13.238 1.00 9.90 88 SER B C 1
ATOM 3007 O O . SER B 1 95 ? -20.416 0.333 12.790 1.00 8.81 88 SER B O 1
ATOM 3010 N N . GLU B 1 96 ? -20.587 2.565 12.566 1.00 15.67 89 GLU B N 1
ATOM 3011 C CA . GLU B 1 96 ? -21.166 2.478 11.230 1.00 14.21 89 GLU B CA 1
ATOM 3012 C C . GLU B 1 96 ? -20.231 1.691 10.316 1.00 13.11 89 GLU B C 1
ATOM 3013 O O . GLU B 1 96 ? -20.649 0.744 9.668 1.00 15.23 89 GLU B O 1
ATOM 3019 N N . ALA B 1 97 ? -18.960 2.089 10.275 1.00 9.98 90 ALA B N 1
ATOM 3020 C CA . ALA B 1 97 ? -17.967 1.415 9.442 1.00 9.48 90 ALA B CA 1
ATOM 3021 C C . ALA B 1 97 ? -17.874 -0.076 9.779 1.00 10.17 90 ALA B C 1
ATOM 3022 O O . ALA B 1 97 ? -17.755 -0.921 8.887 1.00 11.17 90 ALA B O 1
ATOM 3024 N N . GLU B 1 98 ? -17.902 -0.392 11.073 1.00 11.24 91 GLU B N 1
ATOM 3025 C CA . GLU B 1 98 ? -17.823 -1.779 11.528 1.00 12.55 91 GLU B CA 1
ATOM 3026 C C . GLU B 1 98 ? -19.066 -2.574 11.112 1.00 11.11 91 GLU B C 1
ATOM 3027 O O . GLU B 1 98 ? -18.976 -3.758 10.806 1.00 11.28 91 GLU B O 1
ATOM 3033 N N . ARG B 1 99 ? -20.223 -1.928 11.078 1.00 11.45 92 ARG B N 1
ATOM 3034 C CA . ARG B 1 99 ? -21.438 -2.630 10.671 1.00 12.58 92 ARG B CA 1
ATOM 3035 C C . ARG B 1 99 ? -21.528 -2.774 9.153 1.00 12.00 92 ARG B C 1
ATOM 3036 O O . ARG B 1 99 ? -22.077 -3.750 8.639 1.00 11.59 92 ARG B O 1
ATOM 3044 N N . VAL B 1 100 ? -20.999 -1.798 8.430 1.00 14.11 93 VAL B N 1
ATOM 3045 C CA . VAL B 1 100 ? -21.011 -1.887 6.967 1.00 13.07 93 VAL B CA 1
ATOM 3046 C C . VAL B 1 100 ? -20.025 -3.003 6.576 1.00 12.64 93 VAL B C 1
ATOM 3047 O O . VAL B 1 100 ? -20.257 -3.752 5.624 1.00 11.41 93 VAL B O 1
ATOM 3051 N N . SER B 1 101 ? -18.927 -3.102 7.323 1.00 12.99 94 SER B N 1
ATOM 3052 C CA . SER B 1 101 ? -17.910 -4.134 7.090 1.00 13.25 94 SER B CA 1
ATOM 3053 C C . SER B 1 101 ? -18.521 -5.531 7.286 1.00 12.55 94 SER B C 1
ATOM 3054 O O . SER B 1 101 ? -18.345 -6.421 6.457 1.00 10.20 94 SER B O 1
ATOM 3057 N N . GLU B 1 102 ? -19.231 -5.721 8.391 1.00 12.29 95 GLU B N 1
ATOM 3058 C CA . GLU B 1 102 ? -19.874 -7.007 8.663 1.00 12.87 95 GLU B CA 1
ATOM 3059 C C . GLU B 1 102 ? -20.748 -7.408 7.478 1.00 11.62 95 GLU B C 1
ATOM 3060 O O . GLU B 1 102 ? -20.749 -8.566 7.061 1.00 10.90 95 GLU B O 1
ATOM 3066 N N . LEU B 1 103 ? -21.482 -6.444 6.929 1.00 13.45 96 LEU B N 1
ATOM 3067 C CA . LEU B 1 103 ? -22.364 -6.714 5.793 1.00 13.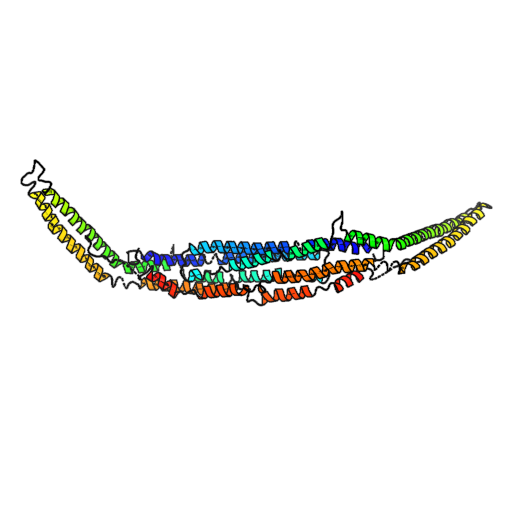32 96 LEU B CA 1
ATOM 3068 C C . LEU B 1 103 ? -21.616 -7.169 4.551 1.00 12.46 96 LEU B C 1
ATOM 3069 O O . LEU B 1 103 ? -22.071 -8.074 3.844 1.00 14.36 96 LEU B O 1
ATOM 3074 N N . HIS B 1 104 ? -20.475 -6.541 4.271 1.00 9.65 97 HIS B N 1
ATOM 3075 C CA . HIS B 1 104 ? -19.711 -6.931 3.091 1.00 10.25 97 HIS B CA 1
ATOM 3076 C C . HIS B 1 104 ? -19.022 -8.277 3.300 1.00 10.91 97 HIS B C 1
ATOM 3077 O O . HIS B 1 104 ? -18.759 -9.000 2.338 1.00 12.34 97 HIS B O 1
ATOM 3084 N N . LEU B 1 105 ? -18.752 -8.621 4.561 1.00 12.25 98 LEU B N 1
ATOM 3085 C CA . LEU B 1 105 ? -18.158 -9.914 4.870 1.00 12.61 98 LEU B CA 1
ATOM 3086 C C . LEU B 1 105 ? -19.232 -10.980 4.684 1.00 13.08 98 LEU B C 1
ATOM 3087 O O . LEU B 1 105 ? -18.926 -12.131 4.385 1.00 12.16 98 LEU B O 1
ATOM 3092 N N . GLU B 1 106 ? -20.496 -10.601 4.871 1.00 14.93 99 GLU B N 1
ATOM 3093 C CA . GLU B 1 106 ? -21.596 -11.541 4.676 1.00 18.54 99 GLU B CA 1
ATOM 3094 C C . GLU B 1 106 ? -21.751 -11.753 3.173 1.00 16.79 99 GLU B C 1
ATOM 3095 O O . GLU B 1 106 ? -21.956 -12.876 2.711 1.00 16.35 99 GLU B O 1
ATOM 3101 N N . VAL B 1 107 ? -21.670 -10.663 2.412 1.00 12.21 100 VAL B N 1
ATOM 3102 C CA . VAL B 1 107 ? -21.749 -10.765 0.958 1.00 11.38 100 VAL B CA 1
ATOM 3103 C C . VAL B 1 107 ? -20.660 -11.769 0.544 1.00 10.58 100 VAL B C 1
ATOM 3104 O O . VAL B 1 107 ? -20.933 -12.757 -0.136 1.00 12.32 100 VAL B O 1
ATOM 3108 N N . LYS B 1 108 ? -19.428 -11.525 0.965 1.00 13.23 101 LYS B N 1
ATOM 3109 C CA . LYS B 1 108 ? -18.349 -12.452 0.630 1.00 13.01 101 LYS B CA 1
ATOM 3110 C C . LYS B 1 108 ? -18.703 -13.886 1.030 1.00 12.39 101 LYS B C 1
ATOM 3111 O O . LYS B 1 108 ? -18.577 -14.798 0.222 1.00 12.04 101 LYS B O 1
ATOM 3117 N N . ALA B 1 109 ? -19.134 -14.078 2.281 1.00 12.39 102 ALA B N 1
ATOM 3118 C CA . ALA B 1 109 ? -19.494 -15.414 2.767 1.00 12.27 102 ALA B CA 1
ATOM 3119 C C . ALA B 1 109 ? -20.559 -16.094 1.905 1.00 13.56 102 ALA B C 1
ATOM 3120 O O . ALA B 1 109 ? -20.475 -17.299 1.625 1.00 16.11 102 ALA B O 1
ATOM 3122 N N . SER B 1 110 ? -21.574 -15.332 1.513 1.00 13.01 103 SER B N 1
ATOM 3123 C CA . SER B 1 110 ? -22.638 -15.873 0.678 1.00 13.97 103 SER B CA 1
ATOM 3124 C C . SER B 1 110 ? -22.122 -16.199 -0.717 1.00 14.28 103 SER B C 1
ATOM 3125 O O . SER B 1 110 ? -22.495 -17.219 -1.298 1.00 18.44 103 SER B O 1
ATOM 3128 N N . LEU B 1 111 ? -21.240 -15.354 -1.243 1.00 13.46 104 LEU B N 1
ATOM 3129 C CA . LEU B 1 111 ? -20.671 -15.587 -2.565 1.00 13.19 104 LEU B CA 1
ATOM 3130 C C . LEU B 1 111 ? -19.808 -16.850 -2.615 1.00 12.74 104 LEU B C 1
ATOM 3131 O O . LEU B 1 111 ? -19.858 -17.607 -3.587 1.00 13.42 104 LEU B O 1
ATOM 3144 N N . ASN B 1 113 ? -19.406 -19.409 0.196 1.00 12.80 106 ASN B N 1
ATOM 3145 C CA . ASN B 1 113 ? -20.009 -20.590 0.810 1.00 13.42 106 ASN B CA 1
ATOM 3146 C C . ASN B 1 113 ? -21.207 -21.131 0.031 1.00 13.76 106 ASN B C 1
ATOM 3147 O O . ASN B 1 113 ? -21.414 -22.344 -0.037 1.00 12.44 106 ASN B O 1
ATOM 3152 N N . ASP B 1 114 ? -22.016 -20.241 -0.533 1.00 13.41 107 ASP B N 1
ATOM 3153 C CA . ASP B 1 114 ? -23.172 -20.702 -1.291 1.00 12.63 107 ASP B CA 1
ATOM 3154 C C . ASP B 1 114 ? -22.921 -20.764 -2.797 1.00 12.17 107 ASP B C 1
ATOM 3155 O O . ASP B 1 114 ? -22.805 -21.851 -3.358 1.00 11.26 107 ASP B O 1
ATOM 3160 N N . ASP B 1 115 ? -22.811 -19.601 -3.432 1.00 11.93 108 ASP B N 1
ATOM 3161 C CA . ASP B 1 115 ? -22.624 -19.509 -4.890 1.00 10.98 108 ASP B CA 1
ATOM 3162 C C . ASP B 1 115 ? -21.421 -20.235 -5.484 1.00 9.82 108 ASP B C 1
ATOM 3163 O O . ASP B 1 115 ? -21.568 -21.039 -6.403 1.00 7.98 108 ASP B O 1
ATOM 3168 N N . PHE B 1 116 ? -20.233 -19.930 -4.981 1.00 10.31 109 PHE B N 1
ATOM 3169 C CA . PHE B 1 116 ? -19.014 -20.555 -5.479 1.00 9.85 109 PHE B CA 1
ATOM 3170 C C . PHE B 1 116 ? -19.097 -22.071 -5.304 1.00 8.52 109 PHE B C 1
ATOM 3171 O O . PHE B 1 116 ? -18.843 -22.829 -6.237 1.00 10.06 109 PHE B O 1
ATOM 3179 N N . GLU B 1 117 ? -19.477 -22.511 -4.112 1.00 10.80 110 GLU B N 1
ATOM 3180 C CA . GLU B 1 117 ? -19.587 -23.941 -3.842 1.00 11.67 110 GLU B CA 1
ATOM 3181 C C . GLU B 1 117 ? -20.628 -24.659 -4.678 1.00 13.48 110 GLU B C 1
ATOM 3182 O O . GLU B 1 117 ? -20.430 -25.825 -5.058 1.00 14.40 110 GLU B O 1
ATOM 3188 N N . LYS B 1 118 ? -21.736 -23.977 -4.955 1.00 11.01 111 LYS B N 1
ATOM 3189 C CA . LYS B 1 118 ? -22.812 -24.565 -5.749 1.00 11.52 111 LYS B CA 1
ATOM 3190 C C . LYS B 1 118 ? -22.329 -24.841 -7.171 1.00 12.21 111 LYS B C 1
ATOM 3191 O O . LYS B 1 118 ? -22.625 -25.893 -7.750 1.00 11.32 111 LYS B O 1
ATOM 3197 N N . ILE B 1 119 ? -21.573 -23.905 -7.737 1.00 11.59 112 ILE B N 1
ATOM 3198 C CA . ILE B 1 119 ? -21.069 -24.094 -9.093 1.00 11.95 112 ILE B CA 1
ATOM 3199 C C . ILE B 1 119 ? -19.961 -25.145 -9.115 1.00 11.78 112 ILE B C 1
ATOM 3200 O O . ILE B 1 119 ? -19.907 -25.966 -10.024 1.00 10.90 112 ILE B O 1
ATOM 3205 N N . LYS B 1 120 ? -19.097 -25.132 -8.101 1.00 15.02 113 LYS B N 1
ATOM 3206 C CA . LYS B 1 120 ? -18.015 -26.105 -7.996 1.00 12.86 113 LYS B CA 1
ATOM 3207 C C . LYS B 1 120 ? -18.599 -27.524 -7.943 1.00 14.08 113 LYS B C 1
ATOM 3208 O O . LYS B 1 120 ? -18.084 -28.446 -8.583 1.00 12.63 113 LYS B O 1
ATOM 3214 N N . ASN B 1 121 ? -19.671 -27.702 -7.177 1.00 13.62 114 ASN B N 1
ATOM 3215 C CA . ASN B 1 121 ? -20.299 -29.012 -7.079 1.00 14.49 114 ASN B CA 1
ATOM 3216 C C . ASN B 1 121 ? -21.032 -29.411 -8.354 1.00 14.95 114 ASN B C 1
ATOM 3217 O O . ASN B 1 121 ? -20.970 -30.571 -8.759 1.00 14.00 114 ASN B O 1
ATOM 3222 N N . TRP B 1 122 ? -21.736 -28.465 -8.977 1.00 11.38 115 TRP B N 1
ATOM 3223 C CA . TRP B 1 122 ? -22.444 -28.758 -10.224 1.00 13.46 115 TRP B CA 1
ATOM 3224 C C . TRP B 1 122 ? -21.421 -29.162 -11.302 1.00 15.22 115 TRP B C 1
ATOM 3225 O O . TRP B 1 122 ? -21.630 -30.112 -12.051 1.00 15.66 115 TRP B O 1
ATOM 3236 N N . GLN B 1 123 ? -20.317 -28.427 -11.383 1.00 12.84 116 GLN B N 1
ATOM 3237 C CA . GLN B 1 123 ? -19.288 -28.735 -12.368 1.00 13.72 116 GLN B CA 1
ATOM 3238 C C . GLN B 1 123 ? -18.859 -30.198 -12.220 1.00 14.06 116 GLN B C 1
ATOM 3239 O O . GLN B 1 123 ? -18.735 -30.927 -13.209 1.00 12.48 116 GLN B O 1
ATOM 3245 N N . LYS B 1 124 ? -18.641 -30.618 -10.977 1.00 17.47 117 LYS B N 1
ATOM 3246 C CA . LYS B 1 124 ? -18.193 -31.977 -10.689 1.00 19.74 117 LYS B CA 1
ATOM 3247 C C . LYS B 1 124 ? -19.220 -33.055 -10.991 1.00 17.98 117 LYS B C 1
ATOM 3248 O O . LYS B 1 124 ? -18.875 -34.170 -11.379 1.00 17.97 117 LYS B O 1
ATOM 3254 N N . GLU B 1 125 ? -20.485 -32.735 -10.799 1.00 18.84 118 GLU B N 1
ATOM 3255 C CA . GLU B 1 125 ? -21.528 -33.713 -11.046 1.00 18.19 118 GLU B CA 1
ATOM 3256 C C . GLU B 1 125 ? -21.884 -33.824 -12.526 1.00 16.47 118 GLU B C 1
ATOM 3257 O O . GLU B 1 125 ? -22.449 -34.826 -12.953 1.00 17.29 118 GLU B O 1
ATOM 3263 N N . ALA B 1 126 ? -21.547 -32.802 -13.305 1.00 16.04 119 ALA B N 1
ATOM 3264 C CA . ALA B 1 126 ? -21.869 -32.803 -14.733 1.00 16.45 119 ALA B CA 1
ATOM 3265 C C . ALA B 1 126 ? -20.727 -33.242 -15.652 1.00 17.04 119 ALA B C 1
ATOM 3266 O O . ALA B 1 126 ? -20.965 -33.763 -16.758 1.00 16.49 119 ALA B O 1
ATOM 3268 N N . PHE B 1 127 ? -19.490 -33.022 -15.213 1.00 17.69 120 PHE B N 1
ATOM 3269 C CA . PHE B 1 127 ? -18.331 -33.388 -16.019 1.00 19.48 120 PHE B CA 1
ATOM 3270 C C . PHE B 1 127 ? -17.462 -34.429 -15.338 1.00 21.70 120 PHE B C 1
ATOM 3271 O O . PHE B 1 127 ? -16.932 -34.202 -14.246 1.00 20.72 120 PHE B O 1
ATOM 3279 N N . HIS B 1 128 ? -17.292 -35.569 -15.997 1.00 21.59 121 HIS B N 1
ATOM 3280 C CA . HIS B 1 128 ? -16.482 -36.640 -15.431 1.00 22.02 121 HIS B CA 1
ATOM 3281 C C . HIS B 1 128 ? -15.248 -36.929 -16.267 1.00 22.61 121 HIS B C 1
ATOM 3282 O O . HIS B 1 128 ? -15.327 -37.106 -17.480 1.00 19.82 121 HIS B O 1
ATOM 3289 N N . LYS B 1 129 ? -14.098 -36.968 -15.606 1.00 15.80 122 LYS B N 1
ATOM 3290 C CA . LYS B 1 129 ? -12.853 -37.226 -16.303 1.00 21.50 122 LYS B CA 1
ATOM 3291 C C . LYS B 1 129 ? -12.764 -38.684 -16.711 1.00 27.36 122 LYS B C 1
ATOM 3292 O O . LYS B 1 129 ? -13.055 -39.585 -15.927 1.00 24.22 122 LYS B O 1
ATOM 3298 N N . GLN B 1 130 ? -12.397 -38.909 -17.962 1.00 25.81 123 GLN B N 1
ATOM 3299 C CA . GLN B 1 130 ? -12.231 -40.263 -18.457 1.00 39.05 123 GLN B CA 1
ATOM 3300 C C . GLN B 1 130 ? -10.764 -40.540 -18.204 1.00 46.12 123 GLN B C 1
ATOM 3301 O O . GLN B 1 130 ? -9.908 -39.738 -18.579 1.00 45.31 123 GLN B O 1
ATOM 3323 N N . GLY B 1 133 ? -7.654 -38.731 -19.940 1.00 58.51 126 GLY B N 1
ATOM 3324 C CA . GLY B 1 133 ? -7.675 -37.305 -20.205 1.00 46.00 126 GLY B CA 1
ATOM 3325 C C . GLY B 1 133 ? -8.971 -36.913 -20.884 1.00 37.71 126 GLY B C 1
ATOM 3326 O O . GLY B 1 133 ? -9.523 -37.682 -21.669 1.00 36.84 126 GLY B O 1
ATOM 3327 N N . GLY B 1 134 ? -9.462 -35.717 -20.581 1.00 42.66 127 GLY B N 1
ATOM 3328 C CA . GLY B 1 134 ? -10.697 -35.259 -21.188 1.00 33.49 127 GLY B CA 1
ATOM 3329 C C . GLY B 1 134 ? -11.909 -35.715 -20.408 1.00 27.14 127 GLY B C 1
ATOM 3330 O O . GLY B 1 134 ? -11.787 -36.478 -19.450 1.00 28.59 127 GLY B O 1
ATOM 3331 N N . PHE B 1 135 ? -13.085 -35.254 -20.824 1.00 26.68 128 PHE B N 1
ATOM 3332 C CA . PHE B 1 135 ? -14.327 -35.601 -20.149 1.00 23.63 128 PHE B CA 1
ATOM 3333 C C . PHE B 1 135 ? -15.085 -36.708 -20.876 1.00 22.27 128 PHE B C 1
ATOM 3334 O O . PHE B 1 135 ? -15.076 -36.780 -22.108 1.00 21.17 128 PHE B O 1
ATOM 3342 N N . LYS B 1 136 ? -15.746 -37.563 -20.103 1.00 20.27 129 LYS B N 1
ATOM 3343 C CA . LYS B 1 136 ? -16.515 -38.665 -20.668 1.00 19.94 129 LYS B CA 1
ATOM 3344 C C . LYS B 1 136 ? -17.681 -38.142 -21.507 1.00 20.17 129 LYS B C 1
ATOM 3345 O O . LYS B 1 136 ? -18.056 -38.755 -22.511 1.00 16.67 129 LYS B O 1
ATOM 3351 N N . GLU B 1 137 ? -18.257 -37.008 -21.107 1.00 16.51 130 GLU B N 1
ATOM 3352 C CA . GLU B 1 137 ? -19.378 -36.468 -21.858 1.00 18.23 130 GLU B CA 1
ATOM 3353 C C . GLU B 1 137 ? -18.952 -35.949 -23.224 1.00 18.10 130 GLU B C 1
ATOM 3354 O O . GLU B 1 137 ? -19.751 -35.936 -24.154 1.00 16.63 130 GLU B O 1
ATOM 3360 N N . THR B 1 138 ? -17.693 -35.530 -23.349 1.00 18.49 131 THR B N 1
ATOM 3361 C CA . THR B 1 138 ? -17.192 -35.050 -24.633 1.00 20.59 131 THR B CA 1
ATOM 3362 C C . THR B 1 138 ? -16.942 -36.270 -25.522 1.00 21.50 131 THR B C 1
ATOM 3363 O O . THR B 1 138 ? -17.365 -36.304 -26.672 1.00 22.23 131 THR B O 1
ATOM 3367 N N . LYS B 1 139 ? -16.250 -37.269 -24.983 1.00 27.79 132 LYS B N 1
ATOM 3368 C CA . LYS B 1 139 ? -15.980 -38.495 -25.731 1.00 29.56 132 LYS B CA 1
ATOM 3369 C C . LYS B 1 139 ? -17.290 -39.112 -26.213 1.00 30.48 132 LYS B C 1
ATOM 3370 O O . LYS B 1 139 ? -17.389 -39.572 -27.350 1.00 30.45 132 LYS B O 1
ATOM 3376 N N . GLU B 1 140 ? -18.293 -39.123 -25.340 1.00 22.57 133 GLU B N 1
ATOM 3377 C CA . GLU B 1 140 ? -19.602 -39.677 -25.682 1.00 27.05 133 GLU B CA 1
ATOM 3378 C C . GLU B 1 140 ? -20.172 -38.995 -26.926 1.00 24.98 133 GLU B C 1
ATOM 3379 O O . GLU B 1 140 ? -20.504 -39.650 -27.918 1.00 21.86 133 GLU B O 1
ATOM 3385 N N . ALA B 1 141 ? -20.284 -37.672 -26.857 1.00 21.37 134 ALA B N 1
ATOM 3386 C CA . ALA B 1 141 ? -20.809 -36.874 -27.954 1.00 19.53 134 ALA B CA 1
ATOM 3387 C C . ALA B 1 141 ? -20.033 -37.130 -29.241 1.00 19.98 134 ALA B C 1
ATOM 3388 O O . ALA B 1 141 ? -20.624 -37.299 -30.306 1.00 18.85 134 ALA B O 1
ATOM 3390 N N . GLU B 1 142 ? -18.708 -37.150 -29.129 1.00 26.83 135 GLU B N 1
ATOM 3391 C CA . GLU B 1 142 ? -17.838 -37.380 -30.272 1.00 28.90 135 GLU B CA 1
ATOM 3392 C C . GLU B 1 142 ? -18.104 -38.744 -30.909 1.00 29.29 135 GLU B C 1
ATOM 3393 O O . GLU B 1 142 ? -18.207 -38.862 -32.132 1.00 29.36 135 GLU B O 1
ATOM 3399 N N . ASP B 1 143 ? -18.220 -39.772 -30.076 1.00 26.70 136 ASP B N 1
ATOM 3400 C CA . ASP B 1 143 ? -18.467 -41.118 -30.577 1.00 28.41 136 ASP B CA 1
ATOM 3401 C C . ASP B 1 143 ? -19.849 -41.263 -31.204 1.00 28.39 136 ASP B C 1
ATOM 3402 O O . ASP B 1 143 ? -20.023 -42.002 -32.170 1.00 29.20 136 ASP B O 1
ATOM 3407 N N . GLY B 1 144 ? -20.829 -40.553 -30.656 1.00 27.76 137 GLY B N 1
ATOM 3408 C CA . GLY B 1 144 ? -22.172 -40.622 -31.199 1.00 26.70 137 GLY B CA 1
ATOM 3409 C C . GLY B 1 144 ? -22.233 -39.980 -32.571 1.00 28.16 137 GLY B C 1
ATOM 3410 O O . GLY B 1 144 ? -22.884 -40.495 -33.486 1.00 27.50 137 GLY B O 1
ATOM 3411 N N . PHE B 1 145 ? -21.557 -38.844 -32.715 1.00 19.99 138 PHE B N 1
ATOM 3412 C CA . PHE B 1 145 ? -21.519 -38.137 -33.991 1.00 22.75 138 PHE B CA 1
ATOM 3413 C C . PHE B 1 145 ? -20.773 -38.961 -35.041 1.00 25.99 138 PHE B C 1
ATOM 3414 O O . PHE B 1 145 ? -21.164 -38.989 -36.210 1.00 24.00 138 PHE B O 1
ATOM 3422 N N . ARG B 1 146 ? -19.693 -39.618 -34.629 1.00 40.98 139 ARG B N 1
ATOM 3423 C CA . ARG B 1 146 ? -18.923 -40.444 -35.552 1.00 46.48 139 ARG B CA 1
ATOM 3424 C C . ARG B 1 146 ? -19.807 -41.575 -36.058 1.00 45.51 139 ARG B C 1
ATOM 3425 O O . ARG B 1 146 ? -20.001 -41.740 -37.262 1.00 44.66 139 ARG B O 1
ATOM 3433 N N . LYS B 1 147 ? -20.343 -42.351 -35.123 1.00 41.75 140 LYS B N 1
ATOM 3434 C CA . LYS B 1 147 ? -21.208 -43.470 -35.465 1.00 40.95 140 LYS B CA 1
ATOM 3435 C C . LYS B 1 147 ? -22.250 -43.021 -36.485 1.00 40.35 140 LYS B C 1
ATOM 3436 O O . LYS B 1 147 ? -22.382 -43.612 -37.559 1.00 40.46 140 LYS B O 1
ATOM 3442 N N . ALA B 1 148 ? -22.970 -41.958 -36.144 1.00 40.71 141 ALA B N 1
ATOM 3443 C CA . ALA B 1 148 ? -24.018 -41.414 -36.998 1.00 38.84 141 ALA B CA 1
ATOM 3444 C C . ALA B 1 148 ? -23.525 -40.894 -38.348 1.00 37.98 141 ALA B C 1
ATOM 3445 O O . ALA B 1 148 ? -24.301 -40.806 -39.298 1.00 37.51 141 ALA B O 1
ATOM 3447 N N . GLN B 1 149 ? -22.243 -40.554 -38.439 1.00 32.41 142 GLN B N 1
ATOM 3448 C CA . GLN B 1 149 ? -21.698 -40.023 -39.685 1.00 31.41 142 GLN B CA 1
ATOM 3449 C C . GLN B 1 149 ? -20.920 -41.063 -40.496 1.00 33.15 142 GLN B C 1
ATOM 3450 O O . GLN B 1 149 ? -20.794 -40.949 -41.717 1.00 32.14 142 GLN B O 1
ATOM 3456 N N . LYS B 1 150 ? -20.415 -42.077 -39.804 1.00 34.40 143 LYS B N 1
ATOM 3457 C CA . LYS B 1 150 ? -19.625 -43.142 -40.410 1.00 38.11 143 LYS B CA 1
ATOM 3458 C C . LYS B 1 150 ? -20.077 -43.607 -41.799 1.00 38.61 143 LYS B C 1
ATOM 3459 O O . LYS B 1 150 ? -19.361 -43.416 -42.782 1.00 38.34 143 LYS B O 1
ATOM 3465 N N . PRO B 1 151 ? -21.269 -44.214 -41.905 1.00 49.46 144 PRO B N 1
ATOM 3466 C CA . PRO B 1 151 ? -21.721 -44.673 -43.222 1.00 49.24 144 PRO B CA 1
ATOM 3467 C C . PRO B 1 151 ? -21.739 -43.596 -44.305 1.00 49.57 144 PRO B C 1
ATOM 3468 O O . PRO B 1 151 ? -21.260 -43.817 -45.417 1.00 49.36 144 PRO B O 1
ATOM 3472 N N . TRP B 1 152 ? -22.286 -42.432 -43.975 1.00 43.47 145 TRP B N 1
ATOM 3473 C CA . TRP B 1 152 ? -22.366 -41.337 -44.933 1.00 44.01 145 TRP B CA 1
ATOM 3474 C C . TRP B 1 152 ? -20.974 -40.879 -45.358 1.00 44.66 145 TRP B C 1
ATOM 3475 O O . TRP B 1 152 ? -20.730 -40.618 -46.538 1.00 43.87 145 TRP B O 1
ATOM 3486 N N . ALA B 1 153 ? -20.065 -40.784 -44.392 1.00 38.83 146 ALA B N 1
ATOM 3487 C CA . ALA B 1 153 ? -18.696 -40.352 -44.663 1.00 40.50 146 ALA B CA 1
ATOM 3488 C C . ALA B 1 153 ? -17.996 -41.323 -45.604 1.00 42.57 146 ALA B C 1
ATOM 3489 O O . ALA B 1 153 ? -17.265 -40.912 -46.508 1.00 42.40 146 ALA B O 1
ATOM 3491 N N . LYS B 1 154 ? -18.216 -42.612 -45.375 1.00 43.49 147 LYS B N 1
ATOM 3492 C CA . LYS B 1 154 ? -17.609 -43.649 -46.195 1.00 46.39 147 LYS B CA 1
ATOM 3493 C C . LYS B 1 154 ? -18.102 -43.510 -47.630 1.00 47.43 147 LYS B C 1
ATOM 3494 O O . LYS B 1 154 ? -17.317 -43.560 -48.575 1.00 46.86 147 LYS B O 1
ATOM 3500 N N . LYS B 1 155 ? -19.408 -43.324 -47.785 1.00 56.42 148 LYS B N 1
ATOM 3501 C CA . LYS B 1 155 ? -20.000 -43.176 -49.105 1.00 59.37 148 LYS B CA 1
ATOM 3502 C C . LYS B 1 155 ? -19.521 -41.896 -49.781 1.00 57.67 148 LYS B C 1
ATOM 3503 O O . LYS B 1 155 ? -19.189 -41.900 -50.967 1.00 58.07 148 LYS B O 1
ATOM 3509 N N . LEU B 1 156 ? -19.485 -40.800 -49.030 1.00 46.23 149 LEU B N 1
ATOM 3510 C CA . LEU B 1 156 ? -19.028 -39.530 -49.582 1.00 44.21 149 LEU B CA 1
ATOM 3511 C C . LEU B 1 156 ? -17.601 -39.701 -50.083 1.00 45.54 149 LEU B C 1
ATOM 3512 O O . LEU B 1 156 ? -17.202 -39.101 -51.081 1.00 46.28 149 LEU B O 1
ATOM 3517 N N . LYS B 1 157 ? -16.842 -40.535 -49.382 1.00 52.09 150 LYS B N 1
ATOM 3518 C CA . LYS B 1 157 ? -15.452 -40.788 -49.729 1.00 53.96 150 LYS B CA 1
ATOM 3519 C C . LYS B 1 157 ? -15.328 -41.372 -51.133 1.00 54.24 150 LYS B C 1
ATOM 3520 O O . LYS B 1 157 ? -14.587 -40.849 -51.968 1.00 52.04 150 LYS B O 1
ATOM 3526 N N . GLU B 1 158 ? -16.053 -42.456 -51.390 1.00 51.83 151 GLU B N 1
ATOM 3527 C CA . GLU B 1 158 ? -16.008 -43.096 -52.698 1.00 53.29 151 GLU B CA 1
ATOM 3528 C C . GLU B 1 158 ? -16.540 -42.154 -53.775 1.00 52.54 151 GLU B C 1
ATOM 3529 O O . GLU B 1 158 ? -16.099 -42.200 -54.924 1.00 52.63 151 GLU B O 1
ATOM 3535 N N . VAL B 1 159 ? -17.483 -41.297 -53.398 1.00 47.11 152 VAL B N 1
ATOM 3536 C CA . VAL B 1 159 ? -18.048 -40.337 -54.338 1.00 46.85 152 VAL B CA 1
ATOM 3537 C C . VAL B 1 159 ? -16.952 -39.395 -54.825 1.00 49.48 152 VAL B C 1
ATOM 3538 O O . VAL B 1 159 ? -16.868 -39.085 -56.014 1.00 50.83 152 VAL B O 1
ATOM 3542 N N . GLU B 1 160 ? -16.112 -38.941 -53.899 1.00 62.40 153 GLU B N 1
ATOM 3543 C CA . GLU B 1 160 ? -15.019 -38.039 -54.244 1.00 66.80 153 GLU B CA 1
ATOM 3544 C C . GLU B 1 160 ? -14.049 -38.732 -55.189 1.00 65.63 153 GLU B C 1
ATOM 3545 O O . GLU B 1 160 ? -13.554 -38.126 -56.137 1.00 63.38 153 GLU B O 1
ATOM 3551 N N . ALA B 1 161 ? -13.778 -40.006 -54.922 1.00 63.03 154 ALA B N 1
ATOM 3552 C CA . ALA B 1 161 ? -12.873 -40.779 -55.759 1.00 62.60 154 ALA B CA 1
ATOM 3553 C C . ALA B 1 161 ? -13.443 -40.833 -57.171 1.00 62.78 154 ALA B C 1
ATOM 3554 O O . ALA B 1 161 ? -12.719 -40.670 -58.152 1.00 62.09 154 ALA B O 1
ATOM 3556 N N . ALA B 1 162 ? -14.749 -41.058 -57.263 1.00 74.47 155 ALA B N 1
ATOM 3557 C CA . ALA B 1 162 ? -15.424 -41.126 -58.552 1.00 74.88 155 ALA B CA 1
ATOM 3558 C C . ALA B 1 162 ? -15.446 -39.742 -59.188 1.00 75.60 155 ALA B C 1
ATOM 3559 O O . ALA B 1 162 ? -15.663 -39.602 -60.391 1.00 74.68 155 ALA B O 1
ATOM 3561 N N . LYS B 1 163 ? -15.219 -38.722 -58.368 1.00 73.84 156 LYS B N 1
ATOM 3562 C CA . LYS B 1 163 ? -15.206 -37.345 -58.841 1.00 74.98 156 LYS B CA 1
ATOM 3563 C C . LYS B 1 163 ? -13.868 -37.033 -59.505 1.00 75.61 156 LYS B C 1
ATOM 3564 O O . LYS B 1 163 ? -13.824 -36.536 -60.631 1.00 74.91 156 LYS B O 1
ATOM 3570 N N . LYS B 1 164 ? -12.780 -37.332 -58.801 1.00 67.37 157 LYS B N 1
ATOM 3571 C CA . LYS B 1 164 ? -11.443 -37.084 -59.324 1.00 68.56 157 LYS B CA 1
ATOM 3572 C C . LYS B 1 164 ? -11.151 -38.040 -60.474 1.00 68.86 157 LYS B C 1
ATOM 3573 O O . LYS B 1 164 ? -10.161 -37.884 -61.189 1.00 68.29 157 LYS B O 1
ATOM 3579 N N . ALA B 1 165 ? -12.023 -39.031 -60.643 1.00 73.32 158 ALA B N 1
ATOM 3580 C CA . ALA B 1 165 ? -11.877 -40.016 -61.707 1.00 73.80 158 ALA B CA 1
ATOM 3581 C C . ALA B 1 165 ? -12.453 -39.451 -62.998 1.00 75.50 158 ALA B C 1
ATOM 3582 O O . ALA B 1 165 ? -11.769 -39.389 -64.019 1.00 75.36 158 ALA B O 1
ATOM 3584 N N . HIS B 1 166 ? -13.715 -39.040 -62.945 1.00 72.00 159 HIS B N 1
ATOM 3585 C CA . HIS B 1 166 ? -14.379 -38.475 -64.110 1.00 74.25 159 HIS B CA 1
ATOM 3586 C C . HIS B 1 166 ? -13.584 -37.282 -64.624 1.00 73.95 159 HIS B C 1
ATOM 3587 O O . HIS B 1 166 ? -13.395 -37.125 -65.829 1.00 73.39 159 HIS B O 1
ATOM 3594 N N . HIS B 1 167 ? -13.123 -36.443 -63.701 1.00 78.76 160 HIS B N 1
ATOM 3595 C CA . HIS B 1 167 ? -12.340 -35.268 -64.061 1.00 80.29 160 HIS B CA 1
ATOM 3596 C C . HIS B 1 167 ? -10.991 -35.677 -64.639 1.00 80.44 160 HIS B C 1
ATOM 3597 O O . HIS B 1 167 ? -10.416 -34.963 -65.459 1.00 80.07 160 HIS B O 1
ATOM 3604 N N . ALA B 1 168 ? -10.490 -36.829 -64.205 1.00 79.38 161 ALA B N 1
ATOM 3605 C CA . ALA B 1 168 ? -9.213 -37.332 -64.692 1.00 80.07 161 ALA B CA 1
ATOM 3606 C C . ALA B 1 168 ? -9.391 -37.812 -66.126 1.00 80.93 161 ALA B C 1
ATOM 3607 O O . ALA B 1 168 ? -8.479 -37.708 -66.946 1.00 78.83 161 ALA B O 1
ATOM 3609 N N . ALA B 1 169 ? -1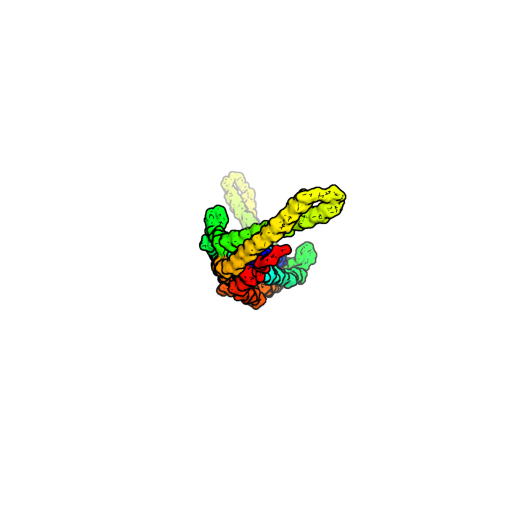0.578 -38.337 -66.416 1.00 90.87 162 ALA B N 1
ATOM 3610 C CA . ALA B 1 169 ? -10.899 -38.834 -67.748 1.00 91.02 162 ALA B CA 1
ATOM 3611 C C . ALA B 1 169 ? -11.078 -37.665 -68.709 1.00 90.88 162 ALA B C 1
ATOM 3612 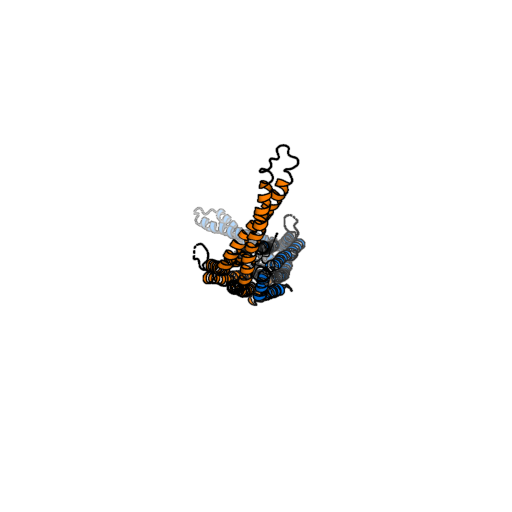O O . ALA B 1 169 ? -10.441 -37.612 -69.763 1.00 90.68 162 ALA B O 1
ATOM 3614 N N . CYS B 1 170 ? -11.950 -36.732 -68.341 1.00 83.85 163 CYS B N 1
ATOM 3615 C CA . CYS B 1 170 ? -12.210 -35.557 -69.164 1.00 84.92 163 CYS B CA 1
ATOM 3616 C C . CYS B 1 170 ? -10.898 -34.837 -69.460 1.00 85.57 163 CYS B C 1
ATOM 3617 O O . CYS B 1 170 ? -10.627 -34.459 -70.600 1.00 84.33 163 CYS B O 1
ATOM 3620 N N . LYS B 1 171 ? -10.089 -34.654 -68.422 1.00 95.29 164 LYS B N 1
ATOM 3621 C CA . LYS B 1 171 ? -8.801 -33.987 -68.558 1.00 95.29 164 LYS B CA 1
ATOM 3622 C C . LYS B 1 171 ? -7.913 -34.733 -69.544 1.00 96.38 164 LYS B C 1
ATOM 3623 O O . LYS B 1 171 ? -7.280 -34.128 -70.408 1.00 97.31 164 LYS B O 1
ATOM 3629 N N . GLU B 1 172 ? -7.875 -36.054 -69.410 1.00 88.05 165 GLU B N 1
ATOM 3630 C CA . GLU B 1 172 ? -7.059 -36.887 -70.280 1.00 90.73 165 GLU B CA 1
ATOM 3631 C C . GLU B 1 172 ? -7.676 -37.035 -71.667 1.00 91.07 165 GLU B C 1
ATOM 3632 O O . GLU B 1 172 ? -7.103 -37.683 -72.543 1.00 92.02 165 GLU B O 1
ATOM 3638 N N . GLU B 1 173 ? -8.842 -36.431 -71.867 1.00 91.70 166 GLU B N 1
ATOM 3639 C CA . GLU B 1 173 ? -9.515 -36.507 -73.157 1.00 93.43 166 GLU B CA 1
ATOM 3640 C C . GLU B 1 173 ? -9.022 -35.417 -74.103 1.00 95.55 166 GLU B C 1
ATOM 3641 O O . GLU B 1 173 ? -8.450 -35.710 -75.153 1.00 93.98 166 GLU B O 1
ATOM 3647 N N . LYS B 1 174 ? -9.243 -34.160 -73.730 1.00 103.51 167 LYS B N 1
ATOM 3648 C CA . LYS B 1 174 ? -8.814 -33.038 -74.557 1.00 105.07 167 LYS B CA 1
ATOM 3649 C C . LYS B 1 174 ? -7.331 -33.131 -74.892 1.00 105.34 167 LYS B C 1
ATOM 3650 O O . LYS B 1 174 ? -6.902 -32.703 -75.963 1.00 106.58 167 LYS B O 1
ATOM 3656 N N . LEU B 1 175 ? -6.551 -33.690 -73.972 1.00 98.63 168 LEU B N 1
ATOM 3657 C CA . LEU B 1 175 ? -5.117 -33.841 -74.181 1.00 101.23 168 LEU B CA 1
ATOM 3658 C C . LEU B 1 175 ? -4.856 -34.731 -75.392 1.00 102.87 168 LEU B C 1
ATOM 3659 O O . LEU B 1 175 ? -3.912 -34.506 -76.149 1.00 99.15 168 LEU B O 1
ATOM 3664 N N . ALA B 1 176 ? -5.701 -35.741 -75.567 1.00 119.28 169 ALA B N 1
ATOM 3665 C CA . ALA B 1 176 ? -5.572 -36.664 -76.688 1.00 116.69 169 ALA B CA 1
ATOM 3666 C C . ALA B 1 176 ? -6.210 -36.064 -77.936 1.00 113.28 169 ALA B C 1
ATOM 3667 O O . ALA B 1 176 ? -5.751 -36.299 -79.054 1.00 114.04 169 ALA B O 1
ATOM 3669 N N . ILE B 1 177 ? -7.272 -35.288 -77.737 1.00 98.69 170 ILE B N 1
ATOM 3670 C CA . ILE B 1 177 ? -7.971 -34.647 -78.845 1.00 96.11 170 ILE B CA 1
ATOM 3671 C C . ILE B 1 177 ? -7.042 -33.659 -79.540 1.00 97.24 170 ILE B C 1
ATOM 3672 O O . ILE B 1 177 ? -7.094 -33.494 -80.759 1.00 98.45 170 ILE B O 1
ATOM 3677 N N . SER B 1 178 ? -6.191 -33.007 -78.756 1.00 89.10 171 SER B N 1
ATOM 3678 C CA . SER B 1 178 ? -5.244 -32.037 -79.293 1.00 90.25 171 SER B CA 1
ATOM 3679 C C . SER B 1 178 ? -3.959 -32.734 -79.722 1.00 92.28 171 SER B C 1
ATOM 3680 O O . SER B 1 178 ? -3.138 -32.157 -80.433 1.00 92.46 171 SER B O 1
ATOM 3683 N N . ARG B 1 179 ? -3.790 -33.978 -79.285 1.00 99.97 172 ARG B N 1
ATOM 3684 C CA . ARG B 1 179 ? -2.605 -34.754 -79.627 1.00 103.22 172 ARG B CA 1
ATOM 3685 C C . ARG B 1 179 ? -2.510 -34.957 -81.135 1.00 103.41 172 ARG B C 1
ATOM 3686 O O . ARG B 1 179 ? -1.537 -34.539 -81.764 1.00 101.52 172 ARG B O 1
ATOM 3694 N N . GLU B 1 180 ? -3.522 -35.601 -81.709 1.00 112.93 173 GLU B N 1
ATOM 3695 C CA . GLU B 1 180 ? -3.547 -35.853 -83.145 1.00 112.94 173 GLU B CA 1
ATOM 3696 C C . GLU B 1 180 ? -3.722 -34.544 -83.908 1.00 113.77 173 GLU B C 1
ATOM 3697 O O . GLU B 1 180 ? -3.411 -34.460 -85.097 1.00 112.51 173 GLU B O 1
ATOM 3703 N N . ALA B 1 181 ? -4.223 -33.526 -83.215 1.00 104.90 174 ALA B N 1
ATOM 3704 C CA . ALA B 1 181 ? -4.428 -32.215 -83.819 1.00 105.79 174 ALA B CA 1
ATOM 3705 C C . ALA B 1 181 ? -3.068 -31.566 -84.039 1.00 106.60 174 ALA B C 1
ATOM 3706 O O . ALA B 1 181 ? -2.761 -31.099 -85.135 1.00 106.94 174 ALA B O 1
ATOM 3708 N N . ASN B 1 182 ? -2.257 -31.545 -82.986 1.00 108.78 175 ASN B N 1
ATOM 3709 C CA . ASN B 1 182 ? -0.920 -30.968 -83.059 1.00 109.76 175 ASN B CA 1
ATOM 3710 C C . ASN B 1 182 ? 0.010 -31.949 -83.763 1.00 109.76 175 ASN B C 1
ATOM 3711 O O . ASN B 1 182 ? 1.224 -31.749 -83.811 1.00 107.48 175 ASN B O 1
ATOM 3716 N N . SER B 1 183 ? -0.573 -33.013 -84.305 1.00 113.95 176 SER B N 1
ATOM 3717 C CA . SER B 1 183 ? 0.189 -34.031 -85.012 1.00 113.75 176 SER B CA 1
ATOM 3718 C C . SER B 1 183 ? 0.047 -33.841 -86.518 1.00 111.80 176 SER B C 1
ATOM 3719 O O . SER B 1 183 ? 0.009 -34.809 -87.277 1.00 110.51 176 SER B O 1
ATOM 3722 N N . LYS B 1 184 ? -0.040 -32.585 -86.940 1.00 113.09 177 LYS B N 1
ATOM 3723 C CA . LYS B 1 184 ? -0.169 -32.258 -88.354 1.00 110.48 177 LYS B CA 1
ATOM 3724 C C . LYS B 1 184 ? 0.884 -31.234 -88.757 1.00 110.95 177 LYS B C 1
ATOM 3725 O O . LYS B 1 184 ? 1.389 -31.256 -89.879 1.00 111.67 177 LYS B O 1
ATOM 3731 N N . ALA B 1 185 ? 1.212 -30.337 -87.832 1.00 109.59 178 ALA B N 1
ATOM 3732 C CA . ALA B 1 185 ? 2.215 -29.310 -88.082 1.00 109.73 178 ALA B CA 1
ATOM 3733 C C . ALA B 1 185 ? 3.600 -29.895 -87.823 1.00 109.89 178 ALA B C 1
ATOM 3734 O O . ALA B 1 185 ? 4.587 -29.167 -87.710 1.00 107.53 178 ALA B O 1
ATOM 3736 N N . ASP B 1 186 ? 3.655 -31.220 -87.726 1.00 112.53 179 ASP B N 1
ATOM 3737 C CA . ASP B 1 186 ? 4.903 -31.936 -87.487 1.00 111.59 179 ASP B CA 1
ATOM 3738 C C . ASP B 1 186 ? 5.342 -32.627 -88.776 1.00 110.79 179 ASP B C 1
ATOM 3739 O O . ASP B 1 186 ? 4.510 -33.100 -89.550 1.00 109.65 179 ASP B O 1
ATOM 3744 N N . PRO B 1 187 ? 6.659 -32.684 -89.029 1.00 109.95 180 PRO B N 1
ATOM 3745 C CA . PRO B 1 187 ? 7.179 -33.326 -90.240 1.00 110.22 180 PRO B CA 1
ATOM 3746 C C . PRO B 1 187 ? 6.999 -34.843 -90.248 1.00 109.09 180 PRO B C 1
ATOM 3747 O O . PRO B 1 187 ? 6.245 -35.383 -91.058 1.00 107.74 180 PRO B O 1
ATOM 3751 N N . SER B 1 188 ? 7.692 -35.524 -89.341 1.00 115.42 181 SER B N 1
ATOM 3752 C CA . SER B 1 188 ? 7.616 -36.977 -89.246 1.00 114.20 181 SER B CA 1
ATOM 3753 C C . SER B 1 188 ? 6.267 -37.442 -88.706 1.00 112.67 181 SER B C 1
ATOM 3754 O O . SER B 1 188 ? 6.133 -37.742 -87.519 1.00 112.42 181 SER B O 1
ATOM 3757 N N . LEU B 1 189 ? 5.270 -37.502 -89.584 1.00 92.84 182 LEU B N 1
ATOM 3758 C CA . LEU B 1 189 ? 3.934 -37.936 -89.194 1.00 92.00 182 LEU B CA 1
ATOM 3759 C C . LEU B 1 189 ? 3.615 -39.298 -89.795 1.00 94.43 182 LEU B C 1
ATOM 3760 O O . LEU B 1 189 ? 2.793 -39.414 -90.704 1.00 95.89 182 LEU B O 1
ATOM 3765 N N . ASN B 1 190 ? 4.276 -40.325 -89.273 1.00 105.44 183 ASN B N 1
ATOM 3766 C CA . ASN B 1 190 ? 4.089 -41.692 -89.740 1.00 108.83 183 ASN B CA 1
ATOM 3767 C C . ASN B 1 190 ? 2.611 -42.062 -89.832 1.00 108.26 183 ASN B C 1
ATOM 3768 O O . ASN B 1 190 ? 1.763 -41.434 -89.197 1.00 107.85 183 ASN B O 1
ATOM 3773 N N . PRO B 1 191 ? 2.284 -43.093 -90.629 1.00 106.57 184 PRO B N 1
ATOM 3774 C CA . PRO B 1 191 ? 0.898 -43.538 -90.796 1.00 106.03 184 PRO B CA 1
ATOM 3775 C C . PRO B 1 191 ? 0.306 -44.081 -89.501 1.00 107.11 184 PRO B C 1
ATOM 3776 O O . PRO B 1 191 ? -0.802 -43.714 -89.113 1.00 106.16 184 PRO B O 1
ATOM 3780 N N . GLU B 1 192 ? 1.055 -44.955 -88.836 1.00 117.99 185 GLU B N 1
ATOM 3781 C CA . GLU B 1 192 ? 0.608 -45.554 -87.586 1.00 119.26 185 GLU B CA 1
ATOM 3782 C C . GLU B 1 192 ? 0.762 -44.580 -86.422 1.00 118.06 185 GLU B C 1
ATOM 3783 O O . GLU B 1 192 ? -0.167 -44.382 -85.641 1.00 117.84 185 GLU B O 1
ATOM 3789 N N . GLN B 1 193 ? 1.938 -43.969 -86.316 1.00 117.03 186 GLN B N 1
ATOM 3790 C CA . GLN B 1 193 ? 2.214 -43.017 -85.246 1.00 115.96 186 GLN B CA 1
ATOM 3791 C C . GLN B 1 193 ? 1.211 -41.869 -85.206 1.00 114.09 186 GLN B C 1
ATOM 3792 O O . GLN B 1 193 ? 1.237 -41.046 -84.292 1.00 115.50 186 GLN B O 1
ATOM 3798 N N . LEU B 1 194 ? 0.329 -41.817 -86.199 1.00 100.93 187 LEU B N 1
ATOM 3799 C CA . LEU B 1 194 ? -0.680 -40.768 -86.268 1.00 98.69 187 LEU B CA 1
ATOM 3800 C C . LEU B 1 194 ? -2.073 -41.389 -86.241 1.00 99.50 187 LEU B C 1
ATOM 3801 O O . LEU B 1 194 ? -3.002 -40.829 -85.660 1.00 98.39 187 LEU B O 1
ATOM 3806 N N . LYS B 1 195 ? -2.208 -42.552 -86.869 1.00 113.95 188 LYS B N 1
ATOM 3807 C CA . LYS B 1 195 ? -3.487 -43.248 -86.918 1.00 113.30 188 LYS B CA 1
ATOM 3808 C C . LYS B 1 195 ? -3.748 -43.969 -85.599 1.00 112.49 188 LYS B C 1
ATOM 3809 O O . LYS B 1 195 ? -4.853 -44.449 -85.350 1.00 113.92 188 LYS B O 1
ATOM 3815 N N . LYS B 1 196 ? -2.723 -44.041 -84.755 1.00 100.61 189 LYS B N 1
ATOM 3816 C CA . LYS B 1 196 ? -2.847 -44.701 -83.461 1.00 101.53 189 LYS B CA 1
ATOM 3817 C C . LYS B 1 196 ? -3.135 -43.688 -82.359 1.00 102.50 189 LYS B C 1
ATOM 3818 O O . LYS B 1 196 ? -3.856 -43.986 -81.408 1.00 100.91 189 LYS B O 1
ATOM 3824 N N . LEU B 1 197 ? -2.570 -42.491 -82.491 1.00 113.63 190 LEU B N 1
ATOM 3825 C CA . LEU B 1 197 ? -2.780 -41.439 -81.503 1.00 112.54 190 LEU B CA 1
ATOM 3826 C C . LEU B 1 197 ? -4.240 -41.005 -81.503 1.00 111.15 190 LEU B C 1
ATOM 3827 O O . LEU B 1 197 ? -4.720 -40.405 -80.540 1.00 111.56 190 LEU B O 1
ATOM 3832 N N . GLN B 1 198 ? -4.939 -41.309 -82.591 1.00 98.28 191 GLN B N 1
ATOM 3833 C CA . GLN B 1 198 ? -6.348 -40.966 -82.716 1.00 99.11 191 GLN B CA 1
ATOM 3834 C C . GLN B 1 198 ? -7.189 -41.982 -81.953 1.00 100.72 191 GLN B C 1
ATOM 3835 O O . GLN B 1 198 ? -8.369 -41.752 -81.685 1.00 102.94 191 GLN B O 1
ATOM 3841 N N . ASP B 1 199 ? -6.571 -43.108 -81.608 1.00 110.13 192 ASP B N 1
ATOM 3842 C CA . ASP B 1 199 ? -7.253 -44.160 -80.863 1.00 111.44 192 ASP B CA 1
ATOM 3843 C C . ASP B 1 199 ? -7.381 -43.748 -79.402 1.00 110.56 192 ASP B C 1
ATOM 3844 O O . ASP B 1 199 ? -8.423 -43.950 -78.781 1.00 108.25 192 ASP B O 1
ATOM 3849 N N . LYS B 1 200 ? -6.312 -43.169 -78.860 1.00 108.33 193 LYS B N 1
ATOM 3850 C CA . LYS B 1 200 ? -6.305 -42.718 -77.473 1.00 106.07 193 LYS B CA 1
ATOM 3851 C C . LYS B 1 200 ? -7.512 -41.827 -77.222 1.00 103.23 193 LYS B C 1
ATOM 3852 O O . LYS B 1 200 ? -8.103 -41.855 -76.143 1.00 103.60 193 LYS B O 1
ATOM 3858 N N . ILE B 1 201 ? -7.873 -41.036 -78.227 1.00 92.81 194 ILE B N 1
ATOM 3859 C CA . ILE B 1 201 ? -9.019 -40.144 -78.121 1.00 90.55 194 ILE B CA 1
ATOM 3860 C C . ILE B 1 201 ? -10.275 -40.978 -77.907 1.00 90.59 194 ILE B C 1
ATOM 3861 O O . ILE B 1 201 ? -11.134 -40.630 -77.097 1.00 92.12 194 ILE B O 1
ATOM 3866 N N . GLU B 1 202 ? -10.372 -42.083 -78.640 1.00 89.70 195 GLU B N 1
ATOM 3867 C CA . GLU B 1 202 ? -11.516 -42.979 -78.527 1.00 90.16 195 GLU B CA 1
ATOM 3868 C C . GLU B 1 202 ? -11.445 -43.712 -77.193 1.00 90.77 195 GLU B C 1
ATOM 3869 O O . GLU B 1 202 ? -12.471 -44.020 -76.585 1.00 89.97 195 GLU B O 1
ATOM 3875 N N . LYS B 1 203 ? -10.224 -43.990 -76.746 1.00 102.64 196 LYS B N 1
ATOM 3876 C CA . LYS B 1 203 ? -10.012 -44.672 -75.476 1.00 103.80 196 LYS B CA 1
ATOM 3877 C C . LYS B 1 203 ? -10.594 -43.785 -74.384 1.00 103.88 196 LYS B C 1
ATOM 3878 O O . LYS B 1 203 ? -11.390 -44.232 -73.559 1.00 103.35 196 LYS B O 1
ATOM 3884 N N . CYS B 1 204 ? -10.192 -42.518 -74.400 1.00 101.67 197 CYS B N 1
ATOM 3885 C CA . CYS B 1 204 ? -10.659 -41.539 -73.428 1.00 102.71 197 CYS B CA 1
ATOM 3886 C C . CYS B 1 204 ? -12.114 -41.178 -73.702 1.00 103.84 197 CYS B C 1
ATOM 3887 O O . CYS B 1 204 ? -12.847 -40.786 -72.795 1.00 104.34 197 CYS B O 1
ATOM 3890 N N . LYS B 1 205 ? -12.523 -41.311 -74.960 1.00 100.32 198 LYS B N 1
ATOM 3891 C CA . LYS B 1 205 ? -13.889 -41.000 -75.366 1.00 102.13 198 LYS B CA 1
ATOM 3892 C C . LYS B 1 205 ? -14.901 -41.672 -74.446 1.00 104.66 198 LYS B C 1
ATOM 3893 O O . LYS B 1 205 ? -15.653 -41.001 -73.740 1.00 103.50 198 LYS B O 1
ATOM 3899 N N . GLN B 1 206 ? -14.913 -43.001 -74.458 1.00 107.76 199 GLN B N 1
ATOM 3900 C CA . GLN B 1 206 ? -15.836 -43.762 -73.626 1.00 109.21 199 GLN B CA 1
ATOM 3901 C C . GLN B 1 206 ? -15.353 -43.833 -72.182 1.00 105.44 199 GLN B C 1
ATOM 3902 O O . GLN B 1 206 ? -16.155 -43.953 -71.257 1.00 105.59 199 GLN B O 1
ATOM 3908 N N . ASP B 1 207 ? -14.038 -43.757 -71.998 1.00 100.89 200 ASP B N 1
ATOM 3909 C CA . ASP B 1 207 ? -13.444 -43.808 -70.666 1.00 96.83 200 ASP B CA 1
ATOM 3910 C C . ASP B 1 207 ? -14.074 -42.742 -69.775 1.00 94.90 200 ASP B C 1
ATOM 3911 O O . ASP B 1 207 ? -14.300 -42.965 -68.586 1.00 97.18 200 ASP B O 1
ATOM 3916 N N . VAL B 1 208 ? -14.353 -41.583 -70.362 1.00 85.79 201 VAL B N 1
ATOM 3917 C CA . VAL B 1 208 ? -14.968 -40.482 -69.632 1.00 82.21 201 VAL B CA 1
ATOM 3918 C C . VAL B 1 208 ? -16.414 -40.833 -69.300 1.00 81.00 201 VAL B C 1
ATOM 3919 O O . VAL B 1 208 ? -16.854 -40.684 -68.160 1.00 81.47 201 VAL B O 1
ATOM 3923 N N . LEU B 1 209 ? -17.147 -41.299 -70.306 1.00 78.77 202 LEU B N 1
ATOM 3924 C CA . LEU B 1 209 ? -18.540 -41.682 -70.120 1.00 77.02 202 LEU B CA 1
ATOM 3925 C C . LEU B 1 209 ? -18.610 -42.794 -69.077 1.00 76.66 202 LEU B C 1
ATOM 3926 O O . LEU B 1 209 ? -19.601 -42.929 -68.360 1.00 76.43 202 LEU B O 1
ATOM 3931 N N . LYS B 1 210 ? -17.543 -43.583 -69.000 1.00 86.81 203 LYS B N 1
ATOM 3932 C CA . LYS B 1 210 ? -17.457 -44.686 -68.050 1.00 85.76 203 LYS B CA 1
ATOM 3933 C C . LYS B 1 210 ? -17.455 -44.158 -66.619 1.00 83.64 203 LYS B C 1
ATOM 3934 O O . LYS B 1 210 ? -18.383 -44.413 -65.850 1.00 81.99 203 LYS B O 1
ATOM 3940 N N . THR B 1 211 ? -16.405 -43.422 -66.268 1.00 93.37 204 THR B N 1
ATOM 3941 C CA . THR B 1 211 ? -16.285 -42.855 -64.932 1.00 91.91 204 THR B CA 1
ATOM 3942 C C . THR B 1 211 ? -17.489 -41.971 -64.638 1.00 90.57 204 THR B C 1
ATOM 3943 O O . THR B 1 211 ? -17.885 -41.807 -63.485 1.00 90.21 204 THR B O 1
ATOM 3947 N N . LYS B 1 212 ? -18.066 -41.404 -65.692 1.00 74.62 205 LYS B N 1
ATOM 3948 C CA . LYS B 1 212 ? -19.232 -40.541 -65.560 1.00 74.19 205 LYS B CA 1
ATOM 3949 C C . LYS B 1 212 ? -20.332 -41.281 -64.806 1.00 74.97 205 LYS B C 1
ATOM 3950 O O . LYS B 1 212 ? -20.797 -40.828 -63.761 1.00 76.64 205 LYS B O 1
ATOM 3956 N N . GLU B 1 213 ? -20.740 -42.426 -65.343 1.00 70.47 206 GLU B N 1
ATOM 3957 C CA . GLU B 1 213 ? -21.780 -43.237 -64.724 1.00 72.62 206 GLU B CA 1
ATOM 3958 C C . GLU B 1 213 ? -21.373 -43.633 -63.309 1.00 71.90 206 GLU B C 1
ATOM 3959 O O . GLU B 1 213 ? -22.200 -43.644 -62.399 1.00 71.75 206 GLU B O 1
ATOM 3965 N N . LYS B 1 214 ? -20.097 -43.965 -63.135 1.00 75.93 207 LYS B N 1
ATOM 3966 C CA . LYS B 1 214 ? -19.573 -44.348 -61.828 1.00 75.59 207 LYS B CA 1
ATOM 3967 C C . LYS B 1 214 ? -19.833 -43.208 -60.849 1.00 76.00 207 LYS B C 1
ATOM 3968 O O . LYS B 1 214 ? -20.428 -43.398 -59.788 1.00 74.80 207 LYS B O 1
ATOM 3974 N N . TYR B 1 215 ? -19.376 -42.021 -61.233 1.00 82.68 208 TYR B N 1
ATOM 3975 C CA . TYR B 1 215 ? -19.526 -40.812 -60.433 1.00 82.55 208 TYR B CA 1
ATOM 3976 C C . TYR B 1 215 ? -20.997 -40.488 -60.190 1.00 82.62 208 TYR B C 1
ATOM 3977 O O . TYR B 1 215 ? -21.348 -39.877 -59.180 1.00 84.54 208 TYR B O 1
ATOM 3986 N N . GLU B 1 216 ? -21.855 -40.906 -61.117 1.00 56.82 209 GLU B N 1
ATOM 3987 C CA . GLU B 1 216 ? -23.287 -40.659 -60.998 1.00 58.50 209 GLU B CA 1
ATOM 3988 C C . GLU B 1 216 ? -23.944 -41.667 -60.060 1.00 55.99 209 GLU B C 1
ATOM 3989 O O . GLU B 1 216 ? -24.852 -41.322 -59.302 1.00 54.86 209 GLU B O 1
ATOM 3995 N N . LYS B 1 217 ? -23.482 -42.912 -60.117 1.00 80.48 210 LYS B N 1
ATOM 3996 C CA . LYS B 1 217 ? -24.024 -43.968 -59.271 1.00 76.77 210 LYS B CA 1
ATOM 3997 C C . LYS B 1 217 ? -23.861 -43.607 -57.797 1.00 75.30 210 LYS B C 1
ATOM 3998 O O . LYS B 1 217 ? -24.845 -43.448 -57.075 1.00 75.37 210 LYS B O 1
ATOM 4004 N N . SER B 1 218 ? -22.612 -43.478 -57.361 1.00 63.29 211 SER B N 1
ATOM 4005 C CA . SER B 1 218 ? -22.309 -43.139 -55.976 1.00 62.29 211 SER B CA 1
ATOM 4006 C C . SER B 1 218 ? -23.053 -41.881 -55.538 1.00 62.14 211 SER B C 1
ATOM 4007 O O . SER B 1 218 ? -23.476 -41.766 -54.388 1.00 61.29 211 SER B O 1
ATOM 4010 N N . LEU B 1 219 ? -23.210 -40.941 -56.463 1.00 65.30 212 LEU B N 1
ATOM 4011 C CA . LEU B 1 219 ? -23.899 -39.692 -56.172 1.00 65.72 212 LEU B CA 1
ATOM 4012 C C . LEU B 1 219 ? -25.317 -39.958 -55.678 1.00 66.40 212 LEU B C 1
ATOM 4013 O O . LEU B 1 219 ? -25.684 -39.549 -54.576 1.00 68.16 212 LEU B O 1
ATOM 4018 N N . LYS B 1 220 ? -26.111 -40.645 -56.493 1.00 59.53 213 LYS B N 1
ATOM 4019 C CA . LYS B 1 220 ? -27.486 -40.951 -56.123 1.00 61.33 213 LYS B CA 1
ATOM 4020 C C . LYS B 1 220 ? -27.565 -41.924 -54.952 1.00 59.45 213 LYS B C 1
ATOM 4021 O O . LYS B 1 220 ? -28.579 -41.984 -54.258 1.00 59.56 213 LYS B O 1
ATOM 4027 N N . GLU B 1 221 ? -26.499 -42.688 -54.737 1.00 59.98 214 GLU B N 1
ATOM 4028 C CA . GLU B 1 221 ? -26.463 -43.626 -53.622 1.00 58.50 214 GLU B CA 1
ATOM 4029 C C . GLU B 1 221 ? -26.326 -42.798 -52.351 1.00 57.10 214 GLU B C 1
ATOM 4030 O O . GLU B 1 221 ? -26.938 -43.099 -51.326 1.00 55.66 214 GLU B O 1
ATOM 4036 N N . LEU B 1 222 ? -25.515 -41.748 -52.436 1.00 63.82 215 LEU B N 1
ATOM 4037 C CA . LEU B 1 222 ? -25.287 -40.846 -51.316 1.00 61.87 215 LEU B CA 1
ATOM 4038 C C . LEU B 1 222 ? -26.597 -40.143 -50.995 1.00 61.64 215 LEU B C 1
ATOM 4039 O O . LEU B 1 222 ? -27.012 -40.064 -49.839 1.00 62.47 215 LEU B O 1
ATOM 4044 N N . ASP B 1 223 ? -27.243 -39.638 -52.041 1.00 44.63 216 ASP B N 1
ATOM 4045 C CA . ASP B 1 223 ? -28.511 -38.935 -51.909 1.00 46.33 216 ASP B CA 1
ATOM 4046 C C . ASP B 1 223 ? -29.541 -39.759 -51.146 1.00 47.94 216 ASP B C 1
ATOM 4047 O O . ASP B 1 223 ? -30.225 -39.249 -50.258 1.00 47.09 216 ASP B O 1
ATOM 4052 N N . GLN B 1 224 ? -29.648 -41.035 -51.497 1.00 54.69 217 GLN B N 1
ATOM 4053 C CA . GLN B 1 224 ? -30.604 -41.923 -50.848 1.00 56.30 217 GLN B CA 1
ATOM 4054 C C . GLN B 1 224 ? -30.148 -42.327 -49.449 1.00 53.31 217 GLN B C 1
ATOM 4055 O O . GLN B 1 224 ? -30.874 -43.005 -48.724 1.00 53.49 217 GLN B O 1
ATOM 4061 N N . GLY B 1 225 ? -28.946 -41.903 -49.071 1.00 51.40 218 GLY B N 1
ATOM 4062 C CA . GLY B 1 225 ? -28.430 -42.240 -47.756 1.00 49.15 218 GLY B CA 1
ATOM 4063 C C . GLY B 1 225 ? -28.393 -41.061 -46.801 1.00 48.61 218 GLY B C 1
ATOM 4064 O O . GLY B 1 225 ? -28.113 -41.225 -45.613 1.00 50.47 218 GLY B O 1
ATOM 4065 N N . THR B 1 226 ? -28.677 -39.870 -47.319 1.00 50.95 219 THR B N 1
ATOM 4066 C CA . THR B 1 226 ? -28.669 -38.658 -46.509 1.00 49.32 219 THR B CA 1
ATOM 4067 C C . THR B 1 226 ? -29.802 -38.604 -45.483 1.00 48.50 219 THR B C 1
ATOM 4068 O O . THR B 1 226 ? -29.586 -38.215 -44.336 1.00 47.09 219 THR B O 1
ATOM 4072 N N . PRO B 1 227 ? -31.026 -38.996 -45.877 1.00 59.65 220 PRO B N 1
ATOM 4073 C CA . PRO B 1 227 ? -32.131 -38.953 -44.915 1.00 58.04 220 PRO B CA 1
ATOM 4074 C C . PRO B 1 227 ? -31.777 -39.628 -43.595 1.00 56.73 220 PRO B C 1
ATOM 4075 O O . PRO B 1 227 ? -31.913 -39.032 -42.527 1.00 58.00 220 PRO B O 1
ATOM 4079 N N . GLN B 1 228 ? -31.319 -40.872 -43.672 1.00 44.86 221 GLN B N 1
ATOM 4080 C CA . GLN B 1 228 ? -30.939 -41.612 -42.475 1.00 42.70 221 GLN B CA 1
ATOM 4081 C C . GLN B 1 228 ? -29.823 -40.851 -41.767 1.00 41.59 221 GLN B C 1
ATOM 4082 O O . GLN B 1 228 ? -29.842 -40.680 -40.546 1.00 40.98 221 GLN B O 1
ATOM 4088 N N . TYR B 1 229 ? -28.857 -40.395 -42.555 1.00 33.88 222 TYR B N 1
ATOM 4089 C CA . TYR B 1 229 ? -27.715 -39.642 -42.051 1.00 33.25 222 TYR B CA 1
ATOM 4090 C C . TYR B 1 229 ? -28.142 -38.443 -41.210 1.00 34.30 222 TYR B C 1
ATOM 4091 O O . TYR B 1 229 ? -27.646 -38.244 -40.099 1.00 33.50 222 TYR B O 1
ATOM 4108 N N . GLU B 1 231 ? -31.075 -37.893 -39.818 1.00 57.41 224 GLU B N 1
ATOM 4109 C CA . GLU B 1 231 ? -31.832 -38.330 -38.653 1.00 58.60 224 GLU B CA 1
ATOM 4110 C C . GLU B 1 231 ? -30.894 -38.680 -37.501 1.00 56.10 224 GLU B C 1
ATOM 4111 O O . GLU B 1 231 ? -31.125 -38.287 -36.357 1.00 56.63 224 GLU B O 1
ATOM 4117 N N . ASN B 1 232 ? -29.831 -39.416 -37.810 1.00 38.54 225 ASN B N 1
ATOM 4118 C CA . ASN B 1 232 ? -28.875 -39.821 -36.793 1.00 36.47 225 ASN B CA 1
ATOM 4119 C C . ASN B 1 232 ? -28.091 -38.647 -36.221 1.00 35.75 225 ASN B C 1
ATOM 4120 O O . ASN B 1 232 ? -27.813 -38.609 -35.021 1.00 36.21 225 ASN B O 1
ATOM 4133 N N . GLU B 1 234 ? -29.074 -35.403 -36.123 1.00 34.29 227 GLU B N 1
ATOM 4134 C CA . GLU B 1 234 ? -29.980 -34.588 -35.325 1.00 36.51 227 GLU B CA 1
ATOM 4135 C C . GLU B 1 234 ? -30.262 -35.261 -33.989 1.00 34.96 227 GLU B C 1
ATOM 4136 O O . GLU B 1 234 ? -30.536 -34.595 -32.993 1.00 34.52 227 GLU B O 1
ATOM 4142 N N . GLN B 1 235 ? -30.171 -36.587 -33.974 1.00 37.87 228 GLN B N 1
ATOM 4143 C CA . GLN B 1 235 ? -30.413 -37.354 -32.761 1.00 37.89 228 GLN B CA 1
ATOM 4144 C C . GLN B 1 235 ? -29.340 -37.019 -31.730 1.00 33.74 228 GLN B C 1
ATOM 4145 O O . GLN B 1 235 ? -29.637 -36.666 -30.590 1.00 31.60 228 GLN B O 1
ATOM 4151 N N . VAL B 1 236 ? -28.088 -37.133 -32.153 1.00 29.11 229 VAL B N 1
ATOM 4152 C CA . VAL B 1 236 ? -26.948 -36.859 -31.297 1.00 25.22 229 VAL B CA 1
ATOM 4153 C C . VAL B 1 236 ? -26.882 -35.382 -30.905 1.00 24.79 229 VAL B C 1
ATOM 4154 O O . VAL B 1 236 ? -26.591 -35.049 -29.755 1.00 24.90 229 VAL B O 1
ATOM 4158 N N . PHE B 1 237 ? -27.156 -34.503 -31.864 1.00 29.07 230 PHE B N 1
ATOM 4159 C CA . PHE B 1 237 ? -27.134 -33.071 -31.606 1.00 27.68 230 PHE B CA 1
ATOM 4160 C C . PHE B 1 237 ? -28.153 -32.724 -30.524 1.00 28.58 230 PHE B C 1
ATOM 4161 O O . PHE B 1 237 ? -27.879 -31.918 -29.638 1.00 28.02 230 PHE B O 1
ATOM 4169 N N . GLU B 1 238 ? -29.330 -33.335 -30.603 1.00 25.03 231 GLU B N 1
ATOM 4170 C CA . GLU B 1 238 ? -30.374 -33.075 -29.621 1.00 27.36 231 GLU B CA 1
ATOM 4171 C C . GLU B 1 238 ? -29.914 -33.422 -28.209 1.00 27.66 231 GLU B C 1
ATOM 4172 O O . GLU B 1 238 ? -30.189 -32.682 -27.268 1.00 27.47 231 GLU B O 1
ATOM 4178 N N . GLN B 1 239 ? -29.229 -34.553 -28.059 1.00 27.90 232 GLN B N 1
ATOM 4179 C CA . GLN B 1 239 ? -28.729 -34.953 -26.747 1.00 27.72 232 GLN B CA 1
ATOM 4180 C C . GLN B 1 239 ? -27.793 -33.864 -26.231 1.00 25.57 232 GLN B C 1
ATOM 4181 O O . GLN B 1 239 ? -27.843 -33.486 -25.057 1.00 21.39 232 GLN B O 1
ATOM 4187 N N . CYS B 1 240 ? -26.939 -33.363 -27.117 1.00 25.61 233 CYS B N 1
ATOM 4188 C CA . CYS B 1 240 ? -26.003 -32.302 -26.753 1.00 24.90 233 CYS B CA 1
ATOM 4189 C C . CYS B 1 240 ? -26.771 -31.050 -26.312 1.00 24.21 233 CYS B C 1
ATOM 4190 O O . CYS B 1 240 ? -26.438 -30.439 -25.295 1.00 23.69 233 CYS B O 1
ATOM 4193 N N . GLN B 1 241 ? -27.802 -30.682 -27.071 1.00 23.24 234 GLN B N 1
ATOM 4194 C CA . GLN B 1 241 ? -28.627 -29.516 -26.740 1.00 23.29 234 GLN B CA 1
ATOM 4195 C C . GLN B 1 241 ? -29.196 -29.677 -25.328 1.00 23.21 234 GLN B C 1
ATOM 4196 O O . GLN B 1 241 ? -29.307 -28.712 -24.574 1.00 22.00 234 GLN B O 1
ATOM 4202 N N . GLN B 1 242 ? -29.565 -30.906 -24.982 1.00 20.20 235 GLN B N 1
ATOM 4203 C CA . GLN B 1 242 ? -30.121 -31.196 -23.668 1.00 21.85 235 GLN B CA 1
ATOM 4204 C C . GLN B 1 242 ? -29.100 -31.043 -22.540 1.00 20.35 235 GLN B C 1
ATOM 4205 O O . GLN B 1 242 ? -29.440 -30.576 -21.452 1.00 19.90 235 GLN B O 1
ATOM 4211 N N . PHE B 1 243 ? -27.861 -31.455 -22.788 1.00 16.37 236 PHE B N 1
ATOM 4212 C CA . PHE B 1 243 ? -26.821 -31.330 -21.775 1.00 16.58 236 PHE B CA 1
ATOM 4213 C C . PHE B 1 243 ? -26.489 -29.850 -21.598 1.00 18.12 236 PHE B C 1
ATOM 4214 O O . PHE B 1 243 ? -26.258 -29.377 -20.477 1.00 18.93 236 PHE B O 1
ATOM 4222 N N . GLU B 1 244 ? -26.472 -29.128 -22.714 1.00 16.97 237 GLU B N 1
ATOM 4223 C CA . GLU B 1 244 ? -26.185 -27.698 -22.704 1.00 17.75 237 GLU B CA 1
ATOM 4224 C C . GLU B 1 244 ? -27.307 -26.924 -22.006 1.00 16.10 237 GLU B C 1
ATOM 4225 O O . GLU B 1 244 ? -27.057 -25.958 -21.282 1.00 15.31 237 GLU B O 1
ATOM 4231 N N . GLU B 1 245 ? -28.545 -27.362 -22.216 1.00 19.92 238 GLU B N 1
ATOM 4232 C CA . GLU B 1 245 ? -29.693 -26.698 -21.608 1.00 18.42 238 GLU B CA 1
ATOM 4233 C C . GLU B 1 245 ? -29.563 -26.741 -20.096 1.00 17.20 238 GLU B C 1
ATOM 4234 O O . GLU B 1 245 ? -29.978 -25.814 -19.394 1.00 14.98 238 GLU B O 1
ATOM 4240 N N . LYS B 1 246 ? -28.999 -27.833 -19.594 1.00 15.14 239 LYS B N 1
ATOM 4241 C CA . LYS B 1 246 ? -28.839 -27.982 -18.158 1.00 15.31 239 LYS B CA 1
ATOM 4242 C C . LYS B 1 246 ? -27.920 -26.901 -17.608 1.00 15.80 239 LYS B C 1
ATOM 4243 O O . LYS B 1 246 ? -28.270 -26.219 -16.658 1.00 15.94 239 LYS B O 1
ATOM 4249 N N . ARG B 1 247 ? -26.748 -26.733 -18.208 1.00 14.51 240 ARG B N 1
ATOM 4250 C CA . ARG B 1 247 ? -25.825 -25.701 -17.739 1.00 13.65 240 ARG B CA 1
ATOM 4251 C C . ARG B 1 247 ? -26.429 -24.297 -17.859 1.00 12.56 240 ARG B C 1
ATOM 4252 O O . ARG B 1 247 ? -26.258 -23.456 -16.975 1.00 13.68 240 ARG B O 1
ATOM 4260 N N . LEU B 1 248 ? -27.119 -24.041 -18.962 1.00 15.54 241 LEU B N 1
ATOM 4261 C CA . LEU B 1 248 ? -27.730 -22.731 -19.182 1.00 15.76 241 LEU B CA 1
ATOM 4262 C C . LEU B 1 248 ? -28.772 -22.393 -18.122 1.00 16.37 241 LEU B C 1
ATOM 4263 O O . LEU B 1 248 ? -28.812 -21.266 -17.614 1.00 16.75 241 LEU B O 1
ATOM 4268 N N . ARG B 1 249 ? -29.629 -23.355 -17.801 1.00 14.59 242 ARG B N 1
ATOM 4269 C CA . ARG B 1 249 ? -30.649 -23.118 -16.785 1.00 13.65 242 ARG B CA 1
ATOM 4270 C C . ARG B 1 249 ? -29.969 -22.981 -15.432 1.00 12.35 242 ARG B C 1
ATOM 4271 O O . ARG B 1 249 ? -30.337 -22.134 -14.627 1.00 11.65 242 ARG B O 1
ATOM 4279 N N . PHE B 1 250 ? -28.980 -23.828 -15.177 1.00 10.33 243 PHE B N 1
ATOM 4280 C CA . PHE B 1 250 ? -28.247 -23.756 -13.915 1.00 11.82 243 PHE B CA 1
ATOM 4281 C C . PHE B 1 250 ? -27.604 -22.374 -13.727 1.00 12.00 243 PHE B C 1
ATOM 4282 O O . PHE B 1 250 ? -27.631 -21.816 -12.628 1.00 12.51 243 PHE B O 1
ATOM 4290 N N . PHE B 1 251 ? -27.033 -21.827 -14.798 1.00 14.86 244 PHE B N 1
ATOM 4291 C CA . PHE B 1 251 ? -26.388 -20.511 -14.739 1.00 14.90 244 PHE B CA 1
ATOM 4292 C C . PHE B 1 251 ? -27.385 -19.415 -14.361 1.00 15.64 244 PHE B C 1
ATOM 4293 O O . PHE B 1 251 ? -27.085 -18.550 -13.543 1.00 15.55 244 PHE B O 1
ATOM 4301 N N . ARG B 1 252 ? -28.569 -19.450 -14.963 1.00 13.53 245 ARG B N 1
ATOM 4302 C CA . ARG B 1 252 ? -29.590 -18.455 -14.671 1.00 13.20 245 ARG B CA 1
ATOM 4303 C C . ARG B 1 252 ? -30.011 -18.554 -13.207 1.00 12.43 245 ARG B C 1
ATOM 4304 O O . ARG B 1 252 ? -30.235 -17.544 -12.549 1.00 12.46 245 ARG B O 1
ATOM 4312 N N . GLU B 1 253 ? -30.111 -19.780 -12.707 1.00 10.96 246 GLU B N 1
ATOM 4313 C CA . GLU B 1 253 ? -30.518 -20.019 -11.330 1.00 11.66 246 GLU B CA 1
ATOM 4314 C C . GLU B 1 253 ? -29.518 -19.513 -10.315 1.00 10.84 246 GLU B C 1
ATOM 4315 O O . GLU B 1 253 ? -29.891 -18.906 -9.319 1.00 6.75 246 GLU B O 1
ATOM 4321 N N . VAL B 1 254 ? -28.240 -19.774 -10.564 1.00 10.85 247 VAL B N 1
ATOM 4322 C CA . VAL B 1 254 ? -27.213 -19.348 -9.631 1.00 11.29 247 VAL B CA 1
ATOM 4323 C C . VAL B 1 254 ? -27.061 -17.837 -9.708 1.00 11.60 247 VAL B C 1
ATOM 4324 O O . VAL B 1 254 ? -26.900 -17.175 -8.685 1.00 12.49 247 VAL B O 1
ATOM 4328 N N . LEU B 1 255 ? -27.122 -17.298 -10.922 1.00 12.59 248 LEU B N 1
ATOM 4329 C CA . LEU B 1 255 ? -26.993 -15.856 -11.109 1.00 12.98 248 LEU B CA 1
ATOM 4330 C C . LEU B 1 255 ? -28.081 -15.089 -10.371 1.00 13.39 248 LEU B C 1
ATOM 4331 O O . LEU B 1 255 ? -27.833 -14.008 -9.844 1.00 16.32 248 LEU B O 1
ATOM 4336 N N . LEU B 1 256 ? -29.291 -15.634 -10.332 1.00 12.34 249 LEU B N 1
ATOM 4337 C CA . LEU B 1 256 ? -30.371 -14.959 -9.617 1.00 11.93 249 LEU B CA 1
ATOM 4338 C C . LEU B 1 256 ? -29.998 -14.941 -8.142 1.00 13.92 249 LEU B C 1
ATOM 4339 O O . LEU B 1 256 ? -30.288 -13.982 -7.418 1.00 12.88 249 LEU B O 1
ATOM 4344 N N . GLU B 1 257 ? -29.328 -16.003 -7.700 1.00 9.26 250 GLU B N 1
ATOM 4345 C CA . GLU B 1 257 ? -28.915 -16.091 -6.309 1.00 10.67 250 GLU B CA 1
ATOM 4346 C C . GLU B 1 257 ? -27.747 -15.151 -6.026 1.00 8.40 250 GLU B C 1
ATOM 4347 O O . GLU B 1 257 ? -27.678 -14.568 -4.951 1.00 10.48 250 GLU B O 1
ATOM 4353 N N . VAL B 1 258 ? -26.846 -14.973 -6.990 1.00 10.62 251 VAL B N 1
ATOM 4354 C CA . VAL B 1 258 ? -25.730 -14.056 -6.777 1.00 10.96 251 VAL B CA 1
ATOM 4355 C C . VAL B 1 258 ? -26.262 -12.616 -6.660 1.00 10.69 251 VAL B C 1
ATOM 4356 O O . VAL B 1 258 ? -25.766 -11.828 -5.861 1.00 11.96 251 VAL B O 1
ATOM 4360 N N . GLN B 1 259 ? -27.276 -12.280 -7.455 1.00 13.42 252 GLN B N 1
ATOM 4361 C CA . GLN B 1 259 ? -27.869 -10.942 -7.434 1.00 12.88 252 GLN B CA 1
ATOM 4362 C C . GLN B 1 259 ? -28.431 -10.640 -6.054 1.00 12.54 252 GLN B C 1
ATOM 4363 O O . GLN B 1 259 ? -28.288 -9.527 -5.543 1.00 12.77 252 GLN B O 1
ATOM 4369 N N . LYS B 1 260 ? -29.072 -11.636 -5.456 1.00 11.59 253 LYS B N 1
ATOM 4370 C CA . LYS B 1 260 ? -29.649 -11.475 -4.128 1.00 12.76 253 LYS B CA 1
ATOM 4371 C C . LYS B 1 260 ? -28.547 -11.212 -3.099 1.00 12.24 253 LYS B C 1
ATOM 4372 O O . LYS B 1 260 ? -28.663 -10.313 -2.268 1.00 11.81 253 LYS B O 1
ATOM 4378 N N . HIS B 1 261 ? -27.478 -11.993 -3.158 1.00 12.43 254 HIS B N 1
ATOM 4379 C CA . HIS B 1 261 ? -26.384 -11.825 -2.211 1.00 13.19 254 HIS B CA 1
ATOM 4380 C C . HIS B 1 261 ? -25.699 -10.465 -2.311 1.00 11.92 254 HIS B C 1
ATOM 4381 O O . HIS B 1 261 ? -25.249 -9.922 -1.304 1.00 11.64 254 HIS B O 1
ATOM 4388 N N . LEU B 1 262 ? -25.632 -9.903 -3.514 1.00 10.43 255 LEU B N 1
ATOM 4389 C CA . LEU B 1 262 ? -24.987 -8.602 -3.695 1.00 10.92 255 LEU B CA 1
ATOM 4390 C C . LEU B 1 262 ? -25.886 -7.408 -3.351 1.00 13.28 255 LEU B C 1
ATOM 4391 O O . LEU B 1 262 ? -25.391 -6.339 -2.998 1.00 13.87 255 LEU B O 1
ATOM 4396 N N . ASP B 1 263 ? -27.199 -7.608 -3.453 1.00 11.09 256 ASP B N 1
ATOM 4397 C CA . ASP B 1 263 ? -28.192 -6.560 -3.210 1.00 14.27 256 ASP B CA 1
ATOM 4398 C C . ASP B 1 263 ? -28.296 -6.084 -1.759 1.00 16.24 256 ASP B C 1
ATOM 4399 O O . ASP B 1 263 ? -28.983 -6.696 -0.938 1.00 21.78 256 ASP B O 1
ATOM 4404 N N . LEU B 1 264 ? -27.622 -4.988 -1.441 1.00 22.70 257 LEU B N 1
ATOM 4405 C CA . LEU B 1 264 ? -27.710 -4.462 -0.093 1.00 19.40 257 LEU B CA 1
ATOM 4406 C C . LEU B 1 264 ? -28.768 -3.359 -0.043 1.00 20.10 257 LEU B C 1
ATOM 4407 O O . LEU B 1 264 ? -29.064 -2.838 1.026 1.00 19.10 257 LEU B O 1
ATOM 4412 N N . SER B 1 265 ? -29.343 -3.020 -1.196 1.00 13.93 258 SER B N 1
ATOM 4413 C CA . SER B 1 265 ? -30.342 -1.950 -1.270 1.00 15.31 258 SER B CA 1
ATOM 4414 C C . SER B 1 265 ? -31.715 -2.335 -0.720 1.00 18.48 258 SER B C 1
ATOM 4415 O O . SER B 1 265 ? -32.554 -1.472 -0.501 1.00 22.46 258 SER B O 1
ATOM 4418 N N . ASN B 1 266 ? -31.940 -3.624 -0.502 1.00 23.13 259 ASN B N 1
ATOM 4419 C CA . ASN B 1 266 ? -33.221 -4.093 0.014 1.00 29.65 259 ASN B CA 1
ATOM 4420 C C . ASN B 1 266 ? -33.039 -4.826 1.338 1.00 28.64 259 ASN B C 1
ATOM 4421 O O . ASN B 1 266 ? -33.867 -5.658 1.721 1.00 27.20 259 ASN B O 1
ATOM 4426 N N . VAL B 1 267 ? -31.942 -4.522 2.021 1.00 26.48 260 VAL B N 1
ATOM 4427 C CA . VAL B 1 267 ? -31.627 -5.131 3.307 1.00 24.00 260 VAL B CA 1
ATOM 4428 C C . VAL B 1 267 ? -31.902 -4.107 4.401 1.00 21.20 260 VAL B C 1
ATOM 4429 O O . VAL B 1 267 ? -31.215 -3.089 4.496 1.00 18.30 260 VAL B O 1
ATOM 4433 N N . ALA B 1 268 ? -32.910 -4.373 5.222 1.00 22.55 261 ALA B N 1
ATOM 4434 C CA . ALA B 1 268 ? -33.258 -3.460 6.303 1.00 21.87 261 ALA B CA 1
ATOM 4435 C C . ALA B 1 268 ? -32.053 -3.216 7.219 1.00 19.33 261 ALA B C 1
ATOM 4436 O O . ALA B 1 268 ? -31.815 -2.094 7.653 1.00 17.33 261 ALA B O 1
ATOM 4438 N N . GLY B 1 269 ? -31.298 -4.271 7.505 1.00 13.53 262 GLY B N 1
ATOM 4439 C CA . GLY B 1 269 ? -30.136 -4.127 8.365 1.00 11.19 262 GLY B CA 1
ATOM 4440 C C . GLY B 1 269 ? -29.221 -3.007 7.906 1.00 11.43 262 GLY B C 1
ATOM 4441 O O . GLY B 1 269 ? -28.563 -2.365 8.715 1.00 10.64 262 GLY B O 1
ATOM 4442 N N . TYR B 1 270 ? -29.181 -2.753 6.601 1.00 11.43 263 TYR B N 1
ATOM 4443 C CA . TYR B 1 270 ? -28.323 -1.701 6.079 1.00 12.23 263 TYR B CA 1
ATOM 4444 C C . TYR B 1 270 ? -28.858 -0.302 6.387 1.00 12.86 263 TYR B C 1
ATOM 4445 O O . TYR B 1 270 ? -28.096 0.608 6.757 1.00 10.98 263 TYR B O 1
ATOM 4454 N N . LYS B 1 271 ? -30.168 -0.134 6.245 1.00 14.50 264 LYS B N 1
ATOM 4455 C CA . LYS B 1 271 ? -30.805 1.157 6.511 1.00 14.63 264 LYS B CA 1
ATOM 4456 C C . LYS B 1 271 ? -30.797 1.427 8.014 1.00 14.23 264 LYS B C 1
ATOM 4457 O O . LYS B 1 271 ? -30.776 2.580 8.449 1.00 12.90 264 LYS B O 1
ATOM 4463 N N . ALA B 1 272 ? -30.837 0.352 8.797 1.00 13.52 265 ALA B N 1
ATOM 4464 C CA . ALA B 1 272 ? -30.827 0.451 10.260 1.00 13.66 265 ALA B CA 1
ATOM 4465 C C . ALA B 1 272 ? -29.541 1.101 10.740 1.00 13.14 265 ALA B C 1
ATOM 4466 O O . ALA B 1 272 ? -29.538 1.853 11.710 1.00 15.31 265 ALA B O 1
ATOM 4468 N N . ILE B 1 273 ? -28.446 0.799 10.049 1.00 13.10 266 ILE B N 1
ATOM 4469 C CA . ILE B 1 273 ? -27.148 1.345 10.407 1.00 12.23 266 ILE B CA 1
ATOM 4470 C C . ILE B 1 273 ? -27.222 2.863 10.466 1.00 11.38 266 ILE B C 1
ATOM 4471 O O . ILE B 1 273 ? -26.818 3.473 11.452 1.00 10.75 266 ILE B O 1
ATOM 4476 N N . TYR B 1 274 ? -27.765 3.460 9.412 1.00 9.31 267 TYR B N 1
ATOM 4477 C CA . TYR B 1 274 ? -27.876 4.913 9.324 1.00 9.85 267 TYR B CA 1
ATOM 4478 C C . TYR B 1 274 ? -28.964 5.576 10.158 1.00 10.15 267 TYR B C 1
ATOM 4479 O O . TYR B 1 274 ? -28.831 6.744 10.528 1.00 10.17 267 TYR B O 1
ATOM 4488 N N . HIS B 1 275 ? -30.037 4.854 10.452 1.00 11.71 268 HIS B N 1
ATOM 4489 C CA . HIS B 1 275 ? -31.086 5.414 11.295 1.00 12.52 268 HIS B CA 1
ATOM 4490 C C . HIS B 1 275 ? -30.503 5.523 12.698 1.00 12.15 268 HIS B C 1
ATOM 4491 O O . HIS B 1 275 ? -30.820 6.456 13.435 1.00 11.15 268 HIS B O 1
ATOM 4498 N N . ASP B 1 276 ? -29.647 4.560 13.047 1.00 13.22 269 ASP B N 1
ATOM 4499 C CA . ASP B 1 276 ? -28.997 4.513 14.358 1.00 12.33 269 ASP B CA 1
ATOM 4500 C C . ASP B 1 276 ? -27.897 5.565 14.456 1.00 12.43 269 ASP B C 1
ATOM 4501 O O . ASP B 1 276 ? -27.735 6.213 15.493 1.00 12.55 269 ASP B O 1
ATOM 4506 N N . LEU B 1 277 ? -27.137 5.718 13.375 1.00 15.26 270 LEU B N 1
ATOM 4507 C CA . LEU B 1 277 ? -26.056 6.694 13.324 1.00 14.67 270 LEU B CA 1
ATOM 4508 C C . LEU B 1 277 ? -26.652 8.083 13.518 1.00 13.97 270 LEU B C 1
ATOM 4509 O O . LEU B 1 277 ? -26.134 8.892 14.292 1.00 13.36 270 LEU B O 1
ATOM 4514 N N . GLU B 1 278 ? -27.755 8.348 12.819 1.00 13.31 271 GLU B N 1
ATOM 4515 C CA . GLU B 1 278 ? -28.424 9.643 12.904 1.00 14.62 271 GLU B CA 1
ATOM 4516 C C . GLU B 1 278 ? -28.862 9.933 14.331 1.00 16.17 271 GLU B C 1
ATOM 4517 O O . GLU B 1 278 ? -28.683 11.047 14.821 1.00 16.67 271 GLU B O 1
ATOM 4523 N N . GLN B 1 279 ? -29.446 8.940 14.996 1.00 14.12 272 GLN B N 1
ATOM 4524 C CA . GLN B 1 279 ? -29.881 9.133 16.374 1.00 14.70 272 GLN B CA 1
ATOM 4525 C C . GLN B 1 279 ? -28.704 9.458 17.300 1.00 12.81 272 GLN B C 1
ATOM 4526 O O . GLN B 1 279 ? -28.803 10.331 18.169 1.00 11.47 272 GLN B O 1
ATOM 4532 N N . SER B 1 280 ? -27.590 8.755 17.127 1.00 15.65 273 SER B N 1
ATOM 4533 C CA . SER B 1 280 ? -26.428 9.005 17.973 1.00 16.13 273 SER B CA 1
ATOM 4534 C C . SER B 1 280 ? -25.919 10.427 17.769 1.00 18.12 273 SER B C 1
ATOM 4535 O O . SER B 1 280 ? -25.579 11.119 18.734 1.00 19.77 273 SER B O 1
ATOM 4538 N N . ILE B 1 281 ? -25.879 10.864 16.513 1.00 15.27 274 ILE B N 1
ATOM 4539 C CA . ILE B 1 281 ? -25.407 12.202 16.183 1.00 15.32 274 ILE B CA 1
ATOM 4540 C C . ILE B 1 281 ? -26.343 13.246 16.784 1.00 16.18 274 ILE B C 1
ATOM 4541 O O . ILE B 1 281 ? -25.903 14.225 17.389 1.00 17.66 274 ILE B O 1
ATOM 4546 N N . ARG B 1 282 ? -27.640 13.036 16.598 1.00 18.08 275 ARG B N 1
ATOM 4547 C CA . ARG B 1 282 ? -28.624 13.964 17.118 1.00 19.17 275 ARG B CA 1
ATOM 4548 C C . ARG B 1 282 ? -28.572 14.054 18.640 1.00 19.80 275 ARG B C 1
ATOM 4549 O O . ARG B 1 282 ? -29.017 15.044 19.225 1.00 21.72 275 ARG B O 1
ATOM 4557 N N . ALA B 1 283 ? -28.007 13.036 19.281 1.00 17.70 276 ALA B N 1
ATOM 4558 C CA . ALA B 1 283 ? -27.884 13.047 20.733 1.00 18.17 276 ALA B CA 1
ATOM 4559 C C . ALA B 1 283 ? -26.805 14.039 21.183 1.00 18.20 276 ALA B C 1
ATOM 4560 O O . ALA B 1 283 ? -26.677 14.320 22.371 1.00 17.92 276 ALA B O 1
ATOM 4562 N N . ALA B 1 284 ? -26.025 14.565 20.240 1.00 18.14 277 ALA B N 1
ATOM 4563 C CA . ALA B 1 284 ? -24.996 15.539 20.591 1.00 19.31 277 ALA B CA 1
ATOM 4564 C C . ALA B 1 284 ? -25.714 16.766 21.162 1.00 20.26 277 ALA B C 1
ATOM 4565 O O . ALA B 1 284 ? -26.606 17.321 20.524 1.00 18.75 277 ALA B O 1
ATOM 4567 N N . ASP B 1 285 ? -25.307 17.182 22.361 1.00 17.14 278 ASP B N 1
ATOM 4568 C CA . ASP B 1 285 ? -25.922 18.306 23.071 1.00 17.92 278 ASP B CA 1
ATOM 4569 C C . ASP B 1 285 ? -24.842 19.298 23.499 1.00 17.66 278 ASP B C 1
ATOM 4570 O O . ASP B 1 285 ? -24.194 19.111 24.529 1.00 17.49 278 ASP B O 1
ATOM 4575 N N . ALA B 1 286 ? -24.667 20.360 22.723 1.00 22.51 279 ALA B N 1
ATOM 4576 C CA . ALA B 1 286 ? -23.639 21.356 23.017 1.00 25.19 279 ALA B CA 1
ATOM 4577 C C . ALA B 1 286 ? -23.736 21.929 24.425 1.00 26.63 279 ALA B C 1
ATOM 4578 O O . ALA B 1 286 ? -22.731 22.010 25.138 1.00 24.92 279 ALA B O 1
ATOM 4580 N N . VAL B 1 287 ? -24.944 22.322 24.822 1.00 29.72 280 VAL B N 1
ATOM 4581 C CA . VAL B 1 287 ? -25.164 22.901 26.144 1.00 32.11 280 VAL B CA 1
ATOM 4582 C C . VAL B 1 287 ? -24.749 21.962 27.272 1.00 32.10 280 VAL B C 1
ATOM 4583 O O . VAL B 1 287 ? -23.953 22.329 28.139 1.00 33.52 280 VAL B O 1
ATOM 4587 N N . GLU B 1 288 ? -25.292 20.750 27.260 1.00 27.14 281 GLU B N 1
ATOM 4588 C CA . GLU B 1 288 ? -24.975 19.769 28.290 1.00 27.01 281 GLU B CA 1
ATOM 4589 C C . GLU B 1 288 ? -23.482 19.524 28.405 1.00 23.78 281 GLU B C 1
ATOM 4590 O O . GLU B 1 288 ? -22.953 19.403 29.510 1.00 21.89 281 GLU B O 1
ATOM 4596 N N . ASP B 1 289 ? -22.803 19.430 27.266 1.00 22.55 282 ASP B N 1
ATOM 4597 C CA . ASP B 1 289 ? -21.365 19.207 27.270 1.00 20.68 282 ASP B CA 1
ATOM 4598 C C . ASP B 1 289 ? -20.650 20.349 27.991 1.00 20.50 282 ASP B C 1
ATOM 4599 O O . ASP B 1 289 ? -19.786 20.117 28.833 1.00 20.43 282 ASP B O 1
ATOM 4604 N N . LEU B 1 290 ? -21.019 21.579 27.657 1.00 18.81 283 LEU B N 1
ATOM 4605 C CA . LEU B 1 290 ? -20.394 22.757 28.252 1.00 20.11 283 LEU B CA 1
ATOM 4606 C C . LEU B 1 290 ? -20.786 22.925 29.714 1.00 24.46 283 LEU B C 1
ATOM 4607 O O . LEU B 1 290 ? -20.011 23.439 30.521 1.00 23.50 283 LEU B O 1
ATOM 4612 N N . ARG B 1 291 ? -21.995 22.493 30.053 1.00 26.62 284 ARG B N 1
ATOM 4613 C CA . ARG B 1 291 ? -22.450 22.580 31.430 1.00 33.05 284 ARG B CA 1
ATOM 4614 C C . ARG B 1 291 ? -21.455 21.784 32.273 1.00 33.90 284 ARG B C 1
ATOM 4615 O O . ARG B 1 291 ? -21.014 22.237 33.331 1.00 34.31 284 ARG B O 1
ATOM 4623 N N . TRP B 1 292 ? -21.091 20.602 31.783 1.00 30.82 285 TRP B N 1
ATOM 4624 C CA . TRP B 1 292 ? -20.148 19.746 32.489 1.00 32.58 285 TRP B CA 1
ATOM 4625 C C . TRP B 1 292 ? -18.781 20.398 32.611 1.00 29.06 285 TRP B C 1
ATOM 4626 O O . TRP B 1 292 ? -18.152 20.332 33.666 1.00 26.30 285 TRP B O 1
ATOM 4637 N N . PHE B 1 293 ? -18.314 21.017 31.529 1.00 29.47 286 PHE B N 1
ATOM 4638 C CA . PHE B 1 293 ? -17.004 21.653 31.550 1.00 27.33 286 PHE B CA 1
ATOM 4639 C C . PHE B 1 293 ? -16.945 22.743 32.612 1.00 28.37 286 PHE B C 1
ATOM 4640 O O . PHE B 1 293 ? -15.943 22.888 33.311 1.00 28.56 286 PHE B O 1
ATOM 4648 N N . ARG B 1 294 ? -18.024 23.512 32.717 1.00 31.08 287 ARG B N 1
ATOM 4649 C CA . ARG B 1 294 ? -18.118 24.592 33.692 1.00 32.66 287 ARG B CA 1
ATOM 4650 C C . ARG B 1 294 ? -18.016 24.028 35.106 1.00 33.38 287 ARG B C 1
ATOM 4651 O O . ARG B 1 294 ? -17.281 24.542 35.947 1.00 31.31 287 ARG B O 1
ATOM 4659 N N . ALA B 1 295 ? -18.758 22.956 35.353 1.00 36.69 288 ALA B N 1
ATOM 4660 C CA . ALA B 1 295 ? -18.786 22.331 36.666 1.00 38.49 288 ALA B CA 1
ATOM 4661 C C . ALA B 1 295 ? -17.555 21.500 37.015 1.00 39.24 288 ALA B C 1
ATOM 4662 O O . ALA B 1 295 ? -17.263 21.298 38.193 1.00 40.22 288 ALA B O 1
ATOM 4664 N N . ASN B 1 296 ? -16.828 21.029 36.006 1.00 33.11 289 ASN B N 1
ATOM 4665 C CA . ASN B 1 296 ? -15.652 20.201 36.260 1.00 34.10 289 ASN B CA 1
ATOM 4666 C C . ASN B 1 296 ? -14.301 20.822 35.926 1.00 33.16 289 ASN B C 1
ATOM 4667 O O . ASN B 1 296 ? -13.263 20.299 36.328 1.00 32.95 289 ASN B O 1
ATOM 4672 N N . HIS B 1 297 ? -14.302 21.932 35.200 1.00 33.21 290 HIS B N 1
ATOM 4673 C CA . HIS B 1 297 ? -13.049 22.578 34.831 1.00 32.52 290 HIS B CA 1
ATOM 4674 C C . HIS B 1 297 ? -13.130 24.093 34.888 1.00 30.61 290 HIS B C 1
ATOM 4675 O O . HIS B 1 297 ? -12.122 24.773 34.719 1.00 29.76 290 HIS B O 1
ATOM 4682 N N . GLY B 1 298 ? -14.325 24.623 35.124 1.00 30.11 291 GLY B N 1
ATOM 4683 C CA . GLY B 1 298 ? -14.475 26.065 35.156 1.00 29.26 291 GLY B CA 1
ATOM 4684 C C . GLY B 1 298 ? -14.917 26.650 36.482 1.00 28.02 291 GLY B C 1
ATOM 4685 O O . GLY B 1 298 ? -14.657 26.069 37.539 1.00 26.62 291 GLY B O 1
ATOM 4686 N N . PRO B 1 299 ? -15.598 27.809 36.448 1.00 30.49 292 PRO B N 1
ATOM 4687 C CA . PRO B 1 299 ? -16.115 28.546 37.605 1.00 31.49 292 PRO B CA 1
ATOM 4688 C C . PRO B 1 299 ? -16.908 27.689 38.584 1.00 32.63 292 PRO B C 1
ATOM 4689 O O . PRO B 1 299 ? -16.935 27.970 39.781 1.00 30.87 292 PRO B O 1
ATOM 4693 N N . GLY B 1 300 ? -17.552 26.648 38.066 1.00 37.40 293 GLY B N 1
ATOM 4694 C CA . GLY B 1 300 ? -18.356 25.773 38.901 1.00 39.84 293 GLY B CA 1
ATOM 4695 C C . GLY B 1 300 ? -17.583 24.958 39.920 1.00 40.14 293 GLY B C 1
ATOM 4696 O O . GLY B 1 300 ? -18.176 24.288 40.766 1.00 40.81 293 GLY B O 1
ATOM 4705 N N . ALA B 1 302 ? -15.367 24.129 43.181 1.00 39.80 295 ALA B N 1
ATOM 4706 C CA . ALA B 1 302 ? -15.299 24.659 44.535 1.00 42.73 295 ALA B CA 1
ATOM 4707 C C . ALA B 1 302 ? -13.913 25.265 44.710 1.00 44.64 295 ALA B C 1
ATOM 4708 O O . ALA B 1 302 ? -13.005 24.984 43.925 1.00 45.15 295 ALA B O 1
ATOM 4718 N N . ASN B 1 304 ? -11.000 26.728 47.909 1.00 50.81 297 ASN B N 1
ATOM 4719 C CA . ASN B 1 304 ? -10.626 26.976 49.293 1.00 54.57 297 ASN B CA 1
ATOM 4720 C C . ASN B 1 304 ? -9.936 28.331 49.314 1.00 53.12 297 ASN B C 1
ATOM 4721 O O . ASN B 1 304 ? -8.715 28.418 49.194 1.00 52.96 297 ASN B O 1
ATOM 4726 N N . TRP B 1 305 ? -10.724 29.392 49.447 1.00 43.84 298 TRP B N 1
ATOM 4727 C CA . TRP B 1 305 ? -10.168 30.735 49.471 1.00 44.08 298 TRP B CA 1
ATOM 4728 C C . TRP B 1 305 ? -9.283 30.927 50.701 1.00 45.64 298 TRP B C 1
ATOM 4729 O O . TRP B 1 305 ? -9.523 30.333 51.755 1.00 45.45 298 TRP B O 1
ATOM 4740 N N . PRO B 1 306 ? -8.240 31.761 50.579 1.00 65.81 299 PRO B N 1
ATOM 4741 C CA . PRO B 1 306 ? -7.317 32.022 51.687 1.00 68.03 299 PRO B CA 1
ATOM 4742 C C . PRO B 1 306 ? -7.975 32.607 52.932 1.00 72.26 299 PRO B C 1
ATOM 4743 O O . PRO B 1 306 ? -9.038 33.222 52.861 1.00 73.44 299 PRO B O 1
ATOM 4747 N N . GLN B 1 307 ? -7.327 32.398 54.074 1.00 76.32 300 GLN B N 1
ATOM 4748 C CA . GLN B 1 307 ? -7.814 32.897 55.353 1.00 83.11 300 GLN B CA 1
ATOM 4749 C C . GLN B 1 307 ? -6.659 32.919 56.346 1.00 84.11 300 GLN B C 1
ATOM 4750 O O . GLN B 1 307 ? -5.584 32.390 56.066 1.00 84.17 300 GLN B O 1
ATOM 4756 N N . PHE B 1 308 ? -6.882 33.533 57.504 1.00 76.79 301 PHE B N 1
ATOM 4757 C CA . PHE B 1 308 ? -5.851 33.630 58.532 1.00 78.89 301 PHE B CA 1
ATOM 4758 C C . PHE B 1 308 ? -5.213 32.267 58.787 1.00 79.76 301 PHE B C 1
ATOM 4759 O O . PHE B 1 308 ? -5.895 31.314 59.164 1.00 81.80 301 PHE B O 1
ATOM 4767 N N . GLU B 1 309 ? -3.904 32.181 58.576 1.00 84.59 302 GLU B N 1
ATOM 4768 C CA . GLU B 1 309 ? -3.171 30.937 58.783 1.00 87.10 302 GLU B CA 1
ATOM 4769 C C . GLU B 1 309 ? -1.882 31.190 59.554 1.00 89.62 302 GLU B C 1
ATOM 4770 O O . GLU B 1 309 ? -0.969 31.849 59.057 1.00 89.39 302 GLU B O 1
ATOM 4776 N N . GLU B 1 310 ? -1.813 30.658 60.770 1.00 97.47 303 GLU B N 1
ATOM 4777 C CA . GLU B 1 310 ? -0.639 30.828 61.616 1.00 101.65 303 GLU B CA 1
ATOM 4778 C C . GLU B 1 310 ? 0.157 29.534 61.736 1.00 103.22 303 GLU B C 1
ATOM 4779 O O . GLU B 1 310 ? -0.272 28.523 61.141 1.00 103.89 303 GLU B O 1
#

Solvent-accessible surface area: 32108 Å² total

Secondary structure (DSSP, 8-state):
--TTSTTTTHHHHHHHHHHHHHHHH--HHHHHHHHHHHHHHHHHHHHHHHHHHHHHSS--HHHHHH----HHHHHHHHHHHHHHH---HHHHHHHHHHHH--B---BHHHHHHHHHHHHHHHHHHHHHHHHHHHHHHHHHHHHHHHHHTTHHHHHHT-TT--SHHHHGGGTTTTSHHHHHHHHHHHHHHHHHHHHHHTTT----HHHHHHHHHHHHHHHHHHHHHHHHHHHH-GGGSTTHHHHHHHHHHHHHT--HHHHHHHHHHHHS----------/--TTSTTTTHHHHHHHHHHHHHHHH--HHHHHHHHHHHHHHHHHHHHHHHHHHHHHSS--HHHHHH----HHHHHHHHHHHHHHH---HHHHHHHHHHHH--B---BHHHHHHHHHHHHHHHHHHHHHHHHHHHHHHHHHHHHHHHHHHTTTTSSSS-S---SHHHHTHHHHHHHHHHHHHHHHHHHHHHHHHHHTTTTT----HHHHHHHHHHHHHHHHHHHHHHHHHHHH--TT-HHHHHHHHHHHHHHHT--HHHHHHHHHHHHS----------

Nearest PDB structures (foldseek):
  3q0k-assembly1_B  TM=9.893E-01  e=6.712E-29  Homo sapiens
  3q0k-assembly2_C  TM=9.369E-01  e=2.127E-28  Homo sapiens
  4bne-assembly1_B  TM=9.350E-01  e=1.619E-27  Gallus gallus
  3q84-assembly2_G  TM=9.391E-01  e=4.973E-23  Homo sapiens
  3m3w-assembly1_A  TM=9.054E-01  e=8.716E-21  Mus musculus

GO terms:
  GO:0005901 caveola (C, IDA)
  GO:0070300 phosphatidic acid binding (F, IDA)
  GO:0055038 recycling endosome membrane (C, IDA)
  GO:0097320 plasma membrane tubulation (P, IDA)
  GO:0036010 protein localization to endosome (P, IMP)
  GO:0072584 caveolin-mediated endocytosis (P, IMP)
  GO:0070836 caveola assembly (P, IMP)
  GO:0005515 protein binding (F, IPI)
  GO:0005737 cytoplasm (C, TAS)
  GO:0030036 actin cytoskeleton organization (P, TAS)
  GO:0005829 cytosol (C, TAS)
  GO:0042802 identical protein binding (F, IPI)
  GO:0045296 cadherin binding (F, HDA)
  GO:0005886 plasma membrane (C, IDA)
  GO:0070062 extracellular exosome (C, HDA)
  GO:0005925 focal adhesion (C, HDA)

InterPro domains:
  IPR001060 FCH domain [PF00611] (24-98)
  IPR001060 FCH domain [SM00055] (16-104)
  IPR001452 SH3 domain [PF14604] (433-483)
  IPR001452 SH3 domain [PR00452] (429-439)
  IPR001452 SH3 domain [PR00452] (443-458)
  IPR001452 SH3 domain [PR00452] (473-485)
  IPR001452 SH3 domain [PS50002] (426-486)
  IPR001452 SH3 domain [SM00326] (429-486)
  IPR027267 AH/BAR domain superfamily [G3DSA:1.20.1270.60] (1-293)
  IPR027267 AH/BAR domain superfamily [SSF103657] (23-304)
  IPR031160 F-BAR domain [PS51741] (11-282)
  IPR035743 PACSIN1/PACSIN2, SH3 domain [cd11998] (429-484)
  IPR036028 SH3-like domain superfamily [SSF50044] (428-485)
  IPR037453 PACSIN2, F-BAR domain [cd07679] (18-275)

Sequence (556 aa):
DSFWEVGNYKRTVKRIDDGHRLCSDLNCLHERARIEKAYAQQLTEWARRWRQLVEKGPQYGTVEKAWAFSEAERVSELHLEVKASLNDDFEKIKNWQKEAFHKQGGFKETKEAEDGFRKAQKPWAKKLKEVEAAKKAHHAACKEEKLAISREANSKADPSLNPEQLKKLQDKIEKCKQDVLKTKEKYEKSLKELDQGTPQYENEQVFEQCQQFEEKRLRFFREVLLEVQKHLDLSNVAGYKAIYHDLEQSIRAADAVEDLRWFRANHGPGANWPQFEEDSFWEVGNYKRTVKRIDDGHRLCSDLNCLHERARIEKAYAQQLTEWARRWRQLVEKGPQYGTVEKAWAFSEAERVSELHLEVKASLNDDFEKIKNWQKEAFHKQGGFKETKEAEDGFRKAQKPWAKKLKEVEAAKKAHHAACKEEKLAISREANSKADPSLNPEQLKKLQDKIEKCKQDVLKTKEKYEKSLKELDQGTPQYENEQVFEQCQQFEEKRLRFFREVLLEVQKHLDLSNVAGYKAIYHDLEQSIRAADAVEDLRWFRANHGPGANWPQFEE

Radius of gyration: 51.36 Å; Cα contacts (8 Å, |Δi|>4): 533; chains: 2; bounding box: 62×90×177 Å

Foldseek 3Di:
DDCPPPPNVVVLLVVVVVLLVVLVVVVVLLVVLVVLLVQLVVLVVVVVVVVVVLVPDDDDDLQSLLCLSCLSNVSSVLSNQLSVCSCPLNVVSVVVSPVLWPPPVPTPVSVVLVVLLCVLCVVLVVLVVQLVCLVVVLVVLVVQQVVLVVVLVVQVVDPPNDDCVNVVSVVSNCVSVVCNVVSVCSSVVSVVVSVVCVVSNCSVVSSVVSVVSVVVSVVVVVVSVVVSVCSVDSVNPPCPVVSVVSSVVSNVSDDPVVVVVCCCCPPHPNDDDDDDDD/DDCPDPPVVVVLLVVVVVLLVVLVVVVVLLVVLVVLLVQLVVLVVVCVVVVVVLVVDDDDDLQSLLCLSCLSNLSSVLSNQLSVCSCPLNVVSVVVSPVLFDPPVPTPSSVVLVVLLCVLCVVLVVLVVVLVVLVVQLVVLVVQQVVLVCVLVVLPVDDPNDPCVNVVSNVSNVVSVVSNVVSVVVSVVSVVVSVVVVVSNCSVVSSVVSVVSVVVSVVVVVVSVVVSCVSVDPVPPVSSVVSVVVSVVSNVSDDPVVVVVVCCCPPHPNADDDDDDD